Protein AF-A0A9P5E6T5-F1 (afdb_monomer_lite)

Structure (mmCIF, N/CA/C/O backbone):
data_AF-A0A9P5E6T5-F1
#
_entry.id   AF-A0A9P5E6T5-F1
#
loop_
_atom_site.group_PDB
_atom_site.id
_atom_site.type_symbol
_atom_site.label_atom_id
_atom_site.label_alt_id
_atom_site.label_comp_id
_atom_site.label_asym_id
_atom_site.label_entity_id
_atom_site.label_seq_id
_atom_site.pdbx_PDB_ins_code
_atom_site.Cartn_x
_atom_site.Cartn_y
_atom_site.Cartn_z
_atom_site.occupancy
_atom_site.B_iso_or_equiv
_atom_site.auth_seq_id
_atom_site.auth_comp_id
_atom_site.auth_asym_id
_atom_site.auth_atom_id
_atom_site.pdbx_PDB_model_num
ATOM 1 N N . MET A 1 1 ? -21.051 62.883 51.571 1.00 31.52 1 MET A N 1
ATOM 2 C CA . MET A 1 1 ? -22.379 62.940 50.923 1.00 31.52 1 MET A CA 1
ATOM 3 C C . MET A 1 1 ? -22.211 62.501 49.466 1.00 31.52 1 MET A C 1
ATOM 5 O O . MET A 1 1 ? -21.475 63.181 48.777 1.00 31.52 1 MET A O 1
ATOM 9 N N . ARG A 1 2 ? -22.826 61.365 49.066 1.00 29.94 2 ARG A N 1
ATOM 10 C CA . ARG A 1 2 ? -23.094 60.840 47.689 1.00 29.94 2 ARG A CA 1
ATOM 11 C C . ARG A 1 2 ? -21.906 60.731 46.690 1.00 29.94 2 ARG A C 1
ATOM 13 O O . ARG A 1 2 ? -21.336 61.733 46.305 1.00 29.94 2 ARG A O 1
ATOM 20 N N . LEU A 1 3 ? -21.430 59.517 46.361 1.00 34.22 3 LEU A N 1
ATOM 21 C CA . LEU A 1 3 ? -21.893 58.553 45.318 1.00 34.22 3 LEU A CA 1
ATOM 22 C C . LEU A 1 3 ? -21.398 58.854 43.886 1.00 34.22 3 LEU A C 1
ATOM 24 O O . LEU A 1 3 ? -21.889 59.796 43.283 1.00 34.22 3 LEU A O 1
ATOM 28 N N . SER A 1 4 ? -20.610 57.940 43.296 1.00 30.23 4 SER A N 1
ATOM 29 C CA . SER A 1 4 ? -21.002 57.155 42.097 1.00 30.23 4 SER A CA 1
ATOM 30 C C . SER A 1 4 ? -19.931 56.092 41.770 1.00 30.23 4 SER A C 1
ATOM 32 O O . SER A 1 4 ? -18.762 56.445 41.695 1.00 30.23 4 SER A O 1
ATOM 34 N N . LYS A 1 5 ? -20.262 54.786 41.787 1.00 39.00 5 LYS A N 1
ATOM 35 C CA . LYS A 1 5 ? -20.556 53.907 40.618 1.00 39.00 5 LYS A CA 1
ATOM 36 C C . LYS A 1 5 ? -19.303 53.684 39.723 1.00 39.00 5 LYS A C 1
ATOM 38 O O . LYS A 1 5 ? -18.653 54.646 39.364 1.00 39.00 5 LYS A O 1
ATOM 43 N N . SER A 1 6 ? -18.899 52.492 39.279 1.00 37.34 6 SER A N 1
ATOM 44 C CA . SER A 1 6 ? -19.684 51.318 38.887 1.00 37.34 6 SER A CA 1
ATOM 45 C C . SER A 1 6 ? -18.771 50.107 38.619 1.00 37.34 6 SER A C 1
ATOM 47 O O . SER A 1 6 ? -17.670 50.277 38.113 1.00 37.34 6 SER A O 1
ATOM 49 N N . LEU A 1 7 ? -19.351 48.922 38.841 1.00 35.66 7 LEU A N 1
ATOM 50 C CA . LEU A 1 7 ? -19.308 47.706 38.012 1.00 35.66 7 LEU A CA 1
ATOM 51 C C . LEU A 1 7 ? -17.965 47.005 37.738 1.00 35.66 7 LEU A C 1
ATOM 53 O O . LEU A 1 7 ? -17.197 47.378 36.858 1.00 35.66 7 LEU A O 1
ATOM 57 N N . GLY A 1 8 ? -17.809 45.856 38.403 1.00 40.31 8 GLY A N 1
ATOM 58 C CA . GLY A 1 8 ? -16.983 44.757 37.921 1.00 40.31 8 GLY A CA 1
ATOM 59 C C . GLY A 1 8 ? -17.545 44.154 36.633 1.00 40.31 8 GLY A C 1
ATOM 60 O O . GLY A 1 8 ? -18.762 44.076 36.444 1.00 40.31 8 GLY A O 1
ATOM 61 N N . LEU A 1 9 ? -16.639 43.720 35.759 1.00 35.53 9 LEU A N 1
ATOM 62 C CA . LEU A 1 9 ? -16.961 42.939 34.575 1.00 35.53 9 LEU A CA 1
ATOM 63 C C . LEU A 1 9 ? -16.463 41.502 34.742 1.00 35.53 9 LEU A C 1
ATOM 65 O O . LEU A 1 9 ? -15.270 41.251 34.872 1.00 35.53 9 LEU A O 1
ATOM 69 N N . ALA A 1 10 ? -17.453 40.611 34.736 1.00 35.53 10 ALA A N 1
ATOM 70 C CA . ALA A 1 10 ? -17.511 39.308 34.085 1.00 35.53 10 ALA A CA 1
ATOM 71 C C . ALA A 1 10 ? -16.260 38.411 34.103 1.00 35.53 10 ALA A C 1
ATOM 73 O O . ALA A 1 10 ? -15.299 38.604 33.362 1.00 35.53 10 ALA A O 1
ATOM 74 N N . PHE A 1 11 ? -16.394 37.310 34.847 1.00 35.94 11 PHE A N 1
ATOM 75 C CA . PHE A 1 11 ? -15.725 36.046 34.563 1.00 35.94 11 PHE A CA 1
ATOM 76 C C . PHE A 1 11 ? -15.954 35.655 33.095 1.00 35.94 11 PHE A C 1
ATOM 78 O O . PHE A 1 11 ? -17.067 35.295 32.712 1.00 35.94 11 PHE A O 1
ATOM 85 N N . VAL A 1 12 ? -14.897 35.683 32.286 1.00 35.09 12 VAL A N 1
ATOM 86 C CA . VAL A 1 12 ? -14.836 34.883 31.063 1.00 35.09 12 VAL A CA 1
ATOM 87 C C . VAL A 1 12 ? -14.408 33.490 31.502 1.00 35.09 12 VAL A C 1
ATOM 89 O O . VAL A 1 12 ? -13.229 33.229 31.734 1.00 35.09 12 VAL A O 1
ATOM 92 N N . SER A 1 13 ? -15.372 32.592 31.669 1.00 32.19 13 SER A N 1
ATOM 93 C CA . SER A 1 13 ? -15.091 31.163 31.666 1.00 32.19 13 SER A CA 1
ATOM 94 C C . SER A 1 13 ? -14.586 30.800 30.269 1.00 32.19 13 SER A C 1
ATOM 96 O O . SER A 1 13 ? -15.370 30.628 29.337 1.00 32.19 13 SER A O 1
ATOM 98 N N . LEU A 1 14 ? -13.262 30.694 30.111 1.00 30.77 14 LEU A N 1
ATOM 99 C CA . LEU A 1 14 ? -12.687 29.912 29.022 1.00 30.77 14 LEU A CA 1
ATOM 100 C C . LEU A 1 14 ? -13.156 28.469 29.223 1.00 30.77 14 LEU A C 1
ATOM 102 O O . LEU A 1 14 ? -12.580 27.716 30.006 1.00 30.77 14 LEU A O 1
ATOM 106 N N . VAL A 1 15 ? -14.217 28.080 28.523 1.00 30.86 15 VAL A N 1
ATOM 107 C CA . VAL A 1 15 ? -14.461 26.668 28.248 1.00 30.86 15 VAL A CA 1
ATOM 108 C C . VAL A 1 15 ? -13.377 26.264 27.257 1.00 30.86 15 VAL A C 1
ATOM 110 O O . VAL A 1 15 ? -13.520 26.441 26.050 1.00 30.86 15 VAL A O 1
ATOM 113 N N . ALA A 1 16 ? -12.249 25.780 27.774 1.00 31.16 16 ALA A N 1
ATOM 114 C CA . ALA A 1 16 ? -11.379 24.927 26.988 1.00 31.16 16 ALA A CA 1
ATOM 115 C C . ALA A 1 16 ? -12.221 23.694 26.643 1.00 31.16 16 ALA A C 1
ATOM 117 O O . ALA A 1 16 ? -12.509 22.877 27.518 1.00 31.16 16 ALA A O 1
ATOM 118 N N . ALA A 1 17 ? -12.704 23.606 25.405 1.00 34.34 17 ALA A N 1
ATOM 119 C CA . ALA A 1 17 ? -13.339 22.396 24.912 1.00 34.34 17 ALA A CA 1
ATOM 120 C C . ALA A 1 17 ? -12.273 21.290 24.923 1.00 34.34 17 ALA A C 1
ATOM 122 O O . ALA A 1 17 ? -11.430 21.205 24.036 1.00 34.34 17 ALA A O 1
ATOM 123 N N . GLN A 1 18 ? -12.247 20.497 25.993 1.00 43.88 18 GLN A N 1
ATOM 124 C CA . GLN A 1 18 ? -11.521 19.237 26.028 1.00 43.88 18 GLN A CA 1
ATOM 125 C C . GLN A 1 18 ? -12.285 18.259 25.130 1.00 43.88 18 GLN A C 1
ATOM 127 O O . GLN A 1 18 ? -13.298 17.695 25.542 1.00 43.88 18 GLN A O 1
ATOM 132 N N . GLU A 1 19 ? -11.836 18.097 23.888 1.00 52.94 19 GLU A N 1
ATOM 133 C CA . GLU A 1 19 ? -12.392 17.122 22.947 1.00 52.94 19 GLU A CA 1
ATOM 134 C C . GLU A 1 19 ? -11.823 15.730 23.249 1.00 52.94 19 GLU A C 1
ATOM 136 O O . GLU A 1 19 ? -10.882 15.254 22.617 1.00 52.94 19 GLU A O 1
ATOM 141 N N . TRP A 1 20 ? -12.377 15.073 24.269 1.00 68.44 20 TRP A N 1
ATOM 142 C CA . TRP A 1 20 ? -12.214 13.628 24.424 1.00 68.44 20 TRP A CA 1
ATOM 143 C C . TRP A 1 20 ? -12.936 12.926 23.271 1.00 68.44 20 TRP A C 1
ATOM 145 O O . TRP A 1 20 ? -14.098 13.239 22.994 1.00 68.44 20 TRP A O 1
ATOM 155 N N . VAL A 1 21 ? -12.280 11.963 22.619 1.00 78.75 21 VAL A N 1
ATOM 156 C CA . VAL A 1 21 ? -12.934 11.161 21.578 1.00 78.75 21 VAL A CA 1
ATOM 157 C C . VAL A 1 21 ? -14.031 10.330 22.234 1.00 78.75 21 VAL A C 1
ATOM 159 O O . VAL A 1 21 ? -13.786 9.550 23.154 1.00 78.75 21 VAL A O 1
ATOM 162 N N . ALA A 1 22 ? -15.271 10.542 21.802 1.00 81.56 22 ALA A N 1
ATOM 163 C CA . ALA A 1 22 ? -16.405 9.822 22.354 1.00 81.56 22 ALA A CA 1
ATOM 164 C C . ALA A 1 22 ? -16.330 8.339 21.971 1.00 81.56 22 ALA A C 1
ATOM 166 O O . ALA A 1 22 ? -15.984 7.996 20.841 1.00 81.56 22 ALA A O 1
ATOM 167 N N . ALA A 1 23 ? -16.734 7.458 22.890 1.00 84.94 23 ALA A N 1
ATOM 168 C CA . ALA A 1 23 ? -16.839 6.038 22.586 1.00 84.94 23 ALA A CA 1
ATOM 169 C C . ALA A 1 23 ? -17.774 5.810 21.376 1.00 84.94 23 ALA A C 1
ATOM 171 O O . ALA A 1 23 ? -18.871 6.391 21.331 1.00 84.94 23 ALA A O 1
ATOM 172 N N . PRO A 1 24 ? -17.372 4.973 20.403 1.00 90.00 24 PRO A N 1
ATOM 173 C CA . PRO A 1 24 ? -18.154 4.731 19.203 1.00 90.00 24 PRO A CA 1
ATOM 174 C C . PRO A 1 24 ? -19.481 4.049 19.545 1.00 90.00 24 PRO A C 1
ATOM 176 O O . PRO A 1 24 ? -19.577 3.224 20.453 1.00 90.00 24 PRO A O 1
ATOM 179 N N . LYS A 1 25 ? -20.531 4.409 18.803 1.00 89.94 25 LYS A N 1
ATOM 180 C CA . LYS A 1 25 ? -21.890 3.867 18.954 1.00 89.94 25 LYS A CA 1
ATOM 181 C C . LYS A 1 25 ? -22.355 3.253 17.638 1.00 89.94 25 LYS A C 1
ATOM 183 O O . LYS A 1 25 ? -21.967 3.727 16.573 1.00 89.94 25 LYS A O 1
ATOM 188 N N . GLY A 1 26 ? -23.233 2.253 17.725 1.00 91.75 26 GLY A N 1
ATOM 189 C CA . GLY A 1 26 ? -23.831 1.614 16.548 1.00 91.75 26 GLY A CA 1
ATOM 190 C C . GLY A 1 26 ? -22.847 0.764 15.745 1.00 91.75 26 GLY A C 1
ATOM 191 O O . GLY A 1 26 ? -22.938 0.734 14.523 1.00 91.75 26 GLY A O 1
ATOM 192 N N . LEU A 1 27 ? -21.887 0.126 16.420 1.00 94.81 27 LEU A N 1
ATOM 193 C CA . LEU A 1 27 ? -21.011 -0.864 15.801 1.00 94.81 27 LEU A CA 1
ATOM 194 C C . LEU A 1 27 ? -21.753 -2.197 15.677 1.00 94.81 27 LEU A C 1
ATOM 196 O O . LEU A 1 27 ? -22.355 -2.667 16.645 1.00 94.81 27 LEU A O 1
ATOM 200 N N . GLU A 1 28 ? -21.671 -2.814 14.506 1.00 97.12 28 GLU A N 1
ATOM 201 C CA . GLU A 1 28 ? -21.996 -4.226 14.330 1.00 97.12 28 GLU A CA 1
ATOM 202 C C . GLU A 1 28 ? -20.822 -5.063 14.833 1.00 97.12 28 GLU A C 1
ATOM 204 O O . GLU A 1 28 ? -19.668 -4.683 14.643 1.00 97.12 28 GLU A O 1
ATOM 209 N N . VAL A 1 29 ? -21.102 -6.192 15.487 1.00 97.19 29 VAL A N 1
ATOM 210 C CA . VAL A 1 29 ? -20.069 -7.089 16.019 1.00 97.19 29 VAL A CA 1
ATOM 211 C C . VAL A 1 29 ? -20.307 -8.500 15.510 1.00 97.19 29 VAL A C 1
ATOM 213 O O . VAL A 1 29 ? -21.395 -9.056 15.656 1.00 97.19 29 VAL A O 1
ATOM 216 N N . VAL A 1 30 ? -19.267 -9.089 14.929 1.00 97.25 30 VAL A N 1
ATOM 217 C CA . VAL A 1 30 ? -19.270 -10.451 14.400 1.00 97.25 30 VAL A CA 1
ATOM 218 C C . VAL A 1 30 ? -18.165 -11.246 15.078 1.00 97.25 30 VAL A C 1
ATOM 220 O O . VAL A 1 30 ? -16.980 -10.957 14.918 1.00 97.25 30 VAL A O 1
ATOM 223 N N . SER A 1 31 ? -18.545 -12.286 15.815 1.00 97.75 31 SER A N 1
ATOM 224 C CA . SER A 1 31 ? -17.586 -13.225 16.396 1.00 97.75 31 SER A CA 1
ATOM 225 C C . SER A 1 31 ? -17.015 -14.158 15.327 1.00 97.75 31 SER A C 1
ATOM 227 O O . SER A 1 31 ? -17.730 -14.651 14.448 1.00 97.75 31 SER A O 1
ATOM 229 N N . SER A 1 32 ? -15.716 -14.432 15.412 1.00 96.50 32 SER A N 1
ATOM 230 C CA . SER A 1 32 ? -15.040 -15.357 14.509 1.00 96.50 32 SER A CA 1
ATOM 231 C C . SER A 1 32 ? -15.524 -16.787 14.730 1.00 96.50 32 SER A C 1
ATOM 233 O O . SER A 1 32 ? -15.583 -17.283 15.853 1.00 96.50 32 SER A O 1
ATOM 235 N N . LYS A 1 33 ? -15.817 -17.482 13.629 1.00 96.19 33 LYS A N 1
ATOM 236 C CA . LYS A 1 33 ? -16.154 -18.915 13.637 1.00 96.19 33 LYS A CA 1
ATOM 237 C C . LYS A 1 33 ? -14.917 -19.817 13.679 1.00 96.19 33 LYS A C 1
ATOM 239 O O . LYS A 1 33 ? -15.047 -21.006 13.937 1.00 96.19 33 LYS A O 1
ATOM 244 N N . LEU A 1 34 ? -13.740 -19.265 13.370 1.00 95.12 34 LEU A N 1
ATOM 245 C CA . LEU A 1 34 ? -12.484 -20.014 13.238 1.00 95.12 34 LEU A CA 1
ATOM 246 C C . LEU A 1 34 ? -11.568 -19.836 14.449 1.00 95.12 34 LEU A C 1
ATOM 248 O O . LEU A 1 34 ? -10.809 -20.738 14.786 1.00 95.12 34 LEU A O 1
ATOM 252 N N . PHE A 1 35 ? -11.639 -18.675 15.096 1.00 95.81 35 PHE A N 1
ATOM 253 C CA . PHE A 1 35 ? -10.730 -18.291 16.166 1.00 95.81 35 PHE A CA 1
ATOM 254 C C . PHE A 1 35 ? -11.533 -17.876 17.393 1.00 95.81 35 PHE A C 1
ATOM 256 O O . PHE A 1 35 ? -12.126 -16.798 17.422 1.00 95.81 35 PHE A O 1
ATOM 263 N N . ASN A 1 36 ? -11.570 -18.750 18.400 1.00 95.50 36 ASN A N 1
ATOM 264 C CA . ASN A 1 36 ? -12.366 -18.516 19.598 1.00 95.50 36 ASN A CA 1
ATOM 265 C C . ASN A 1 36 ? -11.956 -17.209 20.294 1.00 95.50 36 ASN A C 1
ATOM 267 O O . ASN A 1 36 ? -10.773 -16.956 20.521 1.00 95.50 36 ASN A O 1
ATOM 271 N N . GLY A 1 37 ? -12.948 -16.387 20.631 1.00 94.25 37 GLY A N 1
ATOM 272 C CA . GLY A 1 37 ? -12.752 -15.095 21.280 1.00 94.25 37 GLY A CA 1
ATOM 273 C C . GLY A 1 37 ? -12.266 -13.966 20.368 1.00 94.25 37 GLY A C 1
ATOM 274 O O . GLY A 1 37 ? -12.213 -12.837 20.850 1.00 94.25 37 GLY A O 1
ATOM 275 N N . ALA A 1 38 ? -11.936 -14.218 19.096 1.00 97.44 38 ALA A N 1
ATOM 276 C CA . ALA A 1 38 ? -11.688 -13.156 18.120 1.00 97.44 38 ALA A CA 1
ATOM 277 C C . ALA A 1 38 ? -13.008 -12.601 17.570 1.00 97.44 38 ALA A C 1
ATOM 279 O O . ALA A 1 38 ? -13.967 -13.345 17.352 1.00 97.44 38 ALA A O 1
ATOM 280 N N . GLU A 1 39 ? -13.051 -11.304 17.300 1.00 97.50 39 GLU A N 1
ATOM 281 C CA . GLU A 1 39 ? -14.244 -10.615 16.801 1.00 97.50 39 GLU A CA 1
ATOM 282 C C . GLU A 1 39 ? -13.872 -9.486 15.842 1.00 97.50 39 GLU A C 1
ATOM 284 O O . GLU A 1 39 ? -12.761 -8.957 15.878 1.00 97.50 39 GLU A O 1
ATOM 289 N N . ILE A 1 40 ? -14.819 -9.116 14.989 1.00 97.38 40 ILE A N 1
ATOM 290 C CA . ILE A 1 40 ? -14.748 -7.925 14.152 1.00 97.38 40 ILE A CA 1
ATOM 291 C C . ILE A 1 40 ? -15.866 -6.995 14.602 1.00 97.38 40 ILE A C 1
ATOM 293 O O . ILE A 1 40 ? -17.027 -7.400 14.588 1.00 97.38 40 ILE A O 1
ATOM 297 N N . SER A 1 41 ? -15.530 -5.767 14.983 1.00 97.31 41 SER A N 1
ATOM 298 C CA . SER A 1 41 ? -16.502 -4.688 15.154 1.00 97.31 41 SER A CA 1
ATOM 299 C C . SER A 1 41 ? -16.391 -3.724 13.979 1.00 97.31 41 SER A C 1
ATOM 301 O O . SER A 1 41 ? -15.280 -3.395 13.575 1.00 97.31 41 SER A O 1
ATOM 303 N N . TYR A 1 42 ? -17.502 -3.296 13.381 1.00 97.25 42 TYR A N 1
ATOM 304 C CA . TYR A 1 42 ? -17.456 -2.418 12.211 1.00 97.25 42 TYR A CA 1
ATOM 305 C C . TYR A 1 42 ? -18.720 -1.584 12.025 1.00 97.25 42 TYR A C 1
ATOM 307 O O . TYR A 1 42 ? -19.754 -1.816 12.649 1.00 97.25 42 TYR A O 1
ATOM 315 N N . LYS A 1 43 ? -18.627 -0.604 11.126 1.00 95.00 43 LYS A N 1
ATOM 316 C CA . LYS A 1 43 ? -19.759 0.153 10.587 1.00 95.00 43 LYS A CA 1
ATOM 317 C C . LYS A 1 43 ? -19.518 0.533 9.130 1.00 95.00 43 LYS A C 1
ATOM 319 O O . LYS A 1 43 ? -18.390 0.450 8.644 1.00 95.00 43 LYS A O 1
ATOM 324 N N . THR A 1 44 ? -20.570 0.973 8.443 1.00 92.69 44 THR A N 1
ATOM 325 C CA . THR A 1 44 ? -20.442 1.605 7.122 1.00 92.69 44 THR A CA 1
ATOM 326 C C . THR A 1 44 ? -19.571 2.848 7.219 1.00 92.69 44 THR A C 1
ATOM 328 O O . THR A 1 44 ? -19.715 3.629 8.163 1.00 92.69 44 THR A O 1
ATOM 331 N N . SER A 1 45 ? -18.698 3.032 6.238 1.00 87.38 45 SER A N 1
ATOM 332 C CA . SER A 1 45 ? -17.629 4.019 6.303 1.00 87.38 45 SER A CA 1
ATOM 333 C C . SER A 1 45 ? -17.761 5.134 5.265 1.00 87.38 45 SER A C 1
ATOM 335 O O . SER A 1 45 ? -18.553 5.051 4.329 1.00 87.38 45 SER A O 1
ATOM 337 N N . VAL A 1 46 ? -16.965 6.186 5.449 1.00 86.50 46 VAL A N 1
ATOM 338 C CA . VAL A 1 46 ? -16.852 7.339 4.541 1.00 86.50 46 VAL A CA 1
ATOM 339 C 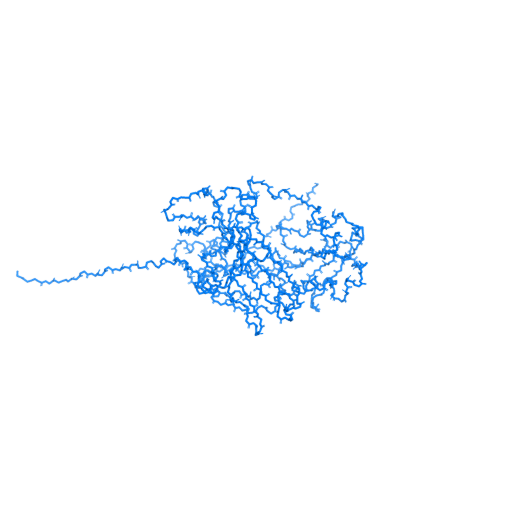C . VAL A 1 46 ? -15.886 7.022 3.383 1.00 86.50 46 VAL A C 1
ATOM 341 O O . VAL A 1 46 ? -15.446 5.883 3.251 1.00 86.50 46 VAL A O 1
ATOM 344 N N . CYS A 1 47 ? -15.519 8.012 2.554 1.00 90.69 47 CYS A N 1
ATOM 345 C CA . CYS A 1 47 ? -14.544 7.927 1.443 1.00 90.69 47 CYS A CA 1
ATOM 346 C C . CYS A 1 47 ? -15.058 7.313 0.129 1.00 90.69 47 CYS A C 1
ATOM 348 O O . CYS A 1 47 ? -14.959 7.960 -0.914 1.00 90.69 47 CYS A O 1
ATOM 350 N N . GLU A 1 48 ? -15.612 6.101 0.145 1.00 93.50 48 GLU A N 1
ATOM 351 C CA . GLU A 1 48 ? -16.183 5.495 -1.066 1.00 93.50 48 GLU A CA 1
ATOM 352 C C . GLU A 1 48 ? -17.622 5.981 -1.271 1.00 93.50 48 GLU A C 1
ATOM 354 O O . GLU A 1 48 ? -18.482 5.786 -0.418 1.00 93.50 48 GLU A O 1
ATOM 359 N N . THR A 1 49 ? -17.867 6.656 -2.393 1.00 93.50 49 THR A N 1
ATOM 360 C CA . THR A 1 49 ? -19.160 7.283 -2.718 1.00 93.50 49 THR A CA 1
ATOM 361 C C . THR A 1 49 ? -19.786 6.734 -3.998 1.00 93.50 49 THR A C 1
ATOM 363 O O . THR A 1 49 ? -20.812 7.241 -4.450 1.00 93.50 49 THR A O 1
ATOM 366 N N . THR A 1 50 ? -19.185 5.703 -4.598 1.00 94.81 50 THR A N 1
ATOM 367 C CA . THR A 1 50 ? -19.752 5.007 -5.756 1.00 94.81 50 THR A CA 1
ATOM 368 C C . THR A 1 50 ? -21.038 4.288 -5.352 1.00 94.81 50 THR A C 1
ATOM 370 O O . THR A 1 50 ? -21.059 3.514 -4.396 1.00 94.81 50 THR A O 1
ATOM 373 N N . GLU A 1 51 ? -22.116 4.527 -6.097 1.00 93.75 51 GLU A N 1
ATOM 374 C CA . GLU A 1 51 ? -23.414 3.898 -5.848 1.00 93.75 51 GLU A CA 1
ATOM 375 C C . GLU A 1 51 ? -23.311 2.365 -5.895 1.00 93.75 51 GLU A C 1
ATOM 377 O O . GLU A 1 51 ? -22.735 1.795 -6.822 1.00 93.75 51 GLU A O 1
ATOM 382 N N . GLY A 1 52 ? -23.868 1.698 -4.879 1.00 93.00 52 GLY A N 1
ATOM 383 C CA . GLY A 1 52 ? -23.876 0.236 -4.778 1.00 93.00 52 GLY A CA 1
ATOM 384 C C . GLY A 1 52 ? -22.546 -0.403 -4.357 1.00 93.00 52 GLY A C 1
ATOM 385 O O . GLY A 1 52 ? -22.449 -1.626 -4.397 1.00 93.00 52 GLY A O 1
ATOM 386 N N . VAL A 1 53 ? -21.541 0.386 -3.959 1.00 96.12 53 VAL A N 1
ATOM 387 C CA . VAL A 1 53 ? -20.248 -0.114 -3.462 1.00 96.12 53 VAL A CA 1
ATOM 388 C C . VAL A 1 53 ? -20.155 0.124 -1.961 1.00 96.12 53 VAL A C 1
ATOM 390 O O . VAL A 1 53 ? -20.230 1.264 -1.503 1.00 96.12 53 VAL A O 1
ATOM 393 N N . SER A 1 54 ? -19.978 -0.945 -1.186 1.00 95.88 54 SER A N 1
ATOM 394 C CA . SER A 1 54 ? -19.918 -0.854 0.272 1.00 95.88 54 SER A CA 1
ATOM 395 C C . SER A 1 54 ? -18.493 -0.609 0.769 1.00 95.88 54 SER A C 1
ATOM 397 O O . SER A 1 54 ? -17.510 -1.116 0.221 1.00 95.88 54 SER A O 1
ATOM 399 N N . ALA A 1 55 ? -18.379 0.139 1.863 1.00 96.62 55 ALA A N 1
ATOM 400 C CA . ALA A 1 55 ? -17.136 0.324 2.598 1.00 96.62 55 ALA A CA 1
ATOM 401 C C . ALA A 1 55 ? -17.388 0.168 4.094 1.00 96.62 55 ALA A C 1
ATOM 403 O O . ALA A 1 55 ? -18.401 0.646 4.612 1.00 96.62 55 ALA A O 1
ATOM 404 N N . TYR A 1 56 ? -16.449 -0.468 4.789 1.00 97.25 56 TYR A N 1
ATOM 405 C CA . TYR A 1 56 ? -16.552 -0.755 6.216 1.00 97.25 56 TYR A CA 1
ATOM 406 C C . TYR A 1 56 ? -15.268 -0.370 6.931 1.00 97.25 56 TYR A C 1
ATOM 408 O O . TYR A 1 56 ? -14.177 -0.644 6.442 1.00 97.25 56 TYR A O 1
ATOM 416 N N . SER A 1 57 ? -15.388 0.231 8.105 1.00 97.25 57 SER A N 1
ATOM 417 C CA . SER A 1 57 ? -14.251 0.502 8.984 1.00 97.25 57 SER A CA 1
ATOM 418 C C . SER A 1 57 ? -14.547 0.015 10.389 1.00 97.25 57 SER A C 1
ATOM 420 O O . SER A 1 57 ? -15.707 -0.014 10.811 1.00 97.25 57 SER A O 1
ATOM 422 N N . GLY A 1 58 ? -13.500 -0.371 11.107 1.00 97.12 58 GLY A N 1
ATOM 423 C CA . GLY A 1 58 ? -13.622 -0.847 12.474 1.00 97.12 58 GLY A CA 1
ATOM 424 C C . GLY A 1 58 ? -12.403 -1.635 12.918 1.00 97.12 58 GLY A C 1
ATOM 425 O O . GLY A 1 58 ? -11.294 -1.359 12.470 1.00 97.12 58 GLY A O 1
ATOM 426 N N . TYR A 1 59 ? -12.602 -2.611 13.799 1.00 97.69 59 TYR A N 1
ATOM 427 C CA . TYR A 1 59 ? -11.522 -3.317 14.474 1.00 97.69 59 TYR A CA 1
ATOM 428 C C . TYR A 1 59 ? -11.619 -4.824 14.319 1.00 97.69 59 TYR A C 1
ATOM 430 O O . TYR A 1 59 ? -12.663 -5.419 14.579 1.00 97.69 59 TYR A O 1
ATOM 438 N N . VAL A 1 60 ? -10.490 -5.452 13.998 1.00 97.06 60 VAL A N 1
ATOM 439 C CA . VAL A 1 60 ? -10.265 -6.866 14.303 1.00 97.06 60 VAL A CA 1
ATOM 440 C C . VAL A 1 60 ? -9.707 -6.935 15.719 1.00 97.06 60 VAL A C 1
ATOM 442 O O . VAL A 1 60 ? -8.620 -6.421 15.982 1.00 97.06 60 VAL A O 1
ATOM 445 N N . SER A 1 61 ? -10.454 -7.556 16.630 1.00 96.81 61 SER A N 1
ATOM 446 C CA . SER A 1 61 ? -10.072 -7.681 18.036 1.00 96.81 61 SER A CA 1
ATOM 447 C C . SER A 1 61 ? -9.649 -9.112 18.354 1.00 96.81 61 SER A C 1
ATOM 449 O O . SER A 1 61 ? -10.425 -10.054 18.171 1.00 96.81 61 SER A O 1
ATOM 451 N N . LEU A 1 62 ? -8.413 -9.280 18.825 1.00 96.31 62 LEU A N 1
ATOM 452 C CA . LEU A 1 62 ? -7.811 -10.578 19.123 1.00 96.31 62 LEU A CA 1
ATOM 453 C C . LEU A 1 62 ? -7.536 -10.706 20.631 1.00 96.31 62 LEU A C 1
ATOM 455 O O . LEU A 1 62 ? -6.886 -9.828 21.201 1.00 96.31 62 LEU A O 1
ATOM 459 N N . PRO A 1 63 ? -7.996 -11.782 21.296 1.00 95.44 63 PRO A N 1
ATOM 460 C CA . PRO A 1 63 ? -7.637 -12.057 22.683 1.00 95.44 63 PRO A CA 1
ATOM 461 C C . PRO A 1 63 ? -6.158 -12.428 22.810 1.00 95.44 63 PRO A C 1
ATOM 463 O O . PRO A 1 63 ? -5.582 -13.020 21.894 1.00 95.44 63 PRO A O 1
ATOM 466 N N . LYS A 1 64 ? -5.584 -12.196 23.998 1.00 92.75 64 LYS A N 1
ATOM 467 C CA . LYS A 1 64 ? -4.243 -12.672 24.376 1.00 92.75 64 LYS A CA 1
ATOM 468 C C . LYS A 1 64 ? -4.009 -14.153 24.046 1.00 92.75 64 LYS A C 1
ATOM 470 O O . LYS A 1 64 ? -2.924 -14.522 23.614 1.00 92.75 64 LYS A O 1
ATOM 475 N N . SER A 1 65 ? -5.029 -15.005 24.182 1.00 93.25 65 SER A N 1
ATOM 476 C CA . SER A 1 65 ? -4.931 -16.444 23.889 1.00 93.25 65 SER A CA 1
ATOM 477 C C . SER A 1 65 ? -4.543 -16.781 22.441 1.00 93.25 65 SER A C 1
ATOM 479 O O . SER A 1 65 ? -4.070 -17.886 22.188 1.00 93.25 65 SER A O 1
ATOM 481 N N . LEU A 1 66 ? -4.717 -15.851 21.496 1.00 93.94 66 LEU A N 1
ATOM 482 C CA . LEU A 1 66 ? -4.283 -15.994 20.100 1.00 93.94 66 LEU A CA 1
ATOM 483 C C . LEU A 1 66 ? -2.948 -15.293 19.806 1.00 93.94 66 LEU A C 1
ATOM 485 O O . LEU A 1 66 ? -2.500 -15.282 18.662 1.00 93.94 66 LEU A O 1
ATOM 489 N N . LEU A 1 67 ? -2.328 -14.694 20.821 1.00 92.25 67 LEU A N 1
ATOM 490 C CA . LEU A 1 67 ? -1.178 -13.803 20.716 1.00 92.25 67 LEU A CA 1
ATOM 491 C C . LEU A 1 67 ? -0.042 -14.306 21.630 1.00 92.25 67 LEU A C 1
ATOM 493 O O . LEU A 1 67 ? 0.259 -13.681 22.648 1.00 92.25 67 LEU A O 1
ATOM 497 N N . PRO A 1 68 ? 0.600 -15.443 21.294 1.00 86.25 68 PRO A N 1
ATOM 498 C CA . PRO A 1 68 ? 1.550 -16.123 22.182 1.00 86.25 68 PRO A CA 1
ATOM 499 C C . PRO A 1 68 ? 2.814 -15.307 22.488 1.00 86.25 68 PRO A C 1
ATOM 501 O O . PRO A 1 68 ? 3.448 -15.525 23.520 1.00 86.25 68 PRO A O 1
ATOM 504 N N . ASP A 1 69 ? 3.158 -14.350 21.627 1.00 85.00 69 ASP A N 1
ATOM 505 C CA . ASP A 1 69 ? 4.320 -13.477 21.808 1.00 85.00 69 ASP A CA 1
ATOM 506 C C . ASP A 1 69 ? 4.085 -12.392 22.879 1.00 85.00 69 ASP A C 1
ATOM 508 O O . ASP A 1 69 ? 5.031 -11.777 23.367 1.00 85.00 69 ASP A O 1
ATOM 512 N N . PHE A 1 70 ? 2.836 -12.182 23.313 1.00 84.94 70 PHE A N 1
ATOM 513 C CA . PHE A 1 70 ? 2.443 -11.144 24.273 1.00 84.94 70 PHE A CA 1
ATOM 514 C C . PHE A 1 70 ? 2.269 -11.711 25.690 1.00 84.94 70 PHE A C 1
ATOM 516 O O . PHE A 1 70 ? 1.254 -11.514 26.359 1.00 84.94 70 PHE A O 1
ATOM 523 N N . GLN A 1 71 ? 3.283 -12.434 26.172 1.00 83.44 71 GLN A N 1
ATOM 524 C CA . GLN A 1 71 ? 3.225 -13.158 27.453 1.00 83.44 71 GLN A CA 1
ATOM 525 C C . GLN A 1 71 ? 2.991 -12.240 28.666 1.00 83.44 71 GLN A C 1
ATOM 527 O O . GLN A 1 71 ? 2.377 -12.663 29.644 1.00 83.44 71 GLN A O 1
ATOM 532 N N . HIS A 1 72 ? 3.439 -10.983 28.585 1.00 85.94 72 HIS A N 1
ATOM 533 C CA . HIS A 1 72 ? 3.337 -9.989 29.659 1.00 85.94 72 HIS A CA 1
ATOM 534 C C . HIS A 1 72 ? 1.982 -9.276 29.747 1.00 85.94 72 HIS A C 1
ATOM 536 O O . HIS A 1 72 ? 1.791 -8.465 30.648 1.00 85.94 72 HIS A O 1
ATOM 542 N N . TRP A 1 73 ? 1.054 -9.548 28.829 1.00 86.19 73 TRP A N 1
ATOM 543 C CA . TRP A 1 73 ? -0.277 -8.951 28.877 1.00 86.19 73 TRP A CA 1
ATOM 544 C C . TRP A 1 73 ? -1.151 -9.555 29.984 1.00 86.19 73 TRP A C 1
ATOM 546 O O . TRP A 1 73 ? -1.034 -10.738 30.307 1.00 86.19 73 TRP A O 1
ATOM 556 N N . ASP A 1 74 ? -2.073 -8.765 30.531 1.00 88.69 74 ASP A N 1
ATOM 557 C CA . ASP A 1 74 ? -3.189 -9.256 31.343 1.00 88.69 74 ASP A CA 1
ATOM 558 C C . ASP A 1 74 ? -4.107 -10.149 30.483 1.00 88.69 74 ASP A C 1
ATOM 560 O O . ASP A 1 74 ? -4.263 -9.938 29.281 1.00 88.69 74 ASP A O 1
ATOM 564 N N . GLU A 1 75 ? -4.742 -11.154 31.089 1.00 87.00 75 GLU A N 1
ATOM 565 C CA . GLU A 1 75 ? -5.686 -12.052 30.404 1.00 87.00 75 GLU A CA 1
ATOM 566 C C . GLU A 1 75 ? -6.882 -11.319 29.771 1.00 87.00 75 GLU A C 1
ATOM 568 O O . GLU A 1 75 ? -7.489 -11.816 28.820 1.00 87.00 75 GLU A O 1
ATOM 573 N N . LYS A 1 76 ? -7.228 -10.132 30.280 1.00 87.31 76 LYS A N 1
ATOM 574 C CA . LYS A 1 76 ? -8.298 -9.285 29.742 1.00 87.31 76 LYS A CA 1
ATOM 575 C C . LYS A 1 76 ? -7.851 -8.408 28.576 1.00 87.31 76 LYS A C 1
ATOM 577 O O . LYS A 1 76 ? -8.721 -7.890 27.876 1.00 87.31 76 LYS A O 1
ATOM 582 N N . GLN A 1 77 ? -6.546 -8.225 28.367 1.00 89.94 77 GLN A N 1
ATOM 583 C CA . GLN A 1 77 ? -6.041 -7.384 27.285 1.00 89.94 77 GLN A CA 1
ATOM 584 C C . GLN A 1 77 ? -6.280 -8.030 25.921 1.00 89.94 77 GLN A C 1
ATOM 586 O O . GLN A 1 77 ? -6.242 -9.254 25.736 1.00 89.94 77 GLN A O 1
ATOM 591 N N . ARG A 1 78 ? -6.559 -7.166 24.947 1.00 93.25 78 ARG A N 1
ATOM 592 C CA . ARG A 1 78 ? -6.911 -7.541 23.580 1.00 93.25 78 ARG A CA 1
ATOM 593 C C . ARG A 1 78 ? -6.169 -6.630 22.615 1.00 93.25 78 ARG A C 1
ATOM 595 O O . ARG A 1 78 ? -5.981 -5.449 22.875 1.00 93.25 78 ARG A O 1
ATOM 602 N N . ALA A 1 79 ? -5.754 -7.189 21.489 1.00 94.19 79 ALA A N 1
ATOM 603 C CA . ALA A 1 79 ? -5.219 -6.413 20.384 1.00 94.19 79 ALA A CA 1
ATOM 604 C C . ALA A 1 79 ? -6.382 -5.908 19.536 1.00 94.19 79 ALA A C 1
ATOM 606 O O . ALA A 1 79 ? -7.182 -6.727 19.088 1.00 94.19 79 ALA A O 1
ATOM 607 N N . HIS A 1 80 ? -6.451 -4.607 19.271 1.00 95.31 80 HIS A N 1
ATOM 608 C CA . HIS A 1 80 ? -7.458 -4.000 18.407 1.00 95.31 80 HIS A CA 1
ATOM 609 C C . HIS A 1 80 ? -6.776 -3.420 17.165 1.00 95.31 80 HIS A C 1
ATOM 611 O O . HIS A 1 80 ? -6.209 -2.330 17.207 1.00 95.31 80 HIS A O 1
ATOM 617 N N . LEU A 1 81 ? -6.815 -4.156 16.051 1.00 96.19 81 LEU A N 1
ATOM 618 C CA . LEU A 1 81 ? -6.254 -3.718 14.771 1.00 96.19 81 LEU A CA 1
ATOM 619 C C . LEU A 1 81 ? -7.324 -2.997 13.957 1.00 96.19 81 LEU A C 1
ATOM 621 O O . LEU A 1 81 ? -8.316 -3.614 13.561 1.00 96.19 81 LEU A O 1
ATOM 625 N N . PHE A 1 82 ? -7.126 -1.706 13.710 1.00 97.12 82 PHE A N 1
ATOM 626 C CA . PHE A 1 82 ? -8.030 -0.927 12.881 1.00 97.12 82 PHE A CA 1
ATOM 627 C C . PHE A 1 82 ? -7.884 -1.319 11.411 1.00 97.12 82 PHE A C 1
ATOM 629 O O . PHE A 1 82 ? -6.773 -1.461 10.887 1.00 97.12 82 PHE A O 1
ATOM 636 N N . PHE A 1 83 ? -9.019 -1.468 10.739 1.00 97.50 83 PHE A N 1
ATOM 637 C CA . PHE A 1 83 ? -9.080 -1.728 9.314 1.00 97.50 83 PHE A CA 1
ATOM 638 C C . PHE A 1 83 ? -10.042 -0.776 8.610 1.00 97.50 83 PHE A C 1
ATOM 640 O O . PHE A 1 83 ? -11.037 -0.317 9.176 1.00 97.50 83 PHE A O 1
ATOM 647 N N . TRP A 1 84 ? -9.773 -0.563 7.325 1.00 97.00 84 TRP A N 1
ATOM 648 C CA . TRP A 1 84 ? -10.699 0.066 6.395 1.00 97.00 84 TRP A CA 1
ATOM 649 C C . TRP A 1 84 ? -10.798 -0.801 5.146 1.00 97.00 84 TRP A C 1
ATOM 651 O O . TRP A 1 84 ? -9.823 -1.006 4.420 1.00 97.00 84 TRP A O 1
ATOM 661 N N . TYR A 1 85 ? -11.976 -1.362 4.935 1.00 97.69 85 TYR A N 1
ATOM 662 C CA . TYR A 1 85 ? -12.291 -2.240 3.827 1.00 97.69 85 TYR A CA 1
ATOM 663 C C . TYR A 1 85 ? -13.162 -1.523 2.804 1.00 97.69 85 TYR A C 1
ATOM 665 O O . TYR A 1 85 ? -14.118 -0.832 3.158 1.00 97.69 85 TYR A O 1
ATOM 673 N N . PHE A 1 86 ? -12.874 -1.765 1.532 1.00 97.81 86 PHE A N 1
ATOM 674 C CA . PHE A 1 86 ? -13.624 -1.237 0.407 1.00 97.81 86 PHE A CA 1
ATOM 675 C C . PHE A 1 86 ? -13.911 -2.346 -0.592 1.00 97.81 86 PHE A C 1
ATOM 677 O O . PHE A 1 86 ? -12.990 -3.012 -1.074 1.00 97.81 86 PHE A O 1
ATOM 684 N N . GLU A 1 87 ? -15.183 -2.514 -0.938 1.00 98.12 87 GLU A N 1
ATOM 685 C CA . GLU A 1 87 ? -15.574 -3.402 -2.021 1.00 98.12 87 GLU A CA 1
ATOM 686 C C . GLU A 1 87 ? -14.982 -2.948 -3.359 1.00 98.12 87 GLU A C 1
ATOM 688 O O . GLU A 1 87 ? -14.717 -1.763 -3.603 1.00 98.12 87 GLU A O 1
ATOM 693 N N . ALA A 1 88 ? -14.788 -3.917 -4.251 1.00 97.69 88 ALA A N 1
ATOM 694 C CA . ALA A 1 88 ? -14.445 -3.633 -5.624 1.00 97.69 88 ALA A CA 1
ATOM 695 C C . ALA A 1 88 ? -15.611 -2.903 -6.295 1.00 97.69 88 ALA A C 1
ATOM 697 O O . ALA A 1 88 ? -16.748 -3.371 -6.273 1.00 97.69 88 ALA A O 1
ATOM 698 N N . ARG A 1 89 ? -15.323 -1.813 -7.005 1.00 96.81 89 ARG A N 1
ATOM 699 C CA . ARG A 1 89 ? -16.335 -1.074 -7.777 1.00 96.81 89 ARG A CA 1
ATOM 700 C C . ARG A 1 89 ? -16.933 -1.888 -8.922 1.00 96.81 89 ARG A C 1
ATOM 702 O O . ARG A 1 89 ? -17.968 -1.523 -9.464 1.00 96.81 89 ARG A O 1
ATOM 709 N N . ASN A 1 90 ? -16.261 -2.961 -9.331 1.00 95.81 90 ASN A N 1
ATOM 710 C CA . ASN A 1 90 ? -16.721 -3.863 -10.377 1.00 95.81 90 ASN A CA 1
ATOM 711 C C . ASN A 1 90 ? -16.748 -5.296 -9.841 1.00 95.81 90 ASN A C 1
ATOM 713 O O . ASN A 1 90 ? -15.699 -5.854 -9.523 1.00 95.81 90 ASN A O 1
ATOM 717 N N . ASN A 1 91 ? -17.940 -5.897 -9.826 1.00 95.81 91 ASN A N 1
ATOM 718 C CA . ASN A 1 91 ? -18.192 -7.294 -9.454 1.00 95.81 91 ASN A CA 1
ATOM 719 C C . ASN A 1 91 ? -17.600 -7.711 -8.085 1.00 95.81 91 ASN A C 1
ATOM 721 O O . ASN A 1 91 ? -16.882 -8.717 -8.031 1.00 95.81 91 ASN A O 1
ATOM 725 N N . PRO A 1 92 ? -17.902 -6.996 -6.981 1.00 96.56 92 PRO A N 1
ATOM 726 C CA . PRO A 1 92 ? -17.258 -7.203 -5.676 1.00 96.56 92 PRO A CA 1
ATOM 727 C C . PRO A 1 92 ? -17.352 -8.634 -5.144 1.00 96.56 92 PRO A C 1
ATOM 729 O O . PRO A 1 92 ? -16.386 -9.141 -4.580 1.00 96.56 92 PRO A O 1
ATOM 732 N N . SER A 1 93 ? -18.455 -9.336 -5.418 1.00 96.25 93 SER A N 1
ATOM 733 C CA . SER A 1 93 ? -18.666 -10.733 -5.011 1.00 96.25 93 SER A CA 1
ATOM 734 C C . SER A 1 93 ? -17.713 -11.744 -5.663 1.00 96.25 93 SER A C 1
ATOM 736 O O . SER A 1 93 ? -17.566 -12.856 -5.163 1.00 96.25 93 SER A O 1
ATOM 738 N N . THR A 1 94 ? -17.072 -11.381 -6.777 1.00 96.19 94 THR A N 1
ATOM 739 C CA . THR A 1 94 ? -16.141 -12.250 -7.526 1.00 96.19 94 THR A CA 1
ATOM 740 C C . THR A 1 94 ? -14.744 -11.650 -7.674 1.00 96.19 94 THR A C 1
ATOM 742 O O . THR A 1 94 ? -13.832 -12.321 -8.162 1.00 96.19 94 THR A O 1
ATOM 745 N N . ALA A 1 95 ? -14.568 -10.390 -7.275 1.00 96.88 95 ALA A N 1
ATOM 746 C CA . ALA A 1 95 ? -13.291 -9.703 -7.322 1.00 96.88 95 ALA A CA 1
ATOM 747 C C . ALA A 1 95 ? -12.298 -10.325 -6.321 1.00 96.88 95 ALA A C 1
ATOM 749 O O . ALA A 1 95 ? -12.700 -10.761 -5.239 1.00 96.88 95 ALA A O 1
ATOM 750 N N . PRO A 1 96 ? -10.990 -10.365 -6.643 1.00 96.12 96 PRO A N 1
ATOM 751 C CA . PRO A 1 96 ? -9.980 -10.765 -5.672 1.00 96.12 96 PRO A CA 1
ATOM 752 C C . PRO A 1 96 ? -9.945 -9.780 -4.500 1.00 96.12 96 PRO A C 1
ATOM 754 O O . PRO A 1 96 ? -10.265 -8.602 -4.661 1.00 96.12 96 PRO A O 1
ATOM 757 N N . THR A 1 97 ? -9.488 -10.251 -3.344 1.00 96.38 97 THR A N 1
ATOM 758 C CA . THR A 1 97 ? -9.252 -9.410 -2.165 1.00 96.38 97 THR A CA 1
ATOM 759 C C . THR A 1 97 ? -7.757 -9.212 -1.960 1.00 96.38 97 THR A C 1
ATOM 761 O O . THR A 1 97 ? -6.998 -10.182 -1.985 1.00 96.38 97 THR A O 1
ATOM 764 N N . SER A 1 98 ? -7.346 -7.968 -1.729 1.00 96.69 98 SER A N 1
ATOM 765 C CA . SER A 1 98 ? -5.962 -7.598 -1.433 1.00 96.69 98 SER A CA 1
ATOM 766 C C . SER A 1 98 ? -5.863 -6.886 -0.099 1.00 96.69 98 SER A C 1
ATOM 768 O O . SER A 1 98 ? -6.717 -6.072 0.243 1.00 96.69 98 SER A O 1
ATOM 770 N N . ILE A 1 99 ? -4.778 -7.163 0.620 1.00 96.62 99 ILE A N 1
ATOM 771 C CA . ILE A 1 99 ? -4.428 -6.461 1.852 1.00 96.62 99 ILE A CA 1
ATOM 772 C C . ILE A 1 99 ? -3.322 -5.454 1.538 1.00 96.62 99 ILE A C 1
ATOM 774 O O . ILE A 1 99 ? -2.327 -5.814 0.906 1.00 96.62 99 ILE A O 1
ATOM 778 N N . TYR A 1 100 ? -3.492 -4.211 1.979 1.00 95.25 100 TYR A N 1
ATOM 779 C CA . TYR A 1 100 ? -2.443 -3.200 1.991 1.00 95.25 100 TYR A CA 1
ATOM 780 C C . TYR A 1 100 ? -1.939 -2.972 3.413 1.00 95.25 100 TYR A C 1
ATOM 782 O O . TYR A 1 100 ? -2.726 -2.860 4.356 1.00 95.25 100 TYR A O 1
ATOM 790 N N . ILE A 1 101 ? -0.617 -2.886 3.541 1.00 92.56 101 ILE A N 1
ATOM 791 C CA . ILE A 1 101 ? 0.079 -2.715 4.809 1.00 92.56 101 ILE A CA 1
ATOM 792 C C . ILE A 1 101 ? 1.139 -1.622 4.641 1.00 92.56 101 ILE A C 1
ATOM 794 O O . ILE A 1 101 ? 2.030 -1.744 3.800 1.00 92.56 101 ILE A O 1
ATOM 798 N N . GLY A 1 102 ? 1.033 -0.568 5.448 1.00 87.12 102 GLY A N 1
ATOM 799 C CA . GLY A 1 102 ? 2.006 0.513 5.553 1.00 87.12 102 GLY A CA 1
ATOM 800 C C . GLY A 1 102 ? 3.329 0.069 6.185 1.00 87.12 102 GLY A C 1
ATOM 801 O O . GLY A 1 102 ? 3.420 -0.971 6.841 1.00 87.12 102 GLY A O 1
ATOM 802 N N . GLY A 1 103 ? 4.373 0.866 5.946 1.00 85.31 103 GLY A N 1
ATOM 803 C CA . GLY A 1 103 ? 5.740 0.607 6.405 1.00 85.31 103 GLY A CA 1
ATOM 804 C C . GLY A 1 103 ? 6.106 1.337 7.703 1.00 85.31 103 GLY A C 1
ATOM 805 O O . GLY A 1 103 ? 5.398 1.275 8.705 1.00 85.31 103 GLY A O 1
ATOM 806 N N . GLY A 1 104 ? 7.256 2.018 7.690 1.00 81.88 104 GLY A N 1
ATOM 807 C CA . GLY A 1 104 ? 7.802 2.744 8.840 1.00 81.88 104 GLY A CA 1
ATOM 808 C C . GLY A 1 104 ? 9.073 2.085 9.382 1.00 81.88 104 GLY A C 1
ATOM 809 O O . GLY A 1 104 ? 10.148 2.383 8.852 1.00 81.88 104 GLY A O 1
ATOM 810 N N . PRO A 1 105 ? 8.990 1.198 10.394 1.00 79.88 105 PRO A N 1
ATOM 811 C CA . PRO A 1 105 ? 7.786 0.550 10.940 1.00 79.88 105 PRO A CA 1
ATOM 812 C C . PRO A 1 105 ? 6.934 1.460 11.840 1.00 79.88 105 PRO A C 1
ATOM 814 O O . PRO A 1 105 ? 7.449 2.398 12.449 1.00 79.88 105 PRO A O 1
ATOM 817 N N . GLY A 1 106 ? 5.632 1.171 11.930 1.00 78.25 106 GLY A N 1
ATOM 818 C CA . GLY A 1 106 ? 4.684 1.942 12.742 1.00 78.25 106 GLY A CA 1
ATOM 819 C C . GLY A 1 106 ? 4.077 3.155 12.040 1.00 78.25 106 GLY A C 1
ATOM 820 O O . GLY A 1 106 ? 3.610 4.074 12.714 1.00 78.25 106 GLY A O 1
ATOM 821 N N . SER A 1 107 ? 4.124 3.192 10.706 1.00 82.94 107 SER A N 1
ATOM 822 C CA . SER A 1 107 ? 3.399 4.174 9.897 1.00 82.94 107 SER A CA 1
ATOM 823 C C . SER A 1 107 ? 2.032 3.626 9.507 1.00 82.94 107 SER A C 1
ATOM 825 O O . SER A 1 107 ? 1.911 2.464 9.120 1.00 82.94 107 SER A O 1
ATOM 827 N N . SER A 1 108 ? 1.011 4.474 9.587 1.00 88.38 108 SER A N 1
ATOM 828 C CA . SER A 1 108 ? -0.350 4.103 9.217 1.00 88.38 108 SER A CA 1
ATOM 829 C C . SER A 1 108 ? -0.443 3.659 7.754 1.00 88.38 108 SER A C 1
ATOM 831 O O . SER A 1 108 ? 0.244 4.181 6.875 1.00 88.38 108 SER A O 1
ATOM 833 N N . SER A 1 109 ? -1.341 2.711 7.487 1.00 91.56 109 SER A N 1
ATOM 834 C CA . SER A 1 109 ? -1.708 2.300 6.126 1.00 91.56 109 SER A CA 1
ATOM 835 C C . SER A 1 109 ? -2.561 3.345 5.400 1.00 91.56 109 SER A C 1
ATOM 837 O O . SER A 1 109 ? -2.821 3.210 4.200 1.00 91.56 109 SER A O 1
ATOM 839 N N . PHE A 1 110 ? -3.004 4.383 6.107 1.00 87.69 110 PHE A N 1
ATOM 840 C CA . PHE A 1 110 ? -3.898 5.417 5.610 1.00 87.69 110 PHE A CA 1
ATOM 841 C C . PHE A 1 110 ? -3.133 6.682 5.253 1.00 87.69 110 PHE A C 1
ATOM 843 O O . PHE A 1 110 ? -3.205 7.703 5.934 1.00 87.69 110 PHE A O 1
ATOM 850 N N . ASP A 1 111 ? -2.416 6.612 4.137 1.00 73.12 111 ASP A N 1
ATOM 851 C CA . ASP A 1 111 ? -1.823 7.776 3.498 1.00 73.12 111 ASP A CA 1
ATOM 852 C C . ASP A 1 111 ? -2.372 7.948 2.067 1.00 73.12 111 ASP A C 1
ATOM 854 O O . ASP A 1 111 ? -2.870 7.013 1.431 1.00 73.12 111 ASP A O 1
ATOM 858 N N . ASN A 1 112 ? -2.300 9.173 1.542 1.00 67.88 112 ASN A N 1
ATOM 859 C CA . ASN A 1 112 ? -2.807 9.506 0.205 1.00 67.88 112 ASN A CA 1
ATOM 860 C C . ASN A 1 112 ? -1.988 8.871 -0.947 1.00 67.88 112 ASN A C 1
ATOM 862 O O . ASN A 1 112 ? -2.258 9.152 -2.114 1.00 67.88 112 ASN A O 1
ATOM 866 N N . THR A 1 113 ? -0.986 8.035 -0.662 1.00 68.62 113 THR A N 1
ATOM 867 C CA . THR A 1 113 ? -0.109 7.378 -1.646 1.00 68.62 113 THR A CA 1
ATOM 868 C C . THR A 1 113 ? -0.383 5.879 -1.807 1.00 68.62 113 THR A C 1
ATOM 870 O O . THR A 1 113 ? 0.294 5.217 -2.589 1.00 68.62 113 THR A O 1
ATOM 873 N N . ASN A 1 114 ? -1.436 5.357 -1.165 1.00 74.62 114 ASN A N 1
ATOM 874 C CA . ASN A 1 114 ? -1.707 3.912 -1.066 1.00 74.62 114 ASN A CA 1
ATOM 875 C C . ASN A 1 114 ? -2.875 3.435 -1.948 1.00 74.62 114 ASN A C 1
ATOM 877 O O . ASN A 1 114 ? -3.532 2.431 -1.669 1.00 74.62 114 ASN A O 1
ATOM 881 N N . GLY A 1 115 ? -3.198 4.190 -3.001 1.00 82.31 115 GLY A N 1
ATOM 882 C CA . GLY A 1 115 ? -4.277 3.835 -3.928 1.00 82.31 115 GLY A CA 1
ATOM 883 C C . GLY A 1 115 ? -5.681 3.848 -3.309 1.00 82.31 115 GLY A C 1
ATOM 884 O O . GLY A 1 115 ? -6.580 3.215 -3.870 1.00 82.31 115 GLY A O 1
ATOM 885 N N . LEU A 1 116 ? -5.871 4.562 -2.189 1.00 90.12 116 LEU A N 1
ATOM 886 C CA . LEU A 1 116 ? -7.146 4.681 -1.471 1.00 90.12 116 LEU A CA 1
ATOM 887 C C . LEU A 1 116 ? -8.310 5.097 -2.397 1.00 90.12 116 LEU A C 1
ATOM 889 O O . LEU A 1 116 ? -8.085 5.829 -3.370 1.00 90.12 116 LEU A O 1
ATOM 893 N N . PRO A 1 117 ? -9.557 4.671 -2.109 1.00 93.12 117 PRO A N 1
ATOM 894 C CA . PRO A 1 117 ? -10.742 5.009 -2.913 1.00 93.12 117 PRO A CA 1
ATOM 895 C C . PRO A 1 117 ? -11.099 6.487 -3.006 1.00 93.12 117 PRO A C 1
ATOM 897 O O . PRO A 1 117 ? -11.787 6.883 -3.949 1.00 93.12 117 PRO A O 1
ATOM 900 N N . CYS A 1 118 ? -10.576 7.310 -2.104 1.00 90.94 118 CYS A N 1
ATOM 901 C CA . CYS A 1 118 ? -10.678 8.759 -2.138 1.00 90.94 118 CYS A CA 1
ATOM 902 C C . CYS A 1 118 ? -9.350 9.414 -1.748 1.00 90.94 118 CYS A C 1
ATOM 904 O O . CYS A 1 118 ? -8.460 8.779 -1.184 1.00 90.94 118 CYS A O 1
ATOM 906 N N . SER A 1 119 ? -9.247 10.706 -2.037 1.00 87.00 119 SER A N 1
ATOM 907 C CA . SER A 1 119 ? -8.201 11.593 -1.537 1.00 87.00 119 SER A CA 1
ATOM 908 C C . SER A 1 119 ? -8.805 12.622 -0.590 1.00 87.00 119 SER A C 1
ATOM 910 O O . SER A 1 119 ? -9.863 13.186 -0.882 1.00 87.00 119 SER A O 1
ATOM 912 N N . VAL A 1 120 ? -8.118 12.902 0.514 1.00 85.50 120 VAL A N 1
ATOM 913 C CA . VAL A 1 120 ? -8.489 13.996 1.421 1.00 85.50 120 VAL A CA 1
ATOM 914 C C . VAL A 1 120 ? -8.220 15.342 0.745 1.00 85.50 120 VAL A C 1
ATOM 916 O O . VAL A 1 120 ? -7.128 15.567 0.219 1.00 85.50 120 VAL A O 1
ATOM 919 N N . ASN A 1 121 ? -9.214 16.230 0.751 1.00 82.25 121 ASN A N 1
ATOM 920 C CA . ASN A 1 121 ? -9.102 17.564 0.169 1.00 82.25 121 ASN A CA 1
ATOM 921 C C . ASN A 1 121 ? -8.281 18.502 1.070 1.00 82.25 121 ASN A C 1
ATOM 923 O O . ASN A 1 121 ? -8.061 18.243 2.253 1.00 82.25 121 ASN A O 1
ATOM 927 N N . ALA A 1 122 ? -7.828 19.627 0.511 1.00 74.00 122 ALA A N 1
ATOM 928 C CA . ALA A 1 122 ? -6.989 20.592 1.229 1.00 74.00 122 ALA A CA 1
ATOM 929 C C . ALA A 1 122 ? -7.671 21.202 2.470 1.00 74.00 122 ALA A C 1
ATOM 931 O O . ALA A 1 122 ? -6.985 21.613 3.403 1.00 74.00 122 ALA A O 1
ATOM 932 N N . ASP A 1 123 ? -9.007 21.211 2.509 1.00 76.56 123 ASP A N 1
ATOM 933 C CA . ASP A 1 123 ? -9.796 21.656 3.662 1.00 76.56 123 ASP A CA 1
ATOM 934 C C . ASP A 1 123 ? -9.687 20.717 4.877 1.00 76.56 123 ASP A C 1
ATOM 936 O O . ASP A 1 123 ? -10.127 21.075 5.966 1.00 76.56 123 ASP A O 1
ATOM 940 N N . SER A 1 124 ? -9.099 19.524 4.704 1.00 81.06 124 SER A N 1
ATOM 941 C CA . SER A 1 124 ? -9.032 18.464 5.717 1.00 81.06 124 SER A CA 1
ATOM 942 C C . SER A 1 124 ? -10.400 18.085 6.300 1.00 81.06 124 SER A C 1
ATOM 944 O O . SER A 1 124 ? -10.483 17.567 7.408 1.00 81.06 124 SER A O 1
ATOM 946 N N . ASN A 1 125 ? -11.480 18.368 5.575 1.00 84.00 125 ASN A N 1
ATOM 947 C CA . ASN A 1 125 ? -12.856 18.206 6.039 1.00 84.00 125 ASN A CA 1
ATOM 948 C C . ASN A 1 125 ? -13.759 17.586 4.966 1.00 84.00 125 ASN A C 1
ATOM 950 O O . ASN A 1 125 ? -14.913 17.261 5.225 1.00 84.00 125 ASN A O 1
ATOM 954 N N . SER A 1 126 ? -13.251 17.400 3.753 1.00 85.69 126 SER A N 1
ATOM 955 C CA . SER A 1 126 ? -13.945 16.685 2.697 1.00 85.69 126 SER A CA 1
ATOM 956 C C . SER A 1 126 ? -13.000 15.747 1.952 1.00 85.69 126 SER A C 1
ATOM 958 O O . SER A 1 126 ? -11.774 15.816 2.065 1.00 85.69 126 SER A O 1
ATOM 960 N N . THR A 1 127 ? -13.587 14.828 1.189 1.00 90.44 127 THR A N 1
ATOM 961 C CA . THR A 1 127 ? -12.851 13.890 0.340 1.00 90.44 127 THR A CA 1
ATOM 962 C C . THR A 1 127 ? -13.349 13.982 -1.095 1.00 90.44 127 THR A C 1
ATOM 964 O O . THR A 1 127 ? -14.485 14.382 -1.353 1.00 90.44 127 THR A O 1
ATOM 967 N N . ALA A 1 128 ? -12.485 13.630 -2.042 1.00 89.50 128 ALA A N 1
ATOM 968 C CA . ALA A 1 128 ? -12.833 13.489 -3.448 1.00 89.50 128 ALA A CA 1
ATOM 969 C C . ALA A 1 128 ? -12.607 12.045 -3.896 1.00 89.50 128 ALA A C 1
ATOM 971 O O . ALA A 1 128 ? -11.586 11.438 -3.573 1.00 89.50 128 ALA A O 1
ATOM 972 N N . LEU A 1 129 ? -13.553 11.502 -4.665 1.00 92.69 129 LEU A N 1
ATOM 973 C CA . LEU A 1 129 ? -13.468 10.139 -5.177 1.00 92.69 129 LEU A CA 1
ATOM 974 C C . LEU A 1 129 ? -12.231 9.969 -6.075 1.00 92.69 129 LEU A C 1
ATOM 976 O O . LEU A 1 129 ? -12.067 10.668 -7.080 1.00 92.69 129 LEU A O 1
ATOM 980 N N . ASN A 1 130 ? -11.392 8.987 -5.758 1.00 91.31 130 ASN A N 1
ATOM 981 C CA . ASN A 1 130 ? -10.214 8.646 -6.541 1.00 91.31 130 ASN A CA 1
ATOM 982 C C . ASN A 1 130 ? -10.605 7.711 -7.694 1.0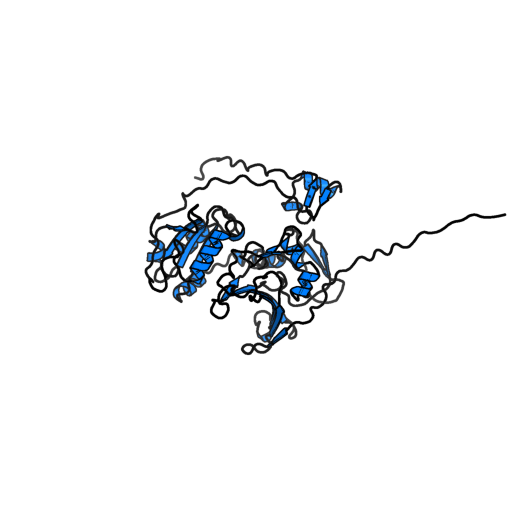0 91.31 130 ASN A C 1
ATOM 984 O O . ASN A 1 130 ? -10.807 6.507 -7.515 1.00 91.31 130 ASN A O 1
ATOM 988 N N . LYS A 1 131 ? -10.685 8.254 -8.912 1.00 89.50 131 LYS A N 1
ATOM 989 C CA . LYS A 1 131 ? -11.089 7.509 -10.122 1.00 89.50 131 LYS A CA 1
ATOM 990 C C . LYS A 1 131 ? -10.117 6.394 -10.527 1.00 89.50 131 LYS A C 1
ATOM 992 O O . LYS A 1 131 ? -10.505 5.495 -11.270 1.00 89.50 131 LYS A O 1
ATOM 997 N N . ILE A 1 132 ? -8.878 6.450 -10.047 1.00 88.50 132 ILE A N 1
ATOM 998 C CA . ILE A 1 132 ? -7.801 5.497 -10.348 1.00 88.50 132 ILE A CA 1
ATOM 999 C C . ILE A 1 132 ? -7.414 4.656 -9.125 1.00 88.50 132 ILE A C 1
ATOM 1001 O O . ILE A 1 132 ? -6.343 4.052 -9.105 1.00 88.50 132 ILE A O 1
ATOM 1005 N N . SER A 1 133 ? -8.301 4.565 -8.129 1.00 93.19 133 SER A N 1
ATOM 1006 C CA . SER A 1 133 ? -8.115 3.703 -6.962 1.00 93.19 133 SER A CA 1
ATOM 1007 C C . SER A 1 133 ? -7.939 2.228 -7.330 1.00 93.19 133 SER A C 1
ATOM 1009 O O . SER A 1 133 ? -8.469 1.725 -8.327 1.00 93.19 133 SER A O 1
ATOM 1011 N N . TRP A 1 134 ? -7.205 1.521 -6.477 1.00 95.31 134 TRP A N 1
ATOM 1012 C CA . TRP A 1 134 ? -7.007 0.081 -6.560 1.00 95.31 134 TRP A CA 1
ATOM 1013 C C . TRP A 1 134 ? -8.293 -0.720 -6.364 1.00 95.31 134 TRP A C 1
ATOM 1015 O O . TRP A 1 134 ? -8.403 -1.810 -6.927 1.00 95.31 134 TRP A O 1
ATOM 1025 N N . ASN A 1 135 ? -9.312 -0.162 -5.694 1.00 96.31 135 ASN A N 1
ATOM 1026 C CA . ASN A 1 135 ? -10.590 -0.853 -5.540 1.00 96.31 135 ASN A CA 1
ATOM 1027 C C . ASN A 1 135 ? -11.439 -0.884 -6.820 1.00 96.31 135 ASN A C 1
ATOM 1029 O O . ASN A 1 135 ? -12.583 -1.321 -6.804 1.00 96.31 135 ASN A O 1
ATOM 1033 N N . LYS A 1 136 ? -10.913 -0.458 -7.974 1.00 95.19 136 LYS A N 1
ATOM 1034 C CA . LYS A 1 136 ? -11.653 -0.555 -9.235 1.00 95.19 136 LYS A CA 1
ATOM 1035 C C . LYS A 1 136 ? -12.061 -2.000 -9.557 1.00 95.19 136 LYS A C 1
ATOM 1037 O O . LYS A 1 136 ? -13.187 -2.216 -9.993 1.00 95.19 136 LYS A O 1
ATOM 1042 N N . HIS A 1 137 ? -11.177 -2.974 -9.339 1.00 95.62 137 HIS A N 1
ATOM 1043 C CA . HIS A 1 137 ? -11.413 -4.391 -9.664 1.00 95.62 137 HIS A CA 1
ATOM 1044 C C . HIS A 1 137 ? -11.004 -5.351 -8.538 1.00 95.62 137 HIS A C 1
ATOM 1046 O O . HIS A 1 137 ? -10.883 -6.551 -8.771 1.00 95.62 137 HIS A O 1
ATOM 1052 N N . VAL A 1 138 ? -10.737 -4.825 -7.343 1.00 97.38 138 VAL A N 1
ATOM 1053 C CA . VAL A 1 138 ? -10.183 -5.573 -6.211 1.00 97.38 138 VAL A CA 1
ATOM 1054 C C . VAL A 1 138 ? -10.880 -5.108 -4.940 1.00 97.38 138 VAL A C 1
ATOM 1056 O O . VAL A 1 138 ? -11.061 -3.912 -4.747 1.00 97.38 138 VAL A O 1
ATOM 1059 N N . ASN A 1 139 ? -11.275 -6.034 -4.075 1.00 98.12 139 ASN A N 1
ATOM 1060 C CA . ASN A 1 139 ? -11.710 -5.696 -2.727 1.00 98.12 139 ASN A CA 1
ATOM 1061 C C . ASN A 1 139 ? -10.463 -5.324 -1.913 1.00 98.12 139 ASN A C 1
ATOM 1063 O O . ASN A 1 139 ? -9.557 -6.145 -1.761 1.00 98.12 139 ASN A O 1
ATOM 1067 N N . MET A 1 140 ? -10.376 -4.091 -1.425 1.00 97.62 140 MET A N 1
ATOM 1068 C CA . MET A 1 140 ? -9.176 -3.586 -0.757 1.00 97.62 140 MET A CA 1
ATOM 1069 C C . MET A 1 140 ? -9.369 -3.557 0.755 1.00 97.62 140 MET A C 1
ATOM 1071 O O . MET A 1 140 ? -10.278 -2.897 1.246 1.00 97.62 140 MET A O 1
ATOM 1075 N N . LEU A 1 141 ? -8.485 -4.233 1.488 1.00 97.50 141 LEU A N 1
ATOM 1076 C CA . LEU A 1 141 ? -8.405 -4.207 2.945 1.00 97.50 141 LEU A CA 1
ATOM 1077 C C . LEU A 1 141 ? -7.127 -3.484 3.378 1.00 97.50 141 LEU A C 1
ATOM 1079 O O . LEU A 1 141 ? -6.025 -3.987 3.185 1.00 97.50 141 LEU A O 1
ATOM 1083 N N . TYR A 1 142 ? -7.268 -2.320 3.989 1.00 97.00 142 TYR A N 1
ATOM 1084 C CA . TYR A 1 142 ? -6.165 -1.569 4.583 1.00 97.00 142 TYR A CA 1
ATOM 1085 C C . TYR A 1 142 ? -6.144 -1.824 6.090 1.00 97.00 142 TYR A C 1
ATOM 1087 O O . TYR A 1 142 ? -7.206 -1.806 6.713 1.00 97.00 142 TYR A O 1
ATOM 1095 N N . ILE A 1 143 ? -4.969 -2.063 6.676 1.00 95.88 143 ILE A N 1
ATOM 1096 C CA . ILE A 1 143 ? -4.841 -2.393 8.107 1.00 95.88 143 ILE A CA 1
ATOM 1097 C C . ILE A 1 143 ? -3.754 -1.536 8.742 1.00 95.88 143 ILE A C 1
ATOM 1099 O O . ILE A 1 143 ? -2.618 -1.542 8.270 1.00 95.88 143 ILE A O 1
ATOM 1103 N N . ASP A 1 144 ? -4.066 -0.845 9.834 1.00 94.38 144 ASP A N 1
ATOM 1104 C CA . ASP A 1 144 ? -3.041 -0.193 10.647 1.00 94.38 144 ASP A CA 1
ATOM 1105 C C . ASP A 1 144 ? -2.303 -1.223 11.499 1.00 94.38 144 ASP A C 1
ATOM 1107 O O . ASP A 1 144 ? -2.893 -1.920 12.329 1.00 94.38 144 ASP A O 1
ATOM 1111 N N . GLN A 1 145 ? -0.991 -1.312 11.303 1.00 90.69 145 GLN A N 1
ATOM 1112 C CA . GLN A 1 145 ? -0.136 -2.251 12.016 1.00 90.69 145 GLN A CA 1
ATOM 1113 C C . GLN A 1 145 ? 1.280 -1.684 12.185 1.00 90.69 145 GLN A C 1
ATOM 1115 O O . GLN A 1 145 ? 1.725 -0.913 11.329 1.00 90.69 145 GLN A O 1
ATOM 1120 N N . PRO A 1 146 ? 2.017 -2.102 13.229 1.00 88.19 146 PRO A N 1
ATOM 1121 C CA . PRO A 1 146 ? 1.581 -2.936 14.360 1.00 88.19 146 PRO A CA 1
ATOM 1122 C C . PRO A 1 146 ? 0.701 -2.157 15.361 1.00 88.19 146 PRO A C 1
ATOM 1124 O O . PRO A 1 146 ? 0.341 -1.005 15.119 1.00 88.19 146 PRO A O 1
ATOM 1127 N N . LEU A 1 147 ? 0.329 -2.779 16.484 1.00 87.31 147 LEU A N 1
ATOM 1128 C CA . LEU A 1 147 ? -0.445 -2.128 17.552 1.00 87.31 147 LEU A CA 1
ATOM 1129 C C . LEU A 1 147 ? 0.209 -0.816 18.012 1.00 87.31 147 LEU A C 1
ATOM 1131 O O . LEU A 1 147 ? 1.430 -0.739 18.137 1.00 87.31 147 LEU A O 1
ATOM 1135 N N . GLY A 1 148 ? -0.611 0.206 18.252 1.00 82.38 148 GLY A N 1
ATOM 1136 C CA . GLY A 1 148 ? -0.183 1.582 18.514 1.00 82.38 148 GLY A CA 1
ATOM 1137 C C . GLY A 1 148 ? -0.106 2.457 17.258 1.00 82.38 148 GLY A C 1
ATOM 1138 O O . GLY A 1 148 ? -0.043 3.674 17.382 1.00 82.38 148 GLY A O 1
ATOM 1139 N N . THR A 1 149 ? -0.119 1.867 16.059 1.00 86.31 149 THR A N 1
ATOM 1140 C CA . THR A 1 149 ? -0.081 2.601 14.784 1.00 86.31 149 THR A CA 1
ATOM 1141 C C . THR A 1 149 ? -1.460 3.119 14.403 1.00 86.31 149 THR A C 1
ATOM 1143 O O . THR A 1 149 ? -2.413 2.341 14.404 1.00 86.31 149 THR A O 1
ATOM 1146 N N . GLY A 1 150 ? -1.566 4.388 13.992 1.00 88.38 150 GLY A N 1
ATOM 1147 C CA . GLY A 1 150 ? -2.818 4.928 13.466 1.00 88.38 150 GLY A CA 1
ATOM 1148 C C . GLY A 1 150 ? -3.938 4.851 14.489 1.00 88.38 150 GLY A C 1
ATOM 1149 O O . GLY A 1 150 ? -3.846 5.453 15.558 1.00 88.38 150 GLY A O 1
ATOM 1150 N N . PHE A 1 151 ? -4.984 4.102 14.155 1.00 92.69 151 PHE A N 1
ATOM 1151 C CA . PHE A 1 151 ? -6.100 3.834 15.059 1.00 92.69 151 PHE A CA 1
ATOM 1152 C C . PHE A 1 151 ? -5.996 2.497 15.812 1.00 92.69 151 PHE A C 1
ATOM 1154 O O . PHE A 1 151 ? -6.900 2.187 16.584 1.00 92.69 151 PHE A O 1
ATOM 1161 N N . SER A 1 152 ? -4.949 1.693 15.609 1.00 93.19 152 SER A N 1
ATOM 1162 C CA . SER A 1 152 ? -4.775 0.389 16.269 1.00 93.19 152 SER A CA 1
ATOM 1163 C C . SER A 1 152 ? -4.245 0.531 17.698 1.00 93.19 152 SER A C 1
ATOM 1165 O O . SER A 1 152 ? -3.258 1.227 17.923 1.00 93.19 152 SER A O 1
ATOM 1167 N N . TYR A 1 153 ? -4.834 -0.171 18.671 1.00 90.62 153 TYR A N 1
ATOM 1168 C CA . TYR A 1 153 ? -4.515 -0.005 20.098 1.00 90.62 153 TYR A CA 1
ATOM 1169 C C . TYR A 1 153 ? -4.661 -1.302 20.916 1.00 90.62 153 TYR A C 1
ATOM 1171 O O . TYR A 1 153 ? -5.107 -2.330 20.408 1.00 90.62 153 TYR A O 1
ATOM 1179 N N . VAL A 1 154 ? -4.258 -1.244 22.190 1.00 87.69 154 VAL A N 1
ATOM 1180 C CA . VAL A 1 154 ? -4.477 -2.302 23.198 1.00 87.69 154 VAL A CA 1
ATOM 1181 C C . VAL A 1 154 ? -5.387 -1.748 24.285 1.00 87.69 154 VAL A C 1
ATOM 1183 O O . VAL A 1 154 ? -6.565 -2.079 24.333 1.00 87.69 154 VAL A O 1
ATOM 1186 N N . ASP A 1 155 ? -4.871 -0.785 25.050 1.00 82.75 155 ASP A N 1
ATOM 1187 C CA . ASP A 1 155 ? -5.624 -0.040 26.052 1.00 82.75 155 ASP A CA 1
ATOM 1188 C C . ASP A 1 155 ? -5.721 1.434 25.663 1.00 82.75 155 ASP A C 1
ATOM 1190 O O . ASP A 1 155 ? -4.795 2.015 25.090 1.00 82.75 155 ASP A O 1
ATOM 1194 N N . LEU A 1 156 ? -6.858 2.044 25.988 1.00 80.56 156 LEU A N 1
ATOM 1195 C CA . LEU A 1 156 ? -7.078 3.471 25.797 1.00 80.56 156 LEU A CA 1
ATOM 1196 C C . LEU A 1 156 ? -6.711 4.210 27.078 1.00 80.56 156 LEU A C 1
ATOM 1198 O O . LEU A 1 156 ? -7.274 3.949 28.141 1.00 80.56 156 LEU A O 1
ATOM 1202 N N . VAL A 1 157 ? -5.790 5.162 26.958 1.00 73.38 157 VAL A N 1
ATOM 1203 C CA . VAL A 1 157 ? -5.353 6.006 28.069 1.00 73.38 157 VAL A CA 1
ATOM 1204 C C . VAL A 1 157 ? -5.669 7.456 27.743 1.00 73.38 157 VAL A C 1
ATOM 1206 O O . VAL A 1 157 ? -5.350 7.956 26.666 1.00 73.38 157 VAL A O 1
ATOM 1209 N N . ASN A 1 158 ? -6.281 8.146 28.699 1.00 70.62 158 ASN A N 1
ATOM 1210 C CA . ASN A 1 158 ? -6.562 9.570 28.600 1.00 70.62 158 ASN A CA 1
ATOM 1211 C C . ASN A 1 158 ? -5.299 10.389 28.908 1.00 70.62 158 ASN A C 1
ATOM 1213 O O . ASN A 1 158 ? -4.654 10.186 29.937 1.00 70.62 158 ASN A O 1
ATOM 1217 N N . GLY A 1 159 ? -4.949 11.346 28.047 1.00 67.56 159 GLY A N 1
ATOM 1218 C CA . GLY A 1 159 ? -3.738 12.158 28.199 1.00 67.56 159 GLY A CA 1
ATOM 1219 C C . GLY A 1 159 ? -3.696 13.372 27.282 1.00 67.56 159 GLY A C 1
ATOM 1220 O O . GLY A 1 159 ? -4.544 13.544 26.410 1.00 67.56 159 GLY A O 1
ATOM 1221 N N . THR A 1 160 ? -2.699 14.223 27.493 1.00 61.22 160 THR A N 1
ATOM 1222 C CA . THR A 1 160 ? -2.359 15.330 26.602 1.00 61.22 160 THR A CA 1
ATOM 1223 C C . THR A 1 160 ? -1.231 14.909 25.670 1.00 61.22 160 THR A C 1
ATOM 1225 O O . THR A 1 160 ? -0.265 14.282 26.092 1.00 61.22 160 THR A O 1
ATOM 1228 N N . PHE A 1 161 ? -1.335 15.252 24.390 1.00 62.75 161 PHE A N 1
ATOM 1229 C CA . PHE A 1 161 ? -0.268 15.029 23.420 1.00 62.75 161 PHE A CA 1
ATOM 1230 C C . PHE A 1 161 ? 0.378 16.369 23.075 1.00 62.75 161 PHE A C 1
ATOM 1232 O O . PHE A 1 161 ? -0.274 17.254 22.521 1.00 62.75 161 PHE A O 1
ATOM 1239 N N . ASP A 1 162 ? 1.647 16.539 23.434 1.00 55.81 162 ASP A N 1
ATOM 1240 C CA . ASP A 1 162 ? 2.437 17.690 23.009 1.00 55.81 162 ASP A CA 1
ATOM 1241 C C . ASP A 1 162 ? 2.822 17.501 21.540 1.00 55.81 162 ASP A C 1
ATOM 1243 O O . ASP A 1 162 ? 3.668 16.674 21.205 1.00 55.81 162 ASP A O 1
ATOM 1247 N N . THR A 1 163 ? 2.208 18.287 20.660 1.00 49.56 163 THR A N 1
ATOM 1248 C CA . THR A 1 163 ? 2.406 18.202 19.208 1.00 49.56 163 THR A CA 1
ATOM 1249 C C . THR A 1 163 ? 3.816 18.589 18.756 1.00 49.56 163 THR A C 1
ATOM 1251 O O . THR A 1 163 ? 4.230 18.201 17.668 1.00 49.56 163 THR A O 1
ATOM 1254 N N . LEU A 1 164 ? 4.568 19.360 19.552 1.00 47.47 164 LEU A N 1
ATOM 1255 C CA . LEU A 1 164 ? 5.933 19.778 19.215 1.00 47.47 164 LEU A CA 1
ATOM 1256 C C . LEU A 1 164 ? 6.955 18.715 19.607 1.00 47.47 164 LEU A C 1
ATOM 1258 O O . LEU A 1 164 ? 7.914 18.467 18.874 1.00 47.47 164 LEU A O 1
ATOM 1262 N N . THR A 1 165 ? 6.766 18.093 20.771 1.00 52.62 165 THR A N 1
ATOM 1263 C CA . THR A 1 165 ? 7.683 17.057 21.266 1.00 52.62 165 THR A CA 1
ATOM 1264 C C . THR A 1 165 ? 7.242 15.638 20.912 1.00 52.62 165 THR A C 1
ATOM 1266 O O . THR A 1 165 ? 8.032 14.711 21.083 1.00 52.62 165 THR A O 1
ATOM 1269 N N . GLN A 1 166 ? 6.018 15.474 20.396 1.00 51.41 166 GLN A N 1
ATOM 1270 C CA . GLN A 1 166 ? 5.315 14.199 20.221 1.00 51.41 166 GLN A CA 1
ATOM 1271 C C . GLN A 1 166 ? 5.265 13.366 21.508 1.00 51.41 166 GLN A C 1
ATOM 1273 O O . GLN A 1 166 ? 5.333 12.136 21.487 1.00 51.41 166 GLN A O 1
ATOM 1278 N N . THR A 1 167 ? 5.180 14.047 22.651 1.00 58.69 167 THR A N 1
ATOM 1279 C CA . THR A 1 167 ? 5.146 13.398 23.961 1.00 58.69 167 THR A CA 1
ATOM 1280 C C . THR A 1 167 ? 3.706 13.282 24.424 1.00 58.69 167 THR A C 1
ATOM 1282 O O . THR A 1 167 ? 3.021 14.288 24.610 1.00 58.69 167 THR A O 1
ATOM 1285 N N . PHE A 1 168 ? 3.253 12.053 24.653 1.00 61.84 168 PHE A N 1
ATOM 1286 C CA . PHE A 1 168 ? 1.996 11.801 25.341 1.00 61.84 168 PHE A CA 1
ATOM 1287 C C . PHE A 1 168 ? 2.208 11.853 26.858 1.00 61.84 168 PHE A C 1
ATOM 1289 O O . PHE A 1 168 ? 3.075 11.166 27.395 1.00 61.84 168 PHE A O 1
ATOM 1296 N N . THR A 1 169 ? 1.417 12.668 27.548 1.00 63.66 169 THR A N 1
ATOM 1297 C CA . THR A 1 169 ? 1.404 12.797 29.006 1.00 63.66 169 THR A CA 1
ATOM 1298 C C . THR A 1 169 ? 0.044 12.336 29.527 1.00 63.66 169 THR A C 1
ATOM 1300 O O . THR A 1 169 ? -0.950 13.035 29.323 1.00 63.66 169 THR A O 1
ATOM 1303 N N . PRO A 1 170 ? -0.050 11.177 30.196 1.00 63.28 170 PRO A N 1
ATOM 1304 C CA . PRO A 1 170 ? -1.321 10.694 30.722 1.00 63.28 170 PRO A CA 1
ATOM 1305 C C . PRO A 1 170 ? -1.877 11.633 31.805 1.00 63.28 170 PRO A C 1
ATOM 1307 O O . PRO A 1 170 ? -1.133 12.189 32.620 1.00 63.28 170 PRO A O 1
ATOM 1310 N N . VAL A 1 171 ? -3.203 11.800 31.846 1.00 55.72 171 VAL A N 1
ATOM 1311 C CA . VAL A 1 171 ? -3.894 12.517 32.929 1.00 55.72 171 VAL A CA 1
ATOM 1312 C C . VAL A 1 171 ? -3.893 11.598 34.150 1.00 55.72 171 VAL A C 1
ATOM 1314 O O . VAL A 1 171 ? -4.761 10.742 34.252 1.00 55.72 171 VAL A O 1
ATOM 1317 N N . LYS A 1 172 ? -2.872 11.731 35.014 1.00 46.53 172 LYS A N 1
ATOM 1318 C CA . LYS A 1 172 ? -2.662 11.018 36.299 1.00 46.53 172 LYS A CA 1
ATOM 1319 C C . LYS A 1 172 ? -3.674 9.891 36.597 1.00 46.53 172 LYS A C 1
ATOM 1321 O O . LYS A 1 172 ? -4.732 10.141 37.170 1.00 46.53 172 LYS A O 1
ATOM 1326 N N . GLY A 1 173 ? -3.276 8.661 36.290 1.00 39.34 173 GLY A N 1
ATOM 1327 C CA . GLY A 1 173 ? -3.905 7.420 36.735 1.00 39.34 173 GLY A CA 1
ATOM 1328 C C . GLY A 1 173 ? -2.840 6.326 36.775 1.00 39.34 173 GLY A C 1
ATOM 1329 O O . GLY A 1 173 ? -2.026 6.234 35.857 1.00 39.34 173 GLY A O 1
ATOM 1330 N N . ASP A 1 174 ? -2.789 5.580 37.874 1.00 34.62 174 ASP A N 1
ATOM 1331 C CA . ASP A 1 174 ? -1.810 4.524 38.127 1.00 34.62 174 ASP A CA 1
ATOM 1332 C C . ASP A 1 174 ? -1.884 3.430 37.048 1.00 34.62 174 ASP A C 1
ATOM 1334 O O . ASP A 1 174 ? -2.941 2.830 36.858 1.00 34.62 174 ASP A O 1
ATOM 1338 N N . GLY A 1 175 ? -0.769 3.134 36.367 1.00 31.73 175 GLY A N 1
ATOM 1339 C CA . GLY A 1 175 ? -0.676 1.930 35.533 1.00 31.73 175 GLY A CA 1
ATOM 1340 C C . GLY A 1 175 ? 0.250 2.003 34.320 1.00 31.73 175 GLY A C 1
ATOM 1341 O O . GLY A 1 175 ? -0.170 2.395 33.243 1.00 31.73 175 GLY A O 1
ATOM 1342 N N . LEU A 1 176 ? 1.471 1.509 34.531 1.00 33.34 176 LEU A N 1
ATOM 1343 C CA . LEU A 1 176 ? 2.327 0.765 33.595 1.00 33.34 176 LEU A CA 1
ATOM 1344 C C . LEU A 1 176 ? 2.867 1.447 32.314 1.00 33.34 176 LEU A C 1
ATOM 1346 O O . LEU A 1 176 ? 2.274 1.439 31.244 1.00 33.34 176 LEU A O 1
ATOM 1350 N N . ASP A 1 177 ? 4.095 1.938 32.485 1.00 30.03 177 ASP A N 1
ATOM 1351 C CA . ASP A 1 177 ? 5.273 1.818 31.614 1.00 30.03 177 ASP A CA 1
ATOM 1352 C C . ASP A 1 177 ? 5.163 2.099 30.099 1.00 30.03 177 ASP A C 1
ATOM 1354 O O . ASP A 1 177 ? 4.793 1.253 29.291 1.00 30.03 177 ASP A O 1
ATOM 1358 N N . LEU A 1 178 ? 5.641 3.290 29.723 1.00 31.16 178 LEU A N 1
ATOM 1359 C CA . LEU A 1 178 ? 6.413 3.555 28.502 1.00 31.16 178 LEU A CA 1
ATOM 1360 C C . LEU A 1 178 ? 7.158 4.884 28.700 1.00 31.16 178 LEU A C 1
ATOM 1362 O O . LEU A 1 178 ? 6.879 5.910 28.077 1.00 31.16 178 LEU A O 1
ATOM 1366 N N . LEU A 1 179 ? 8.102 4.886 29.645 1.00 26.92 179 LEU A N 1
ATOM 1367 C CA . LEU A 1 179 ? 9.088 5.959 29.735 1.00 26.92 179 LEU A CA 1
ATOM 1368 C C . LEU A 1 179 ? 10.080 5.800 28.578 1.00 26.92 179 LEU A C 1
ATOM 1370 O O . LEU A 1 179 ? 10.769 4.789 28.490 1.00 26.92 179 LEU A O 1
ATOM 1374 N N . LEU A 1 180 ? 10.189 6.817 27.719 1.00 29.66 180 LEU A N 1
ATOM 1375 C CA . LEU A 1 180 ? 11.422 7.596 27.530 1.00 29.66 180 LEU A CA 1
ATOM 1376 C C . LEU A 1 180 ? 11.308 8.538 26.322 1.00 29.66 180 LEU A C 1
ATOM 1378 O O . LEU A 1 180 ? 10.980 8.159 25.200 1.00 29.66 180 LEU A O 1
ATOM 1382 N N . ALA A 1 181 ? 11.635 9.799 26.593 1.00 27.62 181 ALA A N 1
ATOM 1383 C CA . ALA A 1 181 ? 11.743 10.881 25.633 1.00 27.62 181 ALA A CA 1
ATOM 1384 C C . ALA A 1 181 ? 12.875 10.642 24.619 1.00 27.62 181 ALA A C 1
ATOM 1386 O O . ALA A 1 181 ? 13.957 10.210 25.001 1.00 27.62 181 ALA A O 1
ATOM 1387 N N . SER A 1 182 ? 12.674 11.051 23.361 1.00 29.14 182 SER A N 1
ATOM 1388 C CA . SER A 1 182 ? 13.644 11.899 22.649 1.00 29.14 182 SER A CA 1
ATOM 1389 C C . SER A 1 182 ? 13.129 12.315 21.268 1.00 29.14 182 SER A C 1
ATOM 1391 O O . SER A 1 182 ? 12.725 11.493 20.449 1.00 29.14 182 SER A O 1
ATOM 1393 N N . ARG A 1 183 ? 13.185 13.628 21.063 1.00 26.98 183 ARG A N 1
ATOM 1394 C CA . ARG A 1 183 ? 13.002 14.475 19.878 1.00 26.98 183 ARG A CA 1
ATOM 1395 C C . ARG A 1 183 ? 13.181 13.801 18.510 1.00 26.98 183 ARG A C 1
ATOM 1397 O O . ARG A 1 183 ? 14.226 13.233 18.214 1.00 26.98 183 ARG A O 1
ATOM 1404 N N . THR A 1 184 ? 12.185 13.985 17.647 1.00 28.73 184 THR A N 1
ATOM 1405 C CA . THR A 1 184 ? 12.297 14.101 16.177 1.00 28.73 184 THR A CA 1
ATOM 1406 C C . THR A 1 184 ? 10.946 14.624 15.665 1.00 28.73 184 THR A C 1
ATOM 1408 O O . THR A 1 184 ? 9.952 13.918 15.803 1.00 28.73 184 THR A O 1
ATOM 1411 N N . PRO A 1 185 ? 10.852 15.862 15.150 1.00 30.62 185 PRO A N 1
ATOM 1412 C CA . PRO A 1 185 ? 9.585 16.406 14.678 1.00 30.62 185 PRO A CA 1
ATOM 1413 C C . PRO A 1 185 ? 9.308 15.909 13.255 1.00 30.62 185 PRO A C 1
ATOM 1415 O O . PRO A 1 185 ? 9.987 16.299 12.308 1.00 30.62 185 PRO A O 1
ATOM 1418 N N . THR A 1 186 ? 8.312 15.042 13.107 1.00 33.50 186 THR A N 1
ATOM 1419 C CA . THR A 1 186 ? 7.651 14.744 11.829 1.00 33.50 186 THR A CA 1
ATOM 1420 C C . THR A 1 186 ? 6.225 15.272 11.921 1.00 33.50 186 THR A C 1
ATOM 1422 O O . THR A 1 186 ? 5.420 14.682 12.637 1.00 33.50 186 THR A O 1
ATOM 1425 N N . PRO A 1 187 ? 5.901 16.408 11.296 1.00 38.88 187 PRO A N 1
ATOM 1426 C CA . PRO A 1 187 ? 4.566 16.969 11.423 1.00 38.88 187 PRO A CA 1
ATOM 1427 C C . PRO A 1 187 ? 3.618 16.678 10.244 1.00 38.88 187 PRO A C 1
ATOM 1429 O O . PRO A 1 187 ? 3.963 16.052 9.243 1.00 38.88 187 PRO A O 1
ATOM 1432 N N . HIS A 1 188 ? 2.381 17.130 10.442 1.00 48.72 188 HIS A N 1
ATOM 1433 C CA . HIS A 1 188 ? 1.140 16.467 10.060 1.00 48.72 188 HIS A CA 1
ATOM 1434 C C . HIS A 1 188 ? 0.550 16.926 8.717 1.00 48.72 188 HIS A C 1
ATOM 1436 O O . HIS A 1 188 ? 0.425 18.119 8.434 1.00 48.72 188 HIS A O 1
ATOM 1442 N N . SER A 1 189 ? 0.110 15.952 7.919 1.00 58.06 189 SER A N 1
ATOM 1443 C CA . SER A 1 189 ? -0.514 16.126 6.600 1.00 58.06 189 SER A CA 1
ATOM 1444 C C . SER A 1 189 ? -2.034 16.358 6.694 1.00 58.06 189 SER A C 1
ATOM 1446 O O . SER A 1 189 ? -2.660 16.025 7.700 1.00 58.06 189 SER A O 1
ATOM 1448 N N . SER A 1 190 ? -2.668 16.895 5.638 1.00 66.31 190 SER A N 1
ATOM 1449 C CA . SER A 1 190 ? -4.131 17.125 5.574 1.00 66.31 190 SER A CA 1
ATOM 1450 C C . SER A 1 190 ? -4.972 15.892 5.942 1.00 66.31 190 SER A C 1
ATOM 1452 O O . SER A 1 190 ? -6.076 16.031 6.463 1.00 66.31 190 SER A O 1
ATOM 1454 N N . ILE A 1 191 ? -4.444 14.683 5.723 1.00 78.38 191 ILE A N 1
ATOM 1455 C CA . ILE A 1 191 ? -5.112 13.424 6.068 1.00 78.38 191 ILE A CA 1
ATOM 1456 C C . ILE A 1 191 ? -5.203 13.187 7.582 1.00 78.38 191 ILE A C 1
ATOM 1458 O O . ILE A 1 191 ? -6.225 12.710 8.063 1.00 78.38 191 ILE A O 1
ATOM 1462 N N . GLU A 1 192 ? -4.204 13.600 8.360 1.00 78.19 192 GLU A N 1
ATOM 1463 C CA . GLU A 1 192 ? -4.246 13.466 9.819 1.00 78.19 192 GLU A CA 1
ATOM 1464 C C . GLU A 1 192 ? -5.259 14.419 10.451 1.00 78.19 192 GLU A C 1
ATOM 1466 O O . GLU A 1 192 ? -5.999 14.044 11.358 1.00 78.19 192 GLU A O 1
ATOM 1471 N N . ASN A 1 193 ? -5.342 15.644 9.928 1.00 76.88 193 ASN A N 1
ATOM 1472 C CA . ASN A 1 193 ? -6.362 16.604 10.345 1.00 76.88 193 ASN A CA 1
ATOM 1473 C C . ASN A 1 193 ? -7.770 16.108 10.005 1.00 76.88 193 ASN A C 1
ATOM 1475 O O . ASN A 1 193 ? -8.690 16.331 10.786 1.00 76.88 193 ASN A O 1
ATOM 1479 N N . PHE A 1 194 ? -7.931 15.446 8.857 1.00 85.25 194 PHE A N 1
ATOM 1480 C CA . PHE A 1 194 ? -9.194 14.839 8.452 1.00 85.25 194 PHE A CA 1
ATOM 1481 C C . PHE A 1 194 ? -9.610 13.717 9.397 1.00 85.25 194 PHE A C 1
ATOM 1483 O O . PHE A 1 194 ? -10.714 13.746 9.931 1.00 85.25 194 PHE A O 1
ATOM 1490 N N . PHE A 1 195 ? -8.715 12.772 9.681 1.00 89.00 195 PHE A N 1
ATOM 1491 C CA . PHE A 1 195 ? -9.019 11.670 10.593 1.00 89.00 195 PHE A CA 1
ATOM 1492 C C . PHE A 1 195 ? -9.297 12.108 12.031 1.00 89.00 195 PHE A C 1
ATOM 1494 O O . PHE A 1 195 ? -10.003 11.405 12.749 1.00 89.00 195 PHE A O 1
ATOM 1501 N N . ASN A 1 196 ? -8.788 13.270 12.439 1.00 86.50 196 ASN A N 1
ATOM 1502 C CA . ASN A 1 196 ? -9.049 13.853 13.751 1.00 86.50 196 ASN A CA 1
ATOM 1503 C C . ASN A 1 196 ? -10.268 14.790 13.794 1.00 86.50 196 ASN A C 1
ATOM 1505 O O . ASN A 1 196 ? -10.526 15.399 14.829 1.00 86.50 196 ASN A O 1
ATOM 1509 N N . GLN A 1 197 ? -11.051 14.908 12.715 1.00 84.94 197 GLN A N 1
ATOM 1510 C CA . GLN A 1 197 ? -12.347 15.585 12.790 1.00 84.94 197 GLN A CA 1
ATOM 1511 C C . GLN A 1 197 ? -13.344 14.739 13.606 1.00 84.94 197 GLN A C 1
ATOM 1513 O O . GLN A 1 197 ? -13.485 13.543 13.328 1.00 84.94 197 GLN A O 1
ATOM 1518 N N . PRO A 1 198 ? -14.137 15.333 14.523 1.00 88.81 198 PRO A N 1
ATOM 1519 C CA . PRO A 1 198 ? -15.083 14.578 15.350 1.00 88.81 198 PRO A CA 1
ATOM 1520 C C . PRO A 1 198 ? -16.108 13.768 14.546 1.00 88.81 198 PRO A C 1
ATOM 1522 O O . PRO A 1 198 ? -16.472 12.650 14.915 1.00 88.81 198 PRO A O 1
ATOM 1525 N N . TRP A 1 199 ? -16.582 14.317 13.422 1.00 90.62 199 TRP A N 1
ATOM 1526 C CA . TRP A 1 199 ? -17.536 13.619 12.561 1.00 90.62 199 TRP A CA 1
ATOM 1527 C C . TRP A 1 199 ? -16.883 12.445 11.821 1.00 90.62 199 TRP A C 1
ATOM 1529 O O . TRP A 1 199 ? -17.525 11.407 11.689 1.00 90.62 199 TRP A O 1
ATOM 1539 N N . VAL A 1 200 ? -15.608 12.564 11.420 1.00 92.62 200 VAL A N 1
ATOM 1540 C CA . VAL A 1 200 ? -14.854 11.466 10.794 1.00 92.62 200 VAL A CA 1
ATOM 1541 C C . VAL A 1 200 ? -14.633 10.353 11.802 1.00 92.62 200 VAL A C 1
ATOM 1543 O O . VAL A 1 200 ? -14.939 9.206 11.502 1.00 92.62 200 VAL A O 1
ATOM 1546 N N . GLN A 1 201 ? -14.193 10.667 13.022 1.00 92.75 201 GLN A N 1
ATOM 1547 C CA . GLN A 1 201 ? -13.990 9.657 14.064 1.00 92.75 201 GLN A CA 1
ATOM 1548 C C . GLN A 1 201 ? -15.284 8.899 14.385 1.00 92.75 201 GLN A C 1
ATOM 1550 O O . GLN A 1 201 ? -15.311 7.667 14.444 1.00 92.75 201 GLN A O 1
ATOM 1555 N N . ARG A 1 202 ? -16.396 9.634 14.512 1.00 92.38 202 ARG A N 1
ATOM 1556 C CA . ARG A 1 202 ? -17.723 9.046 14.710 1.00 92.38 202 ARG A CA 1
ATOM 1557 C C . ARG A 1 202 ? -18.121 8.143 13.545 1.00 92.38 202 ARG A C 1
ATOM 1559 O O . ARG A 1 202 ? -18.664 7.061 13.776 1.00 92.38 202 ARG A O 1
ATOM 1566 N N . ASP A 1 203 ? -17.895 8.573 12.309 1.00 93.00 203 ASP A N 1
ATOM 1567 C CA . ASP A 1 203 ? -18.300 7.837 11.111 1.00 93.00 203 ASP A CA 1
ATOM 1568 C C . ASP A 1 203 ? -17.383 6.643 10.819 1.00 93.00 203 ASP A C 1
ATOM 1570 O O . ASP A 1 203 ? -17.862 5.629 10.325 1.00 93.00 203 ASP A O 1
ATOM 1574 N N . LEU A 1 204 ? -16.115 6.695 11.227 1.00 94.94 204 LEU A N 1
ATOM 1575 C CA . LEU A 1 204 ? -15.204 5.551 11.188 1.00 94.94 204 LEU A CA 1
ATOM 1576 C C . LEU A 1 204 ? -15.422 4.573 12.346 1.00 94.94 204 LEU A C 1
ATOM 1578 O O . LEU A 1 204 ? -15.093 3.395 12.213 1.00 94.94 204 LEU A O 1
ATOM 1582 N N . GLY A 1 205 ? -16.007 5.041 13.452 1.00 94.12 205 GLY A N 1
ATOM 1583 C CA . GLY A 1 205 ? -16.277 4.226 14.635 1.00 94.12 205 GLY A CA 1
ATOM 1584 C C . GLY A 1 205 ? -15.044 4.034 15.515 1.00 94.12 205 GLY A C 1
ATOM 1585 O O . GLY A 1 205 ? -14.888 2.975 16.118 1.00 94.12 205 GLY A O 1
ATOM 1586 N N . VAL A 1 206 ? -14.172 5.041 15.581 1.00 93.88 206 VAL A N 1
ATOM 1587 C CA . VAL A 1 206 ? -12.895 4.977 16.304 1.00 93.88 206 VAL A CA 1
ATOM 1588 C C . VAL A 1 206 ? -12.991 5.666 17.677 1.00 93.88 206 VAL A C 1
ATOM 1590 O O . VAL A 1 206 ? -13.613 6.723 17.778 1.00 93.88 206 VAL A O 1
ATOM 1593 N N . PRO A 1 207 ? -12.399 5.092 18.743 1.00 91.31 207 PRO A N 1
ATOM 1594 C CA . PRO A 1 207 ? -12.442 5.639 20.103 1.00 91.31 207 PRO A CA 1
ATOM 1595 C C . PRO A 1 207 ? -11.218 6.497 20.481 1.00 91.31 207 PRO A C 1
ATOM 1597 O O . PRO A 1 207 ? -11.034 6.807 21.655 1.00 91.31 207 PRO A O 1
ATOM 1600 N N . LEU A 1 208 ? -10.342 6.828 19.530 1.00 88.00 208 LEU A N 1
ATOM 1601 C CA . LEU A 1 208 ? -9.068 7.508 19.775 1.00 88.00 208 LEU A CA 1
ATOM 1602 C C . LEU A 1 208 ? -8.714 8.491 18.657 1.00 88.00 208 LEU A C 1
ATOM 1604 O O . LEU A 1 208 ? -9.241 8.405 17.549 1.00 88.00 208 LEU A O 1
ATOM 1608 N N . ASN A 1 209 ? -7.792 9.404 18.961 1.00 83.75 209 ASN A N 1
ATOM 1609 C CA . ASN A 1 209 ? -7.212 10.303 17.970 1.00 83.75 209 ASN A CA 1
ATOM 1610 C C . ASN A 1 209 ? -6.255 9.545 17.044 1.00 83.75 209 ASN A C 1
ATOM 1612 O O . ASN A 1 209 ? -5.521 8.658 17.477 1.00 83.75 209 ASN A O 1
ATOM 1616 N N . PHE A 1 210 ? -6.257 9.924 15.772 1.00 85.50 210 PHE A N 1
ATOM 1617 C CA . PHE A 1 210 ? -5.387 9.365 14.751 1.00 85.50 210 PHE A CA 1
ATOM 1618 C C . PHE A 1 210 ? -3.971 9.914 14.867 1.00 85.50 210 PHE A C 1
ATOM 1620 O O . PHE A 1 210 ? -3.788 11.115 15.078 1.00 85.50 210 PHE A O 1
ATOM 1627 N N . THR A 1 211 ? -2.989 9.049 14.616 1.00 76.81 211 THR A N 1
ATOM 1628 C CA . THR A 1 211 ? -1.583 9.430 14.449 1.00 76.81 211 THR A CA 1
ATOM 1629 C C . THR A 1 211 ? -1.016 8.783 13.185 1.00 76.81 211 THR A C 1
ATOM 1631 O O . THR A 1 211 ? -1.128 7.577 12.987 1.00 76.81 211 THR A O 1
ATOM 1634 N N . THR A 1 212 ? -0.388 9.557 12.297 1.00 67.56 212 THR A N 1
ATOM 1635 C CA . THR A 1 212 ? 0.173 9.012 11.036 1.00 67.56 212 THR A CA 1
ATOM 1636 C C . THR A 1 212 ? 1.321 8.026 11.250 1.00 67.56 212 THR A C 1
ATOM 1638 O O . THR A 1 212 ? 1.593 7.179 10.396 1.00 67.56 212 THR A O 1
ATOM 1641 N N . GLY A 1 213 ? 1.972 8.089 12.406 1.00 63.91 213 GLY A N 1
ATOM 1642 C CA . GLY A 1 213 ? 2.865 7.052 12.880 1.00 63.91 213 GLY A CA 1
ATOM 1643 C C . GLY A 1 213 ? 3.375 7.348 14.280 1.00 63.91 213 GLY A C 1
ATOM 1644 O O . GLY A 1 213 ? 3.438 8.499 14.712 1.00 63.91 213 GLY A O 1
ATOM 1645 N N . VAL A 1 214 ? 3.765 6.295 14.986 1.00 58.12 214 VAL A N 1
ATOM 1646 C CA . VAL A 1 214 ? 4.348 6.397 16.327 1.00 58.12 214 VAL A CA 1
ATOM 1647 C C . VAL A 1 214 ? 5.853 6.250 16.210 1.00 58.12 214 VAL A C 1
ATOM 1649 O O . VAL A 1 214 ? 6.381 5.157 15.996 1.00 58.12 214 VAL A O 1
ATOM 1652 N N . ASN A 1 215 ? 6.566 7.357 16.411 1.00 57.28 215 ASN A N 1
ATOM 1653 C CA . ASN A 1 215 ? 8.029 7.403 16.341 1.00 57.28 215 ASN A CA 1
ATOM 1654 C C . ASN A 1 215 ? 8.719 6.397 17.281 1.00 57.28 215 ASN A C 1
ATOM 1656 O O . ASN A 1 215 ? 9.872 6.032 17.061 1.00 57.28 215 ASN A O 1
ATOM 1660 N N . ASN A 1 216 ? 8.026 5.925 18.315 1.00 64.12 216 ASN A N 1
ATOM 1661 C CA . ASN A 1 216 ? 8.566 4.983 19.289 1.00 64.12 216 ASN A CA 1
ATOM 1662 C C . ASN A 1 216 ? 8.710 3.572 18.704 1.00 64.12 216 ASN A C 1
ATOM 1664 O O . ASN A 1 216 ? 9.723 2.925 18.953 1.00 64.12 216 ASN A O 1
ATOM 1668 N N . ILE A 1 217 ? 7.761 3.128 17.870 1.00 69.44 217 ILE A N 1
ATOM 1669 C CA . ILE A 1 217 ? 7.813 1.804 17.227 1.00 69.44 217 ILE A CA 1
ATOM 1670 C C . ILE A 1 217 ? 9.027 1.738 16.303 1.00 69.44 217 ILE A C 1
ATOM 1672 O O . ILE A 1 217 ? 9.877 0.859 16.450 1.00 69.44 217 ILE A O 1
ATOM 1676 N N . GLY A 1 218 ? 9.166 2.744 15.433 1.00 66.81 218 GLY A N 1
ATOM 1677 C CA . GLY A 1 218 ? 10.343 2.924 14.589 1.00 66.81 218 GLY A CA 1
ATOM 1678 C C . GLY A 1 218 ? 11.643 2.938 15.394 1.00 66.81 218 GLY A C 1
ATOM 1679 O O . GLY A 1 218 ? 12.570 2.208 15.067 1.00 66.81 218 GLY A O 1
ATOM 1680 N 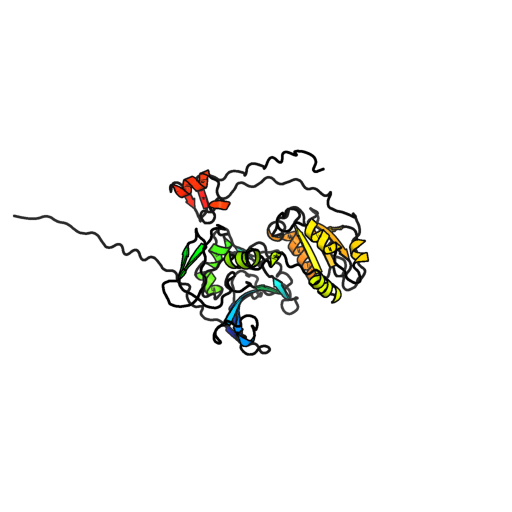N . LYS A 1 219 ? 11.727 3.710 16.483 1.00 69.81 219 LYS A N 1
ATOM 1681 C CA . LYS A 1 219 ? 12.946 3.786 17.311 1.00 69.81 219 LYS A CA 1
ATOM 1682 C C . LYS A 1 219 ? 13.329 2.456 17.951 1.00 69.81 219 LYS A C 1
ATOM 1684 O O . LYS A 1 219 ? 14.509 2.113 17.939 1.00 69.81 219 LYS A O 1
ATOM 1689 N N . VAL A 1 220 ? 12.368 1.723 18.510 1.00 74.69 220 VAL A N 1
ATOM 1690 C CA . VAL A 1 220 ? 12.640 0.426 19.144 1.00 74.69 220 VAL A CA 1
ATOM 1691 C C . VAL A 1 220 ? 13.130 -0.568 18.093 1.00 74.69 220 VAL A C 1
ATOM 1693 O O . VAL A 1 220 ? 14.204 -1.142 18.252 1.00 74.69 220 VAL A O 1
ATOM 1696 N N . TRP A 1 221 ? 12.403 -0.702 16.982 1.00 73.25 221 TRP A N 1
ATOM 1697 C CA . TRP A 1 221 ? 12.705 -1.704 15.958 1.00 73.25 221 TRP A CA 1
ATOM 1698 C C . TRP A 1 221 ? 13.987 -1.386 15.180 1.00 73.25 221 TRP A C 1
ATOM 1700 O O . TRP A 1 221 ? 14.813 -2.262 14.929 1.00 73.25 221 TRP A O 1
ATOM 1710 N N . LEU A 1 222 ? 14.186 -0.119 14.815 1.00 71.69 222 LEU A N 1
ATOM 1711 C CA . LEU A 1 222 ? 15.353 0.305 14.043 1.00 71.69 222 LEU A CA 1
ATOM 1712 C C . LEU A 1 222 ? 16.601 0.470 14.915 1.00 71.69 222 LEU A C 1
ATOM 1714 O O . LEU A 1 222 ? 17.705 0.200 14.452 1.00 71.69 222 LEU A O 1
ATOM 1718 N N . GLY A 1 223 ? 16.441 0.956 16.149 1.00 69.94 223 GLY A N 1
ATOM 1719 C CA . GLY A 1 223 ? 17.554 1.404 16.986 1.00 69.94 223 GLY A CA 1
ATOM 1720 C C . GLY A 1 223 ? 17.913 0.480 18.146 1.00 69.94 223 GLY A C 1
ATOM 1721 O O . GLY A 1 223 ? 19.089 0.392 18.484 1.00 69.94 223 GLY A O 1
ATOM 1722 N N . GLN A 1 224 ? 16.938 -0.187 18.770 1.00 78.25 224 GLN A N 1
ATOM 1723 C CA . GLN A 1 224 ? 17.178 -0.979 19.986 1.00 78.25 224 GLN A CA 1
ATOM 1724 C C . GLN A 1 224 ? 17.286 -2.477 19.703 1.00 78.25 224 GLN A C 1
ATOM 1726 O O . GLN A 1 224 ? 18.184 -3.126 20.230 1.00 78.25 224 GLN A O 1
ATOM 1731 N N . THR A 1 225 ? 16.398 -3.029 18.873 1.00 82.50 225 THR A N 1
ATOM 1732 C CA . THR A 1 225 ? 16.396 -4.470 18.565 1.00 82.50 225 THR A CA 1
ATOM 1733 C C . THR A 1 225 ? 17.276 -4.824 17.367 1.00 82.50 225 THR A C 1
ATOM 1735 O O . THR A 1 225 ? 17.693 -5.971 17.237 1.00 82.50 225 THR A O 1
ATOM 1738 N N . GLY A 1 226 ? 17.589 -3.847 16.506 1.00 79.25 226 GLY A N 1
ATOM 1739 C CA . GLY A 1 226 ? 18.410 -4.051 15.309 1.00 79.25 226 GLY A CA 1
ATOM 1740 C C . GLY A 1 226 ? 17.684 -4.778 14.173 1.00 79.25 226 GLY A C 1
ATOM 1741 O O . GLY A 1 226 ? 18.340 -5.307 13.276 1.00 79.25 226 GLY A O 1
ATOM 1742 N N . ASP A 1 227 ? 16.347 -4.787 14.185 1.00 83.50 227 ASP A N 1
ATOM 1743 C CA . ASP A 1 227 ? 15.515 -5.572 13.264 1.00 83.50 227 ASP A CA 1
ATOM 1744 C C . ASP A 1 227 ? 15.759 -5.209 11.788 1.00 83.50 227 ASP A C 1
ATOM 1746 O O . ASP A 1 227 ? 15.768 -6.073 10.917 1.00 83.50 227 ASP A O 1
ATOM 1750 N N . ILE A 1 228 ? 16.105 -3.945 11.505 1.00 79.31 228 ILE A N 1
ATOM 1751 C CA . ILE A 1 228 ? 16.457 -3.473 10.152 1.00 79.31 228 ILE A CA 1
ATOM 1752 C C . ILE A 1 228 ? 17.640 -4.223 9.516 1.00 79.31 228 ILE A C 1
ATOM 1754 O O . ILE A 1 228 ? 17.770 -4.250 8.292 1.00 79.31 228 ILE A O 1
ATOM 1758 N N . MET A 1 229 ? 18.513 -4.826 10.326 1.00 80.75 229 MET A N 1
ATOM 1759 C CA . MET A 1 229 ? 19.667 -5.582 9.835 1.00 80.75 229 MET A CA 1
ATOM 1760 C C . MET A 1 229 ? 19.325 -7.045 9.527 1.00 80.75 229 MET A C 1
ATOM 1762 O O . MET A 1 229 ? 20.144 -7.755 8.940 1.00 80.75 229 MET A O 1
ATOM 1766 N N . ILE A 1 230 ? 18.130 -7.504 9.903 1.00 82.81 230 ILE A N 1
ATOM 1767 C CA . ILE A 1 230 ? 17.679 -8.876 9.697 1.00 82.81 230 ILE A CA 1
ATOM 1768 C C . ILE A 1 230 ? 17.036 -8.978 8.310 1.00 82.81 230 ILE A C 1
ATOM 1770 O O . ILE A 1 230 ? 15.922 -8.525 8.068 1.00 82.81 230 ILE A O 1
ATOM 1774 N N . GLY A 1 231 ? 17.749 -9.599 7.370 1.00 81.06 231 GLY A N 1
ATOM 1775 C CA . GLY A 1 231 ? 17.252 -9.879 6.021 1.00 81.06 231 GLY A CA 1
ATOM 1776 C C . GLY A 1 231 ? 16.996 -11.369 5.800 1.00 81.06 231 GLY A C 1
ATOM 1777 O O . GLY A 1 231 ? 17.803 -12.204 6.202 1.00 81.06 231 GLY A O 1
ATOM 1778 N N . ASN A 1 232 ? 15.905 -11.718 5.109 1.00 85.94 232 ASN A N 1
ATOM 1779 C CA . ASN A 1 232 ? 15.596 -13.108 4.758 1.00 85.94 232 ASN A CA 1
ATOM 1780 C C . ASN A 1 232 ? 15.117 -13.244 3.303 1.00 85.94 232 ASN A C 1
ATOM 1782 O O . ASN A 1 232 ? 13.919 -13.213 3.019 1.00 85.94 232 ASN A O 1
ATOM 1786 N N . LEU A 1 233 ? 16.061 -13.439 2.376 1.00 88.88 233 LEU A N 1
ATOM 1787 C CA . LEU A 1 233 ? 15.750 -13.674 0.958 1.00 88.88 233 LEU A CA 1
ATOM 1788 C C . LEU A 1 233 ? 14.935 -14.961 0.744 1.00 88.88 233 LEU A C 1
ATOM 1790 O O . LEU A 1 233 ? 14.028 -14.974 -0.090 1.00 88.88 233 LEU A O 1
ATOM 1794 N N . HI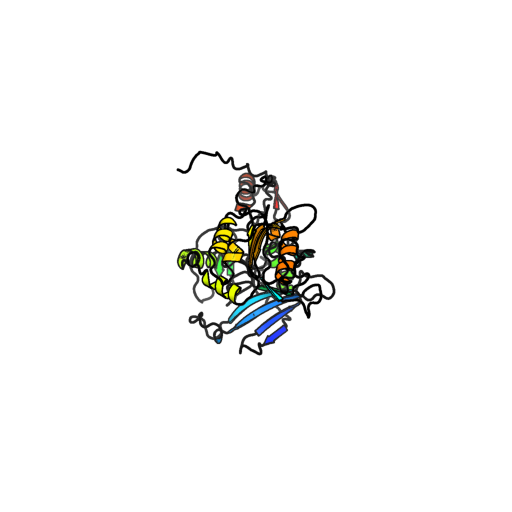S A 1 234 ? 15.164 -15.997 1.562 1.00 92.81 234 HIS A N 1
ATOM 1795 C CA . HIS A 1 234 ? 14.442 -17.271 1.480 1.00 92.81 234 HIS A CA 1
ATOM 1796 C C . HIS A 1 234 ? 12.932 -17.130 1.721 1.00 92.81 234 HIS A C 1
ATOM 1798 O O . HIS A 1 234 ? 12.145 -17.977 1.297 1.00 92.81 234 HIS A O 1
ATOM 1804 N N . ALA A 1 235 ? 12.480 -16.068 2.396 1.00 92.06 235 ALA A N 1
ATOM 1805 C CA . ALA A 1 235 ? 11.052 -15.794 2.522 1.00 92.06 235 ALA A CA 1
ATOM 1806 C C . ALA A 1 235 ? 10.409 -15.502 1.156 1.00 92.06 235 ALA A C 1
ATOM 1808 O O . ALA A 1 235 ? 9.362 -16.067 0.847 1.00 92.06 235 ALA A O 1
ATOM 1809 N N . VAL A 1 236 ? 11.060 -14.686 0.321 1.00 92.06 236 VAL A N 1
ATOM 1810 C CA . VAL A 1 236 ? 10.571 -14.343 -1.023 1.00 92.06 236 VAL A CA 1
ATOM 1811 C C . VAL A 1 236 ? 10.674 -15.546 -1.958 1.00 92.06 236 VAL A C 1
ATOM 1813 O O . VAL A 1 236 ? 9.725 -15.835 -2.682 1.00 92.06 236 VAL A O 1
ATOM 1816 N N . GLU A 1 237 ? 11.780 -16.290 -1.899 1.00 95.31 237 GLU A N 1
ATOM 1817 C CA . GLU A 1 237 ? 11.989 -17.503 -2.705 1.00 95.31 237 GLU A CA 1
ATOM 1818 C C . GLU A 1 237 ? 10.861 -18.518 -2.490 1.00 95.31 237 GLU A C 1
ATOM 1820 O O . GLU A 1 237 ? 10.212 -18.926 -3.452 1.00 95.31 237 GLU A O 1
ATOM 1825 N N . ARG A 1 238 ? 10.515 -18.814 -1.228 1.00 94.88 238 ARG A N 1
ATOM 1826 C CA . ARG A 1 238 ? 9.405 -19.723 -0.891 1.00 94.88 238 ARG A CA 1
ATOM 1827 C C . ARG A 1 238 ? 8.051 -19.254 -1.429 1.00 94.88 238 ARG A C 1
ATOM 1829 O O . ARG A 1 238 ? 7.201 -20.082 -1.752 1.00 94.88 238 ARG A O 1
ATOM 1836 N N . VAL A 1 239 ? 7.812 -17.943 -1.503 1.00 94.44 239 VAL A N 1
ATOM 1837 C CA . VAL A 1 239 ? 6.567 -17.390 -2.067 1.00 94.44 239 VAL A CA 1
ATOM 1838 C C . VAL A 1 239 ? 6.531 -17.598 -3.582 1.00 94.44 239 VAL A C 1
ATOM 1840 O O . VAL A 1 239 ? 5.522 -18.072 -4.110 1.00 94.44 239 VAL A O 1
ATOM 1843 N N . VAL A 1 240 ? 7.639 -17.315 -4.272 1.00 93.44 240 VAL A N 1
ATOM 1844 C CA . VAL A 1 240 ? 7.771 -17.526 -5.723 1.00 93.44 240 VAL A CA 1
ATOM 1845 C C . VAL A 1 240 ? 7.627 -19.011 -6.075 1.00 93.44 240 VAL A C 1
ATOM 1847 O O . VAL A 1 240 ? 6.900 -19.350 -7.008 1.00 93.44 240 VAL A O 1
ATOM 1850 N N . GLU A 1 241 ? 8.248 -19.905 -5.306 1.00 93.75 241 GLU A N 1
ATOM 1851 C CA . GLU A 1 241 ? 8.188 -21.363 -5.499 1.00 93.75 241 GLU A CA 1
ATOM 1852 C C . GLU A 1 241 ? 6.779 -21.941 -5.349 1.00 93.75 241 GLU A C 1
ATOM 1854 O O . GLU A 1 241 ? 6.419 -22.891 -6.040 1.00 93.75 241 GLU A O 1
ATOM 1859 N N . ARG A 1 242 ? 5.938 -21.332 -4.506 1.00 93.94 242 ARG A N 1
ATOM 1860 C CA . ARG A 1 242 ? 4.518 -21.699 -4.360 1.00 93.94 242 ARG A CA 1
ATOM 1861 C C . ARG A 1 242 ? 3.646 -21.228 -5.529 1.00 93.94 242 ARG A C 1
ATOM 1863 O O . ARG A 1 242 ? 2.423 -21.341 -5.472 1.00 93.94 242 ARG A O 1
ATOM 1870 N N . GLY A 1 243 ? 4.248 -20.668 -6.578 1.00 90.25 243 GLY A N 1
ATOM 1871 C CA . GLY A 1 243 ? 3.551 -20.195 -7.768 1.00 90.25 243 GLY A CA 1
ATOM 1872 C C . GLY A 1 243 ? 2.784 -18.890 -7.555 1.00 90.25 243 GLY A C 1
ATOM 1873 O O . GLY A 1 243 ? 1.987 -18.514 -8.421 1.00 90.25 243 GLY A O 1
ATOM 1874 N N . VAL A 1 244 ? 2.994 -18.186 -6.435 1.00 92.62 244 VAL A N 1
ATOM 1875 C CA . VAL A 1 244 ? 2.397 -16.867 -6.162 1.00 92.62 244 VAL A CA 1
ATOM 1876 C C . VAL A 1 244 ? 2.991 -15.836 -7.121 1.00 92.62 244 VAL A C 1
ATOM 1878 O O . VAL A 1 244 ? 4.176 -15.894 -7.430 1.00 92.62 244 VAL A O 1
ATOM 1881 N N . ASN A 1 245 ? 2.170 -14.911 -7.625 1.00 93.50 245 ASN A N 1
ATOM 1882 C CA . ASN A 1 245 ? 2.653 -13.828 -8.483 1.00 93.50 245 ASN A CA 1
ATOM 1883 C C . ASN A 1 245 ? 3.337 -12.752 -7.628 1.00 93.50 245 ASN A C 1
ATOM 1885 O O . ASN A 1 245 ? 2.684 -12.161 -6.771 1.00 93.50 245 ASN A O 1
ATOM 1889 N N . VAL A 1 246 ? 4.626 -12.502 -7.855 1.00 95.75 246 VAL A N 1
ATOM 1890 C CA . VAL A 1 246 ? 5.451 -11.562 -7.087 1.00 95.75 246 VAL A CA 1
ATOM 1891 C C . VAL A 1 246 ? 5.896 -10.415 -7.989 1.00 95.75 246 VAL A C 1
ATOM 1893 O O . VAL A 1 246 ? 6.597 -10.617 -8.978 1.00 95.75 246 VAL A O 1
ATOM 1896 N N . ALA A 1 247 ? 5.514 -9.190 -7.634 1.00 97.31 247 ALA A N 1
ATOM 1897 C CA . ALA A 1 247 ? 5.911 -7.984 -8.350 1.00 97.31 247 ALA A CA 1
ATOM 1898 C C . ALA A 1 247 ? 6.697 -7.045 -7.433 1.00 97.31 247 ALA A C 1
ATOM 1900 O O . ALA A 1 247 ? 6.157 -6.493 -6.479 1.00 97.31 247 ALA A O 1
ATOM 1901 N N . LEU A 1 248 ? 7.980 -6.860 -7.738 1.00 97.56 248 LEU A N 1
ATOM 1902 C CA . LEU A 1 248 ? 8.866 -5.921 -7.058 1.00 97.56 248 LEU A CA 1
ATOM 1903 C C . LEU A 1 248 ? 8.822 -4.584 -7.805 1.00 97.56 248 LEU A C 1
ATOM 1905 O O . LEU A 1 248 ? 9.320 -4.484 -8.925 1.00 97.56 248 LEU A O 1
ATOM 1909 N N . ILE A 1 249 ? 8.213 -3.559 -7.211 1.00 97.31 249 ILE A N 1
ATOM 1910 C CA . ILE A 1 249 ? 7.989 -2.258 -7.856 1.00 97.31 249 ILE A CA 1
ATOM 1911 C C . ILE A 1 249 ? 8.771 -1.192 -7.095 1.00 97.31 249 ILE A C 1
ATOM 1913 O O . ILE A 1 249 ? 8.505 -0.951 -5.923 1.00 97.31 249 ILE A O 1
ATOM 1917 N N . TYR A 1 250 ? 9.725 -0.550 -7.766 1.00 96.44 250 TYR A N 1
ATOM 1918 C CA . TYR A 1 250 ? 10.608 0.439 -7.157 1.00 96.44 250 TYR A CA 1
ATOM 1919 C C . TYR A 1 250 ? 10.600 1.758 -7.920 1.00 96.44 250 TYR A C 1
ATOM 1921 O O . TYR A 1 250 ? 10.654 1.786 -9.151 1.00 96.44 250 TYR A O 1
ATOM 1929 N N . ALA A 1 251 ? 10.592 2.854 -7.171 1.00 91.56 251 ALA A N 1
ATOM 1930 C CA . ALA A 1 251 ? 10.657 4.210 -7.691 1.00 91.56 251 ALA A CA 1
ATOM 1931 C C . ALA A 1 251 ? 12.101 4.613 -8.035 1.00 91.56 251 ALA A C 1
ATOM 1933 O O . ALA A 1 251 ? 13.040 4.297 -7.301 1.00 91.56 251 ALA A O 1
ATOM 1934 N N . ASP A 1 252 ? 12.312 5.328 -9.140 1.00 89.62 252 ASP A N 1
ATOM 1935 C CA . ASP A 1 252 ? 13.658 5.680 -9.601 1.00 89.62 252 ASP A CA 1
ATOM 1936 C C . ASP A 1 252 ? 14.309 6.873 -8.882 1.00 89.62 252 ASP A C 1
ATOM 1938 O O . ASP A 1 252 ? 15.511 7.088 -9.064 1.00 89.62 252 ASP A O 1
ATOM 1942 N N . ARG A 1 253 ? 13.550 7.616 -8.066 1.00 86.25 253 ARG A N 1
ATOM 1943 C CA . ARG A 1 253 ? 14.026 8.749 -7.249 1.00 86.25 253 ARG A CA 1
ATOM 1944 C C . ARG A 1 253 ? 13.929 8.509 -5.751 1.00 86.25 253 ARG A C 1
ATOM 1946 O O . ARG A 1 253 ? 14.171 9.429 -4.972 1.00 86.25 253 ARG A O 1
ATOM 1953 N N . ASP A 1 254 ? 13.585 7.298 -5.334 1.00 83.81 254 ASP A N 1
ATOM 1954 C CA . ASP A 1 254 ? 13.638 6.948 -3.925 1.00 83.81 254 ASP A CA 1
ATOM 1955 C C . ASP A 1 254 ? 15.092 6.734 -3.484 1.00 83.81 254 ASP A C 1
ATOM 1957 O O . ASP A 1 254 ? 15.790 5.852 -3.982 1.00 83.81 254 ASP A O 1
ATOM 1961 N N . TYR A 1 255 ? 15.557 7.568 -2.555 1.00 81.56 255 TYR A N 1
ATOM 1962 C CA . TYR A 1 255 ? 16.868 7.414 -1.927 1.00 81.56 255 TYR A CA 1
ATOM 1963 C C . TYR A 1 255 ? 16.836 6.432 -0.749 1.00 81.56 255 TYR A C 1
ATOM 1965 O O . TYR A 1 255 ? 17.843 5.788 -0.469 1.00 81.56 255 TYR A O 1
ATOM 1973 N N . ARG A 1 256 ? 15.694 6.313 -0.059 1.00 79.00 256 ARG A N 1
ATOM 1974 C CA . ARG A 1 256 ? 15.555 5.500 1.155 1.00 79.00 256 ARG A CA 1
ATOM 1975 C C . ARG A 1 256 ? 15.542 4.013 0.817 1.00 79.00 256 ARG A C 1
ATOM 1977 O O . ARG A 1 256 ? 16.281 3.248 1.428 1.00 79.00 256 ARG A O 1
ATOM 1984 N N . CYS A 1 257 ? 14.744 3.618 -0.173 1.00 86.06 257 CYS A N 1
ATOM 1985 C CA . CYS A 1 257 ? 14.668 2.246 -0.672 1.00 86.06 257 CYS A CA 1
ATOM 1986 C C . CYS A 1 257 ? 14.960 2.222 -2.180 1.00 86.06 257 CYS A C 1
ATOM 1988 O O . CYS A 1 257 ? 14.065 2.018 -3.002 1.00 86.06 257 CYS A O 1
ATOM 1990 N N . PRO A 1 258 ? 16.221 2.452 -2.581 1.00 91.19 258 PRO A N 1
ATOM 1991 C CA . PRO A 1 258 ? 16.542 2.723 -3.968 1.00 91.19 258 PRO A CA 1
ATOM 1992 C C . PRO A 1 258 ? 16.345 1.510 -4.876 1.00 91.19 258 PRO A C 1
ATOM 1994 O O . PRO A 1 258 ? 16.709 0.377 -4.549 1.00 91.19 258 PRO A O 1
ATOM 1997 N N . TRP A 1 259 ? 15.858 1.777 -6.089 1.00 94.62 259 TRP A N 1
ATOM 1998 C CA . TRP A 1 259 ? 15.535 0.746 -7.076 1.00 94.62 259 TRP A CA 1
ATOM 1999 C C . TRP A 1 259 ? 16.702 -0.181 -7.430 1.00 94.62 259 TRP A C 1
ATOM 2001 O O . TRP A 1 259 ? 16.475 -1.351 -7.713 1.00 94.62 259 TRP A O 1
ATOM 2011 N N . TYR A 1 260 ? 17.950 0.296 -7.413 1.00 93.81 260 TYR A N 1
ATOM 2012 C CA . TYR A 1 260 ? 19.110 -0.545 -7.724 1.00 93.81 260 TYR A CA 1
ATOM 2013 C C . TYR A 1 260 ? 19.395 -1.580 -6.622 1.00 93.81 260 TYR A C 1
ATOM 2015 O O . TYR A 1 260 ? 19.926 -2.649 -6.920 1.00 93.81 260 TYR A O 1
ATOM 2023 N N . GLY A 1 261 ? 19.020 -1.293 -5.368 1.00 94.12 261 GLY A N 1
ATOM 2024 C CA . GLY A 1 261 ? 19.045 -2.267 -4.276 1.00 94.12 261 GLY A CA 1
ATOM 2025 C C . GLY A 1 261 ? 17.974 -3.338 -4.477 1.00 94.12 261 GLY A C 1
ATOM 2026 O O . GLY A 1 261 ? 18.282 -4.527 -4.436 1.00 94.12 261 GLY A O 1
ATOM 2027 N N . GLY A 1 262 ? 16.749 -2.917 -4.812 1.00 94.88 262 GLY A N 1
ATOM 2028 C CA . GLY A 1 262 ? 15.658 -3.821 -5.196 1.00 94.88 262 GLY A CA 1
ATOM 2029 C C . GLY A 1 262 ? 15.996 -4.700 -6.406 1.00 94.88 262 GLY A C 1
ATOM 2030 O O . GLY A 1 262 ? 15.715 -5.898 -6.405 1.00 94.88 262 GLY A O 1
ATOM 2031 N N . GLU A 1 263 ? 16.674 -4.137 -7.412 1.00 97.12 263 GLU A N 1
ATOM 2032 C CA . GLU A 1 263 ? 17.171 -4.882 -8.574 1.00 97.12 263 GLU A CA 1
ATOM 2033 C C . GLU A 1 263 ? 18.142 -5.975 -8.120 1.00 97.12 263 GLU A C 1
ATOM 2035 O O . GLU A 1 263 ? 17.987 -7.136 -8.499 1.00 97.12 263 GLU A O 1
ATOM 2040 N N . ASN A 1 264 ? 19.117 -5.622 -7.278 1.00 96.31 264 ASN A N 1
ATOM 2041 C CA . ASN A 1 264 ? 20.115 -6.567 -6.793 1.00 96.31 264 ASN A CA 1
ATOM 2042 C C . ASN A 1 264 ? 19.483 -7.700 -5.971 1.00 96.31 264 ASN A C 1
ATOM 2044 O O . ASN A 1 264 ? 19.847 -8.859 -6.164 1.00 96.31 264 ASN A O 1
ATOM 2048 N N . ILE A 1 265 ? 18.495 -7.381 -5.126 1.00 95.00 265 ILE A N 1
ATOM 2049 C CA . ILE A 1 265 ? 17.683 -8.376 -4.410 1.00 95.00 265 ILE A CA 1
ATOM 2050 C C . ILE A 1 265 ? 17.023 -9.318 -5.416 1.00 95.00 265 ILE A C 1
ATOM 2052 O O . ILE A 1 265 ? 17.253 -10.521 -5.348 1.00 95.00 265 ILE A O 1
ATOM 2056 N N . SER A 1 266 ? 16.287 -8.785 -6.400 1.00 96.62 266 SER A N 1
ATOM 2057 C CA . SER A 1 266 ? 15.563 -9.602 -7.386 1.00 96.62 266 SER A CA 1
ATOM 2058 C C . SER A 1 266 ? 16.471 -10.563 -8.165 1.00 96.62 266 SER A C 1
ATOM 2060 O O . SER A 1 266 ? 16.076 -11.687 -8.463 1.00 96.62 266 SER A O 1
ATOM 2062 N N . LEU A 1 267 ? 17.703 -10.142 -8.473 1.00 96.62 267 LEU A N 1
ATOM 2063 C CA . LEU A 1 267 ? 18.681 -10.947 -9.207 1.00 96.62 267 LEU A CA 1
ATOM 2064 C C . LEU A 1 267 ? 19.406 -11.967 -8.317 1.00 96.62 267 LEU A C 1
ATOM 2066 O O . LEU A 1 267 ? 19.913 -12.960 -8.844 1.00 96.62 267 LEU A O 1
ATOM 2070 N N . SER A 1 268 ? 19.447 -11.733 -7.002 1.00 96.69 268 SER A N 1
ATOM 2071 C CA . SER A 1 268 ? 20.094 -12.614 -6.019 1.00 96.69 268 SER A CA 1
ATOM 2072 C C . SER A 1 268 ? 19.197 -13.760 -5.557 1.00 96.69 268 SER A C 1
ATOM 2074 O O . SER A 1 268 ? 19.715 -14.752 -5.056 1.00 96.69 268 SER A O 1
ATOM 2076 N N . LEU A 1 269 ? 17.877 -13.650 -5.748 1.00 96.25 269 LEU A N 1
ATOM 2077 C CA . LEU A 1 269 ? 16.930 -14.711 -5.407 1.00 96.25 269 LEU A CA 1
ATOM 2078 C C . LEU A 1 269 ? 17.280 -16.026 -6.124 1.00 96.25 269 LEU A C 1
ATOM 2080 O O . LEU A 1 269 ? 17.648 -16.055 -7.308 1.00 96.25 269 LEU A O 1
ATOM 2084 N N . ASN A 1 270 ? 17.121 -17.124 -5.398 1.00 95.69 270 ASN A N 1
ATOM 2085 C CA . ASN A 1 270 ? 17.310 -18.481 -5.868 1.00 95.69 270 ASN A CA 1
ATOM 2086 C C . ASN A 1 270 ? 15.976 -19.238 -5.848 1.00 95.69 270 ASN A C 1
ATOM 2088 O O . ASN A 1 270 ? 15.446 -19.570 -4.798 1.00 95.69 270 ASN A O 1
ATOM 2092 N N . PHE A 1 271 ? 15.427 -19.490 -7.031 1.00 94.12 271 PHE A N 1
ATOM 2093 C CA . PHE A 1 271 ? 14.184 -20.228 -7.251 1.00 94.12 271 PHE A CA 1
ATOM 2094 C C . PHE A 1 271 ? 14.302 -20.987 -8.585 1.00 94.12 271 PHE A C 1
ATOM 2096 O O . PHE A 1 271 ? 15.168 -20.641 -9.398 1.00 94.12 271 PHE A O 1
ATOM 2103 N N . PRO A 1 272 ? 13.451 -21.991 -8.868 1.00 93.75 272 PRO A N 1
ATOM 2104 C CA . PRO A 1 272 ? 13.644 -22.899 -10.003 1.00 93.75 272 PRO A CA 1
ATOM 2105 C C . PRO A 1 272 ? 13.839 -22.233 -11.376 1.00 93.75 272 PRO A C 1
ATOM 2107 O O . PRO A 1 272 ? 14.593 -22.752 -12.189 1.00 93.75 272 PRO A O 1
ATOM 2110 N N . SER A 1 273 ? 13.206 -2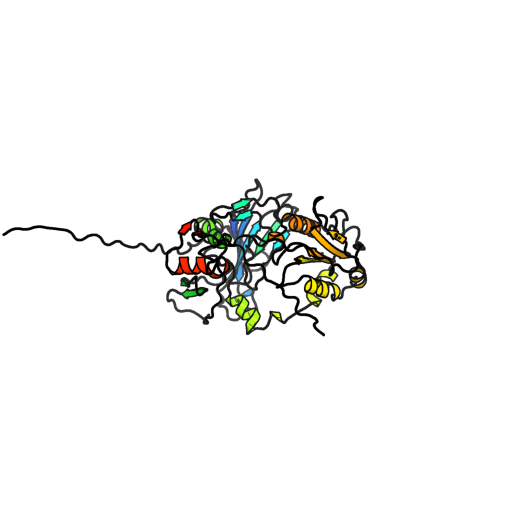1.079 -11.628 1.00 93.62 273 SER A N 1
ATOM 2111 C CA . SER A 1 273 ? 13.317 -20.321 -12.891 1.00 93.62 273 SER A CA 1
ATOM 2112 C C . SER A 1 273 ? 14.167 -19.040 -12.795 1.00 93.62 273 SER A C 1
ATOM 2114 O O . SER A 1 273 ? 14.027 -18.099 -13.586 1.00 93.62 273 SER A O 1
ATOM 2116 N N . ALA A 1 274 ? 15.056 -18.962 -11.800 1.00 96.50 274 ALA A N 1
ATOM 2117 C CA . ALA A 1 274 ? 15.865 -17.769 -11.556 1.00 96.50 274 ALA A CA 1
ATOM 2118 C C . ALA A 1 274 ? 16.861 -17.478 -12.688 1.00 96.50 274 ALA A C 1
ATOM 2120 O O . ALA A 1 274 ? 17.151 -16.314 -12.969 1.00 96.50 274 ALA A O 1
ATOM 2121 N N . SER A 1 275 ? 17.374 -18.508 -13.369 1.00 97.12 275 SER A N 1
ATOM 2122 C CA . SER A 1 275 ? 18.252 -18.339 -14.537 1.00 97.12 275 SER A CA 1
ATOM 2123 C C . SER A 1 275 ? 17.528 -17.609 -15.671 1.00 97.12 275 SER A C 1
ATOM 2125 O O . SER A 1 275 ? 18.036 -16.641 -16.242 1.00 97.12 275 SER A O 1
ATOM 2127 N N . GLU A 1 276 ? 16.290 -18.007 -15.946 1.00 97.06 276 GLU A N 1
ATOM 2128 C CA . GLU A 1 276 ? 15.451 -17.444 -16.988 1.00 97.06 276 GLU A CA 1
ATOM 2129 C C . GLU A 1 276 ? 15.074 -15.996 -16.661 1.00 97.06 276 GLU A C 1
ATOM 2131 O O . GLU A 1 276 ? 15.216 -15.129 -17.530 1.00 97.06 276 GLU A O 1
ATOM 2136 N N . PHE A 1 277 ? 14.718 -15.703 -15.405 1.00 97.38 277 PHE A N 1
ATOM 2137 C CA . PHE A 1 277 ? 14.503 -14.335 -14.918 1.00 97.38 277 PHE A CA 1
ATOM 2138 C C . PHE A 1 277 ? 15.761 -13.457 -15.050 1.00 97.38 277 PHE A C 1
ATOM 2140 O O . PHE A 1 277 ? 15.708 -12.336 -15.572 1.00 97.38 277 PHE A O 1
ATOM 2147 N N . ARG A 1 278 ? 16.934 -13.972 -14.655 1.00 97.56 278 ARG A N 1
ATOM 2148 C CA . ARG A 1 278 ? 18.227 -13.283 -14.824 1.00 97.56 278 ARG A CA 1
ATOM 2149 C C . ARG A 1 278 ? 18.591 -13.077 -16.299 1.00 97.56 278 ARG A C 1
ATOM 2151 O O . ARG A 1 278 ? 19.228 -12.077 -16.644 1.00 97.56 278 ARG A O 1
ATOM 2158 N N . SER A 1 279 ? 18.150 -13.962 -17.189 1.00 97.19 279 SER A N 1
ATOM 2159 C CA . SER A 1 279 ? 18.377 -13.842 -18.633 1.00 97.19 279 SER A CA 1
ATOM 2160 C C . SER A 1 279 ? 17.436 -12.844 -19.328 1.00 97.19 279 SER A C 1
ATOM 2162 O O . SER A 1 279 ? 17.803 -12.305 -20.385 1.00 97.19 279 SER A O 1
ATOM 2164 N N . ALA A 1 280 ? 16.253 -12.589 -18.751 1.00 98.12 280 ALA A N 1
ATOM 2165 C CA . ALA A 1 280 ? 15.229 -11.712 -19.311 1.00 98.12 280 ALA A CA 1
ATOM 2166 C C . ALA A 1 280 ? 15.738 -10.271 -19.486 1.00 98.12 280 ALA A C 1
ATOM 2168 O O . ALA A 1 280 ? 16.575 -9.775 -18.728 1.00 98.12 280 ALA A O 1
ATOM 2169 N N . GLY A 1 281 ? 15.264 -9.606 -20.540 1.00 98.12 281 GLY A N 1
ATOM 2170 C CA . GLY A 1 281 ? 15.600 -8.210 -20.820 1.00 98.12 281 GLY A CA 1
ATOM 2171 C C . GLY A 1 281 ? 14.573 -7.253 -20.224 1.00 98.12 281 GLY A C 1
ATOM 2172 O O . GLY A 1 281 ? 13.435 -7.634 -19.978 1.00 98.12 281 GLY A O 1
ATOM 2173 N N . TYR A 1 282 ? 14.956 -5.995 -20.048 1.00 98.44 282 TYR A N 1
ATOM 2174 C CA . TYR A 1 282 ? 14.060 -4.917 -19.658 1.00 98.44 282 TYR A CA 1
ATOM 2175 C C . TYR A 1 282 ? 13.211 -4.443 -20.841 1.00 98.44 282 TYR A C 1
ATOM 2177 O O . TYR A 1 282 ? 13.753 -4.005 -21.864 1.00 98.44 282 TYR A O 1
ATOM 2185 N N . THR A 1 283 ? 11.891 -4.477 -20.668 1.00 98.12 283 THR A N 1
ATOM 2186 C CA . THR A 1 283 ? 10.884 -3.977 -21.614 1.00 98.12 283 THR A CA 1
ATOM 2187 C C . THR A 1 283 ? 10.215 -2.714 -21.049 1.00 98.12 283 THR A C 1
ATOM 2189 O O . THR A 1 283 ? 9.965 -2.662 -19.844 1.00 98.12 283 THR A O 1
ATOM 2192 N N . PRO A 1 284 ? 9.922 -1.686 -21.871 1.00 97.31 284 PRO A N 1
ATOM 2193 C CA . PRO A 1 284 ? 9.146 -0.525 -21.436 1.00 97.31 284 PRO A CA 1
ATOM 2194 C C . PRO A 1 284 ? 7.759 -0.915 -20.914 1.00 97.31 284 PRO A C 1
ATOM 2196 O O . PRO A 1 284 ? 7.050 -1.686 -21.560 1.00 97.31 284 PRO A O 1
ATOM 2199 N N . ILE A 1 285 ? 7.353 -0.333 -19.788 1.00 97.69 285 ILE A N 1
ATOM 2200 C CA . ILE A 1 285 ? 5.992 -0.443 -19.262 1.00 97.69 285 ILE A CA 1
ATOM 2201 C C . ILE A 1 285 ? 5.128 0.608 -19.956 1.00 97.69 285 ILE A C 1
ATOM 2203 O O . ILE A 1 285 ? 5.318 1.814 -19.764 1.00 97.69 285 ILE A O 1
ATOM 2207 N N . LYS A 1 286 ? 4.167 0.148 -20.756 1.00 95.69 286 LYS A N 1
ATOM 2208 C CA . LYS A 1 286 ? 3.187 0.999 -21.432 1.00 95.69 286 LYS A CA 1
ATOM 2209 C C . LYS A 1 286 ? 1.897 1.016 -20.627 1.00 95.69 286 LYS A C 1
ATOM 2211 O O . LYS A 1 286 ? 1.235 -0.013 -20.518 1.00 95.69 286 LYS A O 1
ATOM 2216 N N . THR A 1 287 ? 1.541 2.164 -20.066 1.00 91.56 287 THR A N 1
ATOM 2217 C CA . THR A 1 287 ? 0.264 2.375 -19.353 1.00 91.56 287 THR A CA 1
ATOM 2218 C C . THR A 1 287 ? -0.674 3.305 -20.119 1.00 91.56 287 THR A C 1
ATOM 2220 O O . THR A 1 287 ? -1.883 3.250 -19.927 1.00 91.56 287 THR A O 1
ATOM 2223 N N . ASN A 1 288 ? -0.127 4.114 -21.029 1.00 86.69 288 ASN A N 1
ATOM 2224 C CA . ASN A 1 288 ? -0.849 4.924 -22.003 1.00 86.69 288 ASN A CA 1
ATOM 2225 C C . ASN A 1 288 ? 0.025 5.148 -23.255 1.00 86.69 288 ASN A C 1
ATOM 2227 O O . ASN A 1 288 ? 1.124 4.601 -23.367 1.00 86.69 288 ASN A O 1
ATOM 2231 N N . CYS A 1 289 ? -0.476 5.946 -24.200 1.00 82.38 289 CYS A N 1
ATOM 2232 C CA . CYS A 1 289 ? 0.222 6.263 -25.448 1.00 82.38 289 CYS A CA 1
ATOM 2233 C C . CYS A 1 289 ? 1.250 7.401 -25.319 1.00 82.38 289 CYS A C 1
ATOM 2235 O O . CYS A 1 289 ? 2.068 7.579 -26.219 1.00 82.38 289 CYS A O 1
ATOM 2237 N N . SER A 1 290 ? 1.196 8.185 -24.242 1.00 82.81 290 SER A N 1
ATOM 2238 C CA . SER A 1 290 ? 1.894 9.469 -24.126 1.00 82.81 290 SER A CA 1
ATOM 2239 C C . SER A 1 290 ? 3.279 9.353 -23.497 1.00 82.81 290 SER A C 1
ATOM 2241 O O . SER A 1 290 ? 4.141 10.182 -23.780 1.00 82.81 290 SER A O 1
ATOM 2243 N N . TYR A 1 291 ? 3.518 8.352 -22.643 1.00 87.31 291 TYR A N 1
ATOM 2244 C CA . TYR A 1 291 ? 4.817 8.180 -21.996 1.00 87.31 291 TYR A CA 1
ATOM 2245 C C . TYR A 1 291 ? 5.110 6.729 -21.584 1.00 87.31 291 TYR A C 1
ATOM 2247 O O . TYR A 1 291 ? 4.237 5.865 -21.540 1.00 87.31 291 TYR A O 1
ATOM 2255 N N . THR A 1 292 ? 6.382 6.459 -21.284 1.00 91.88 292 THR A N 1
ATOM 2256 C CA . THR A 1 292 ? 6.835 5.183 -20.707 1.00 91.88 292 THR A CA 1
ATOM 2257 C C . THR A 1 292 ? 6.872 5.298 -19.190 1.00 91.88 292 THR A C 1
ATOM 2259 O O . THR A 1 292 ? 7.663 6.077 -18.662 1.00 91.88 292 THR A O 1
ATOM 2262 N N . ALA A 1 293 ? 6.056 4.510 -18.488 1.00 94.44 293 ALA A N 1
ATOM 2263 C CA . ALA A 1 293 ? 5.965 4.573 -17.028 1.00 94.44 293 ALA A CA 1
ATOM 2264 C C . ALA A 1 293 ? 7.239 4.104 -16.319 1.00 94.44 293 ALA A C 1
ATOM 2266 O O . ALA A 1 293 ? 7.547 4.549 -15.215 1.00 94.44 293 ALA A O 1
ATOM 2267 N N . GLY A 1 294 ? 7.983 3.209 -16.960 1.00 95.88 294 GLY A N 1
ATOM 2268 C CA . GLY A 1 294 ? 9.176 2.596 -16.406 1.00 95.88 294 GLY A CA 1
ATOM 2269 C C . GLY A 1 294 ? 9.658 1.444 -17.272 1.00 95.88 294 GLY A C 1
ATOM 2270 O O . GLY A 1 294 ? 9.233 1.286 -18.418 1.00 95.88 294 GLY A O 1
ATOM 2271 N N . PHE A 1 295 ? 10.519 0.607 -16.707 1.00 97.88 295 PHE A N 1
ATOM 2272 C CA . PHE A 1 295 ? 10.934 -0.651 -17.321 1.00 97.88 295 PHE A CA 1
ATOM 2273 C C . PHE A 1 295 ? 10.665 -1.816 -16.387 1.00 97.88 295 PHE A C 1
ATOM 2275 O O . PHE A 1 295 ? 10.870 -1.698 -15.180 1.00 97.88 295 PHE A O 1
ATOM 2282 N N . VAL A 1 296 ? 10.292 -2.951 -16.973 1.00 98.50 296 VAL A N 1
ATOM 2283 C CA . VAL A 1 296 ? 10.089 -4.212 -16.266 1.00 98.50 296 VAL A CA 1
ATOM 2284 C C . VAL A 1 296 ? 10.987 -5.307 -16.828 1.00 98.50 296 VAL A C 1
ATOM 2286 O O . VAL A 1 296 ? 11.173 -5.425 -18.042 1.00 98.50 296 VAL A O 1
ATOM 2289 N N . ARG A 1 297 ? 11.547 -6.105 -15.923 1.00 98.44 297 ARG A N 1
ATOM 2290 C CA . ARG A 1 297 ? 12.107 -7.431 -16.176 1.00 98.44 297 ARG A CA 1
ATOM 2291 C C . ARG A 1 297 ? 11.153 -8.440 -15.553 1.00 98.44 297 ARG A C 1
ATOM 2293 O O . ARG A 1 297 ? 10.879 -8.346 -14.363 1.00 98.44 297 ARG A O 1
ATOM 2300 N N . GLU A 1 298 ? 10.661 -9.394 -16.324 1.00 98.06 298 GLU A N 1
ATOM 2301 C CA . GLU A 1 298 ? 9.651 -10.346 -15.863 1.00 98.06 298 GLU A CA 1
ATOM 2302 C C . GLU A 1 298 ? 9.880 -11.719 -16.489 1.00 98.06 298 GLU A C 1
ATOM 2304 O O . GLU A 1 298 ? 10.238 -11.830 -17.666 1.00 98.06 298 GLU A O 1
ATOM 2309 N N . HIS A 1 299 ? 9.686 -12.756 -15.677 1.00 96.75 299 HIS A N 1
ATOM 2310 C CA . HIS A 1 299 ? 9.647 -14.145 -16.108 1.00 96.75 299 HIS A CA 1
ATOM 2311 C C . HIS A 1 299 ? 8.620 -14.913 -15.273 1.00 96.75 299 HIS A C 1
ATOM 2313 O O . HIS A 1 299 ? 8.726 -14.949 -14.048 1.00 96.75 299 HIS A O 1
ATOM 2319 N N . GLY A 1 300 ? 7.660 -15.567 -15.926 1.00 91.94 300 GLY A N 1
ATOM 2320 C CA . GLY A 1 300 ? 6.651 -16.379 -15.245 1.00 91.94 300 GLY A CA 1
ATOM 2321 C C . GLY A 1 300 ? 5.864 -15.588 -14.194 1.00 91.94 300 GLY A C 1
ATOM 2322 O O . GLY A 1 300 ? 5.079 -14.712 -14.539 1.00 91.94 300 GLY A O 1
ATOM 2323 N N . ASN A 1 301 ? 6.052 -15.921 -12.916 1.00 92.69 301 ASN A N 1
ATOM 2324 C CA . ASN A 1 301 ? 5.358 -15.332 -11.768 1.00 92.69 301 ASN A CA 1
ATOM 2325 C C . ASN A 1 301 ? 6.213 -14.341 -10.959 1.00 92.69 301 ASN A C 1
ATOM 2327 O O . ASN A 1 301 ? 5.861 -14.047 -9.819 1.00 92.69 301 ASN A O 1
ATOM 2331 N N . ILE A 1 302 ? 7.333 -13.856 -11.501 1.00 96.31 302 ILE A N 1
ATOM 2332 C CA . ILE A 1 302 ? 8.172 -12.852 -10.842 1.00 96.31 302 ILE A CA 1
ATOM 2333 C C . ILE A 1 302 ? 8.522 -11.702 -11.787 1.00 96.31 302 ILE A C 1
ATOM 2335 O O . ILE A 1 302 ? 8.924 -11.903 -12.938 1.00 96.31 302 ILE A O 1
ATOM 2339 N N . SER A 1 303 ? 8.401 -10.477 -11.280 1.00 97.81 303 SER A N 1
ATOM 2340 C CA . SER A 1 303 ? 8.767 -9.256 -11.995 1.00 97.81 303 SER A CA 1
ATOM 2341 C C . SER A 1 303 ? 9.523 -8.268 -11.108 1.00 97.81 303 SER A C 1
ATOM 2343 O O . SER A 1 303 ? 9.303 -8.185 -9.901 1.00 97.81 303 SER A O 1
ATOM 2345 N N . PHE A 1 304 ? 10.414 -7.498 -11.729 1.00 98.44 304 PHE A N 1
ATOM 2346 C CA . PHE A 1 304 ? 11.076 -6.338 -11.148 1.00 98.44 304 PHE A CA 1
ATOM 2347 C C . PHE A 1 304 ? 10.855 -5.123 -12.051 1.00 98.44 304 PHE A C 1
ATOM 2349 O O . PHE A 1 304 ? 11.176 -5.164 -13.242 1.00 98.44 304 PHE A O 1
ATOM 2356 N N . SER A 1 305 ? 10.328 -4.042 -11.480 1.00 98.19 305 SER A N 1
ATOM 2357 C CA . SER A 1 305 ? 9.994 -2.808 -12.185 1.00 98.19 305 SER A CA 1
ATOM 2358 C C . SER A 1 305 ? 10.712 -1.607 -11.583 1.00 98.19 305 SER A C 1
ATOM 2360 O O . SER A 1 305 ? 10.622 -1.356 -10.383 1.00 98.19 305 SER A O 1
ATOM 2362 N N . ARG A 1 306 ? 11.356 -0.818 -12.445 1.00 97.25 306 ARG A N 1
ATOM 2363 C CA . ARG A 1 306 ? 11.837 0.534 -12.136 1.00 97.25 306 ARG A CA 1
ATOM 2364 C C . ARG A 1 306 ? 10.842 1.538 -12.714 1.00 97.25 306 ARG A C 1
ATOM 2366 O O . ARG A 1 306 ? 10.757 1.656 -13.937 1.00 97.25 306 ARG A O 1
ATOM 2373 N N . ILE A 1 307 ? 10.120 2.250 -11.855 1.00 95.25 307 ILE A N 1
ATOM 2374 C CA . ILE A 1 307 ? 9.115 3.256 -12.221 1.00 95.25 307 ILE A CA 1
ATOM 2375 C C . ILE A 1 307 ? 9.763 4.634 -12.240 1.00 95.25 307 ILE A C 1
ATOM 2377 O O . ILE A 1 307 ? 10.430 5.024 -11.284 1.00 95.25 307 ILE A O 1
ATOM 2381 N N . PHE A 1 308 ? 9.602 5.349 -13.349 1.00 92.06 308 PHE A N 1
ATOM 2382 C CA . PHE A 1 308 ? 10.252 6.635 -13.560 1.00 92.06 308 PHE A CA 1
ATOM 2383 C C . PHE A 1 308 ? 9.595 7.777 -12.793 1.00 92.06 308 PHE A C 1
ATOM 2385 O O . PHE A 1 308 ? 8.475 7.650 -12.312 1.00 92.06 308 PHE A O 1
ATOM 2392 N N . GLU A 1 309 ? 10.287 8.905 -12.672 1.00 85.50 309 GLU A N 1
ATOM 2393 C CA . GLU A 1 309 ? 9.747 10.156 -12.131 1.00 85.50 309 GLU A CA 1
ATOM 2394 C C . GLU A 1 309 ? 9.040 10.019 -10.766 1.00 85.50 309 GLU A C 1
ATOM 2396 O O . GLU A 1 309 ? 8.169 10.822 -10.445 1.00 85.50 309 GLU A O 1
ATOM 2401 N N . SER A 1 310 ? 9.408 9.020 -9.954 1.00 83.44 310 SER A N 1
ATOM 2402 C CA . SER A 1 310 ? 8.662 8.650 -8.742 1.00 83.44 310 SER A CA 1
ATOM 2403 C C . SER A 1 310 ? 9.572 8.556 -7.523 1.00 83.44 310 SER A C 1
ATOM 2405 O O . SER A 1 310 ? 10.659 7.981 -7.602 1.00 83.44 310 SER A O 1
ATOM 2407 N N . GLY A 1 311 ? 9.124 9.112 -6.395 1.00 83.31 311 GLY A N 1
ATOM 2408 C CA . GLY A 1 311 ? 9.736 8.929 -5.074 1.00 83.31 311 GLY A CA 1
ATOM 2409 C C . GLY A 1 311 ? 9.151 7.734 -4.311 1.00 83.31 311 GLY A C 1
ATOM 2410 O O . GLY A 1 311 ? 8.429 6.926 -4.887 1.00 83.31 311 GLY A O 1
ATOM 2411 N N . HIS A 1 312 ? 9.452 7.642 -3.011 1.00 83.06 312 HIS A N 1
ATOM 2412 C CA . HIS A 1 312 ? 9.166 6.482 -2.146 1.00 83.06 312 HIS A CA 1
ATOM 2413 C C . HIS A 1 312 ? 7.736 5.916 -2.291 1.00 83.06 312 HIS A C 1
ATOM 2415 O O . HIS A 1 312 ? 7.566 4.732 -2.569 1.00 83.06 312 HIS A O 1
ATOM 2421 N N . GLY A 1 313 ? 6.709 6.767 -2.192 1.00 83.06 313 GLY A N 1
ATOM 2422 C CA . GLY A 1 313 ? 5.317 6.390 -2.455 1.00 83.06 313 GLY A CA 1
ATOM 2423 C C . GLY A 1 313 ? 4.963 6.526 -3.935 1.00 83.06 313 GLY A C 1
ATOM 2424 O O . GLY A 1 313 ? 4.464 7.570 -4.350 1.00 83.06 313 GLY A O 1
ATOM 2425 N N . VAL A 1 314 ? 5.208 5.485 -4.743 1.00 85.44 314 VAL A N 1
ATOM 2426 C CA . VAL A 1 314 ? 5.047 5.524 -6.215 1.00 85.44 314 VAL A CA 1
ATOM 2427 C C . VAL A 1 314 ? 3.668 6.041 -6.649 1.00 85.44 314 VAL A C 1
ATOM 2429 O O . VAL A 1 314 ? 3.592 6.835 -7.586 1.00 85.44 314 VAL A O 1
ATOM 2432 N N . ALA A 1 315 ? 2.585 5.655 -5.962 1.00 84.69 315 ALA A N 1
ATOM 2433 C CA . ALA A 1 315 ? 1.238 6.092 -6.334 1.00 84.69 315 ALA A CA 1
ATOM 2434 C C . ALA A 1 315 ? 1.032 7.600 -6.144 1.00 84.69 315 ALA A C 1
ATOM 2436 O O . ALA A 1 315 ? 0.235 8.185 -6.862 1.00 84.69 315 ALA A O 1
ATOM 2437 N N . GLY A 1 316 ? 1.762 8.245 -5.231 1.00 80.12 316 GLY A N 1
ATOM 2438 C CA . GLY A 1 316 ? 1.691 9.696 -5.052 1.00 80.12 316 GLY A CA 1
ATOM 2439 C C . GLY A 1 316 ? 2.284 10.486 -6.225 1.00 80.12 316 GLY A C 1
ATOM 2440 O O . GLY A 1 316 ? 1.882 11.621 -6.460 1.00 80.12 316 GLY A O 1
ATOM 2441 N N . TYR A 1 317 ? 3.218 9.892 -6.977 1.00 81.50 317 TYR A N 1
ATOM 2442 C CA . TYR A 1 317 ? 3.886 10.538 -8.116 1.00 81.50 317 TYR A CA 1
ATOM 2443 C C . TYR A 1 317 ? 3.326 10.090 -9.469 1.00 81.50 317 TYR A C 1
ATOM 2445 O O . TYR A 1 317 ? 3.237 10.888 -10.398 1.00 81.50 317 TYR A O 1
ATOM 2453 N N . GLN A 1 318 ? 2.966 8.811 -9.583 1.00 86.81 318 GLN A N 1
ATOM 2454 C CA . GLN A 1 318 ? 2.451 8.190 -10.800 1.00 86.81 318 GLN A CA 1
ATOM 2455 C C . GLN A 1 318 ? 1.206 7.332 -10.508 1.00 86.81 318 GLN A C 1
ATOM 2457 O O . GLN A 1 318 ? 1.243 6.100 -10.649 1.00 86.81 318 GLN A O 1
ATOM 2462 N N . PRO A 1 319 ? 0.084 7.953 -10.104 1.00 87.50 319 PRO A N 1
ATOM 2463 C CA . PRO A 1 319 ? -1.097 7.216 -9.674 1.00 87.50 319 PRO A CA 1
ATOM 2464 C C . PRO A 1 319 ? -1.738 6.420 -10.821 1.00 87.50 319 PRO A C 1
ATOM 2466 O O . PRO A 1 319 ? -2.127 5.269 -10.614 1.00 87.50 319 PRO A O 1
ATOM 2469 N N . GLU A 1 320 ? -1.796 6.958 -12.048 1.00 89.94 320 GLU A N 1
ATOM 2470 C CA . GLU A 1 320 ? -2.382 6.241 -13.188 1.00 89.94 320 GLU A CA 1
ATOM 2471 C C . GLU A 1 320 ? -1.548 5.015 -13.550 1.00 89.94 320 GLU A C 1
ATOM 2473 O O . GLU A 1 320 ? -2.082 3.917 -13.728 1.00 89.94 320 GLU A O 1
ATOM 2478 N N . ALA A 1 321 ? -0.226 5.186 -13.646 1.00 92.81 321 ALA A N 1
ATOM 2479 C CA . ALA A 1 321 ? 0.650 4.094 -14.033 1.00 92.81 321 ALA A CA 1
ATOM 2480 C C . ALA A 1 321 ? 0.647 2.974 -12.993 1.00 92.81 321 ALA A C 1
ATOM 2482 O O . ALA A 1 321 ? 0.529 1.805 -13.365 1.00 92.81 321 ALA A O 1
ATOM 2483 N N . LEU A 1 322 ? 0.731 3.315 -11.703 1.00 93.81 322 LEU A N 1
ATOM 2484 C CA . LEU A 1 322 ? 0.720 2.303 -10.657 1.00 93.81 322 LEU A CA 1
ATOM 2485 C C . LEU A 1 322 ? -0.635 1.601 -10.557 1.00 93.81 322 LEU A C 1
ATOM 2487 O O . LEU A 1 322 ? -0.662 0.394 -10.350 1.00 93.81 322 LEU A O 1
ATOM 2491 N N . SER A 1 323 ? -1.749 2.307 -10.768 1.00 93.81 323 SER A N 1
ATOM 2492 C CA . SER A 1 323 ? -3.077 1.685 -10.828 1.00 93.81 323 SER A CA 1
ATOM 2493 C C . SER A 1 323 ? -3.181 0.657 -11.962 1.00 93.81 323 SER A C 1
ATOM 2495 O O . SER A 1 323 ? -3.678 -0.454 -11.763 1.00 93.81 323 SER A O 1
ATOM 2497 N N . VAL A 1 324 ? -2.648 0.966 -13.150 1.00 95.31 324 VAL A N 1
ATOM 2498 C CA . VAL A 1 324 ? -2.592 0.007 -14.269 1.00 95.31 324 VAL A CA 1
ATOM 2499 C C . VAL A 1 324 ? -1.707 -1.195 -13.927 1.00 95.31 324 VAL A C 1
ATOM 2501 O O . VAL A 1 324 ? -2.117 -2.335 -14.151 1.00 95.31 324 VAL A O 1
ATOM 2504 N N . ILE A 1 325 ? -0.518 -0.963 -13.364 1.00 96.50 325 ILE A N 1
ATOM 2505 C CA . ILE A 1 325 ? 0.409 -2.033 -12.965 1.00 96.50 325 ILE A CA 1
ATOM 2506 C C . ILE A 1 325 ? -0.231 -2.933 -11.902 1.00 96.50 325 ILE A C 1
ATOM 2508 O O . ILE A 1 325 ? -0.219 -4.151 -12.059 1.00 96.50 325 ILE A O 1
ATOM 2512 N N . PHE A 1 326 ? -0.846 -2.352 -10.871 1.00 96.12 326 PHE A N 1
ATOM 2513 C CA . PHE A 1 326 ? -1.553 -3.084 -9.822 1.00 96.12 326 PHE A CA 1
ATOM 2514 C C . PHE A 1 326 ? -2.630 -4.001 -10.415 1.00 96.12 326 PHE A C 1
ATOM 2516 O O . PHE A 1 326 ? -2.632 -5.204 -10.164 1.00 96.12 326 PHE A O 1
ATOM 2523 N N . ASN A 1 327 ? -3.483 -3.476 -11.300 1.00 95.25 327 ASN A N 1
ATOM 2524 C CA . ASN A 1 327 ? -4.513 -4.280 -11.960 1.00 95.25 327 ASN A CA 1
ATOM 2525 C C . ASN A 1 327 ? -3.924 -5.420 -12.818 1.00 95.25 327 ASN A C 1
ATOM 2527 O O . ASN A 1 327 ? -4.489 -6.517 -12.847 1.00 95.25 327 ASN A O 1
ATOM 2531 N N . ARG A 1 328 ? -2.780 -5.214 -13.488 1.00 96.44 328 ARG A N 1
ATOM 2532 C CA . ARG A 1 328 ? -2.076 -6.277 -14.237 1.00 96.44 328 ARG A CA 1
ATOM 2533 C C . ARG A 1 328 ? -1.554 -7.375 -13.312 1.00 96.44 328 ARG A C 1
ATOM 2535 O O . ARG A 1 328 ? -1.790 -8.551 -13.585 1.00 96.44 328 ARG A O 1
ATOM 2542 N N . VAL A 1 329 ? -0.934 -7.002 -12.190 1.00 96.12 329 VAL A N 1
ATOM 2543 C CA . VAL A 1 329 ? -0.458 -7.949 -11.167 1.00 96.12 329 VAL A CA 1
ATOM 2544 C C . VAL A 1 329 ? -1.617 -8.799 -10.644 1.00 96.12 329 VAL A C 1
ATOM 2546 O O . VAL A 1 329 ? -1.524 -10.030 -10.638 1.00 96.12 329 VAL A O 1
ATOM 2549 N N . MET A 1 330 ? -2.727 -8.152 -10.280 1.00 94.94 330 MET A N 1
ATOM 2550 C CA . MET A 1 330 ? -3.907 -8.808 -9.709 1.00 94.94 330 MET A CA 1
ATOM 2551 C C . MET A 1 330 ? -4.635 -9.715 -10.707 1.00 94.94 330 MET A C 1
ATOM 2553 O O . MET A 1 330 ? -5.187 -10.743 -10.324 1.00 94.94 330 MET A O 1
ATOM 2557 N N . SER A 1 331 ? -4.587 -9.387 -11.999 1.00 93.56 331 SER A N 1
ATOM 2558 C CA . SER A 1 331 ? -5.187 -10.195 -13.069 1.00 93.56 331 SER A CA 1
ATOM 2559 C C . SER A 1 331 ? -4.225 -11.204 -13.718 1.00 93.56 331 SER A C 1
ATOM 2561 O O . SER A 1 331 ? -4.616 -11.881 -14.673 1.00 93.56 331 SER A O 1
ATOM 2563 N N . ARG A 1 332 ? -2.991 -11.339 -13.202 1.00 94.44 332 ARG A N 1
ATOM 2564 C CA . ARG A 1 332 ? -1.899 -12.155 -13.775 1.00 94.44 332 ARG A CA 1
ATOM 2565 C C . ARG A 1 332 ? -1.664 -11.892 -15.266 1.00 94.44 332 ARG A C 1
ATOM 2567 O O . ARG A 1 332 ? -1.581 -12.816 -16.081 1.00 94.44 332 ARG A O 1
ATOM 2574 N N . ARG A 1 333 ? -1.552 -10.615 -15.614 1.00 96.06 333 ARG A N 1
ATOM 2575 C CA . ARG A 1 333 ? -1.119 -10.153 -16.934 1.00 96.06 333 ARG A CA 1
ATOM 2576 C C . ARG A 1 333 ? 0.333 -9.701 -16.892 1.00 96.06 333 ARG A C 1
ATOM 2578 O O . ARG A 1 333 ? 0.788 -9.263 -15.839 1.00 96.06 333 ARG A O 1
ATOM 2585 N N . ASP A 1 334 ? 1.025 -9.770 -18.029 1.00 97.44 334 ASP A N 1
ATOM 2586 C CA . ASP A 1 334 ? 2.376 -9.213 -18.128 1.00 97.44 334 ASP A CA 1
ATOM 2587 C C . ASP A 1 334 ? 2.376 -7.725 -17.771 1.00 97.44 334 ASP A C 1
ATOM 2589 O O . ASP A 1 334 ? 1.473 -6.968 -18.141 1.00 97.44 334 ASP A O 1
ATOM 2593 N N . LEU A 1 335 ? 3.408 -7.280 -17.064 1.00 97.44 335 LEU A N 1
ATOM 2594 C CA . LEU A 1 335 ? 3.459 -5.905 -16.577 1.00 97.44 335 LEU A CA 1
ATOM 2595 C C . LEU A 1 335 ? 3.763 -4.907 -17.697 1.00 97.44 335 LEU A C 1
ATOM 2597 O O . LEU A 1 335 ? 3.367 -3.744 -17.594 1.00 97.44 335 LEU A O 1
ATOM 2601 N N . ALA A 1 336 ? 4.437 -5.337 -18.767 1.00 97.31 336 ALA A N 1
ATOM 2602 C CA . ALA A 1 336 ? 4.872 -4.461 -19.851 1.00 97.31 336 ALA A CA 1
ATOM 2603 C C . ALA A 1 336 ? 3.688 -3.884 -20.648 1.00 97.31 336 ALA A C 1
ATOM 2605 O O . ALA A 1 336 ? 3.624 -2.674 -20.880 1.00 97.31 336 ALA A O 1
ATOM 2606 N N . THR A 1 337 ? 2.743 -4.739 -21.039 1.00 96.50 337 THR A N 1
ATOM 2607 C CA . THR A 1 337 ? 1.638 -4.419 -21.959 1.00 96.50 337 THR A CA 1
ATOM 2608 C C . THR A 1 337 ? 0.264 -4.748 -21.382 1.00 96.50 337 THR A C 1
ATOM 2610 O O . THR A 1 337 ? -0.702 -4.034 -21.650 1.00 96.50 337 THR A O 1
ATOM 2613 N N . GLY A 1 338 ? 0.171 -5.766 -20.524 1.00 95.94 338 GLY A N 1
ATOM 2614 C CA . GLY A 1 338 ? -1.093 -6.276 -19.997 1.00 95.94 338 GLY A CA 1
ATOM 2615 C C . GLY A 1 338 ? -1.851 -7.195 -20.962 1.00 95.94 338 GLY A C 1
ATOM 2616 O O . GLY A 1 338 ? -2.984 -7.577 -20.666 1.00 95.94 338 GLY A O 1
ATOM 2617 N N . GLU A 1 339 ? -1.266 -7.538 -22.109 1.00 95.69 339 GLU A N 1
ATOM 2618 C CA . GLU A 1 339 ? -1.911 -8.308 -23.177 1.00 95.69 339 GLU A CA 1
ATOM 2619 C C . GLU A 1 339 ? -1.757 -9.822 -22.964 1.00 95.69 339 GLU A C 1
ATOM 2621 O O . GLU A 1 339 ? -2.676 -10.602 -23.240 1.00 95.69 339 GLU A O 1
ATOM 2626 N N . VAL A 1 340 ? -0.629 -10.258 -22.403 1.00 96.38 340 VAL A N 1
ATOM 2627 C CA . VAL A 1 340 ? -0.298 -11.669 -22.198 1.00 96.38 340 VAL A CA 1
ATOM 2628 C C . VAL A 1 340 ? -0.909 -12.167 -20.893 1.00 96.38 340 VAL A C 1
ATOM 2630 O O . VAL A 1 340 ? -0.659 -11.629 -19.819 1.00 96.38 340 VAL A O 1
ATOM 2633 N N . ASP A 1 341 ? -1.713 -13.230 -20.972 1.00 95.25 341 ASP A N 1
ATOM 2634 C CA . ASP A 1 341 ? -2.177 -13.970 -19.793 1.00 95.25 341 ASP A CA 1
ATOM 2635 C C . ASP A 1 341 ? -1.076 -14.921 -19.308 1.00 95.25 341 ASP A C 1
ATOM 2637 O O . ASP A 1 341 ? -0.795 -15.937 -19.957 1.00 95.25 341 ASP A O 1
ATOM 2641 N N . LEU A 1 342 ? -0.469 -14.600 -18.164 1.00 93.88 342 LEU A N 1
ATOM 2642 C CA . LEU A 1 342 ? 0.656 -15.350 -17.601 1.00 93.88 342 LEU A CA 1
ATOM 2643 C C . LEU A 1 342 ? 0.239 -16.739 -17.105 1.00 93.88 342 LEU A C 1
ATOM 2645 O O . LEU A 1 342 ? 1.067 -17.643 -17.046 1.00 93.88 342 LEU A O 1
ATOM 2649 N N . ARG A 1 343 ? -1.053 -16.960 -16.820 1.00 91.50 343 ARG A N 1
ATOM 2650 C CA . ARG A 1 343 ? -1.573 -18.291 -16.451 1.00 91.50 343 ARG A CA 1
ATOM 2651 C C . ARG A 1 343 ? -1.528 -19.259 -17.630 1.00 91.50 343 ARG A C 1
ATOM 2653 O O . ARG A 1 343 ? -1.401 -20.460 -17.430 1.00 91.50 343 ARG A O 1
ATOM 2660 N N . LYS A 1 344 ? -1.635 -18.732 -18.853 1.00 92.88 344 LYS A N 1
ATOM 2661 C CA . LYS A 1 344 ? -1.577 -19.508 -20.101 1.00 92.88 344 LYS A CA 1
ATOM 2662 C C . LYS A 1 344 ? -0.160 -19.599 -20.674 1.00 92.88 344 LYS A C 1
ATOM 2664 O O . LYS A 1 344 ? 0.097 -20.455 -21.511 1.00 92.88 344 LYS A O 1
ATOM 2669 N N . HIS A 1 345 ? 0.752 -18.737 -20.223 1.00 90.94 345 HIS A N 1
ATOM 2670 C CA . HIS A 1 345 ? 2.108 -18.610 -20.758 1.00 90.94 345 HIS A CA 1
ATOM 2671 C C . HIS A 1 345 ? 3.146 -18.621 -19.630 1.00 90.94 345 HIS A C 1
ATOM 2673 O O . HIS A 1 345 ? 3.832 -17.630 -19.395 1.00 90.94 345 HIS A O 1
ATOM 2679 N N . ALA A 1 346 ? 3.291 -19.758 -18.944 1.00 82.00 346 ALA A N 1
ATOM 2680 C CA . ALA A 1 346 ? 4.187 -19.886 -17.788 1.00 82.00 346 ALA A CA 1
ATOM 2681 C C . ALA A 1 346 ? 5.669 -19.570 -18.098 1.00 82.00 346 ALA A C 1
ATOM 2683 O O . ALA A 1 346 ? 6.394 -19.116 -17.219 1.00 82.00 346 ALA A O 1
ATOM 2684 N N . GLY A 1 347 ? 6.111 -19.768 -19.347 1.00 88.94 347 GLY A N 1
ATOM 2685 C CA . GLY A 1 347 ? 7.459 -19.423 -19.822 1.00 88.94 347 GLY A CA 1
ATOM 2686 C C . GLY A 1 347 ? 7.594 -18.011 -20.403 1.00 88.94 347 GLY A C 1
ATOM 2687 O O . GLY A 1 347 ? 8.572 -17.730 -21.102 1.00 88.94 347 GLY A O 1
ATOM 2688 N N . TYR A 1 348 ? 6.600 -17.136 -20.201 1.00 96.00 348 TYR A N 1
ATOM 2689 C CA . TYR A 1 348 ? 6.684 -15.744 -20.638 1.00 96.00 348 TYR A CA 1
ATOM 2690 C C . TYR A 1 348 ? 7.930 -15.084 -20.049 1.00 96.00 348 TYR A C 1
ATOM 2692 O O . TYR A 1 348 ? 8.227 -15.242 -18.865 1.00 96.00 348 TYR A O 1
ATOM 2700 N N . LYS A 1 349 ? 8.641 -14.326 -20.888 1.00 96.88 349 LYS A N 1
ATOM 2701 C CA . LYS A 1 349 ? 9.795 -13.535 -20.475 1.00 96.88 349 LYS A CA 1
ATOM 2702 C C . LYS A 1 349 ? 9.885 -12.242 -21.256 1.00 96.88 349 LYS A C 1
ATOM 2704 O O . LYS A 1 349 ? 9.729 -12.234 -22.482 1.00 96.88 349 LYS A O 1
ATOM 2709 N N . THR A 1 350 ? 10.202 -11.162 -20.562 1.00 98.00 350 THR A N 1
ATOM 2710 C CA . THR A 1 350 ? 10.420 -9.863 -21.196 1.00 98.00 350 THR A CA 1
ATOM 2711 C C . THR A 1 350 ? 11.676 -9.867 -22.069 1.00 98.00 350 THR A C 1
ATOM 2713 O O . THR A 1 350 ? 12.661 -10.578 -21.829 1.00 98.00 350 THR A O 1
ATOM 2716 N N . LYS A 1 351 ? 11.645 -9.046 -23.122 1.00 96.31 351 LYS A N 1
ATOM 2717 C CA . LYS A 1 351 ? 12.726 -8.892 -24.104 1.00 96.31 351 LYS A CA 1
ATOM 2718 C C . LYS A 1 351 ? 13.174 -7.435 -24.153 1.00 96.31 351 LYS A C 1
ATOM 2720 O O . LYS A 1 351 ? 12.354 -6.525 -24.084 1.00 96.31 351 LYS A O 1
ATOM 2725 N N . GLY A 1 352 ? 14.470 -7.197 -24.321 1.00 95.25 352 GLY A N 1
ATOM 2726 C CA . GLY A 1 352 ? 14.999 -5.842 -24.459 1.00 95.25 352 GLY A CA 1
ATOM 2727 C C . GLY A 1 352 ? 16.362 -5.667 -23.809 1.00 95.25 352 GLY A C 1
ATOM 2728 O O . GLY A 1 352 ? 17.200 -6.569 -23.845 1.00 95.25 352 GLY A O 1
ATOM 2729 N N . ARG A 1 353 ? 16.593 -4.482 -23.236 1.00 94.69 353 ARG A N 1
ATOM 2730 C CA . ARG A 1 353 ? 17.908 -4.068 -22.723 1.00 94.69 353 ARG A CA 1
ATOM 2731 C C . ARG A 1 353 ? 18.342 -4.963 -21.565 1.00 94.69 353 ARG A C 1
ATOM 2733 O O . ARG A 1 353 ? 17.539 -5.289 -20.703 1.00 94.69 353 ARG A O 1
ATOM 2740 N N . LYS A 1 354 ? 19.626 -5.313 -21.482 1.00 94.88 354 LYS A N 1
ATOM 2741 C CA . LYS A 1 354 ? 20.140 -6.104 -20.347 1.00 94.88 354 LYS A CA 1
ATOM 2742 C C . LYS A 1 354 ? 20.211 -5.308 -19.042 1.00 94.88 354 LYS A C 1
ATOM 2744 O O . LYS A 1 354 ? 20.084 -5.888 -17.969 1.00 94.88 354 LYS A O 1
ATOM 2749 N N . SER A 1 355 ? 20.361 -3.988 -19.137 1.00 94.44 355 SER A N 1
ATOM 2750 C CA . SER A 1 355 ? 20.394 -3.074 -17.996 1.00 94.44 355 SER A CA 1
ATOM 2751 C C . SER A 1 355 ? 19.648 -1.782 -18.312 1.00 94.44 355 SER A C 1
ATOM 2753 O O . SER A 1 355 ? 19.641 -1.318 -19.456 1.00 94.44 355 SER A O 1
ATOM 2755 N N . VAL A 1 356 ? 19.054 -1.193 -17.276 1.00 93.75 356 VAL A N 1
ATOM 2756 C CA . VAL A 1 356 ? 18.422 0.133 -17.313 1.00 93.75 356 VAL A CA 1
ATOM 2757 C C . VAL A 1 356 ? 19.131 1.147 -16.414 1.00 93.75 356 VAL A C 1
ATOM 2759 O O . VAL A 1 356 ? 18.645 2.262 -16.274 1.00 93.75 356 VAL A O 1
ATOM 2762 N N . ARG A 1 357 ? 20.305 0.824 -15.847 1.00 91.00 357 ARG A N 1
ATOM 2763 C CA . ARG A 1 357 ? 21.078 1.744 -14.979 1.00 91.00 357 ARG A CA 1
ATOM 2764 C C . ARG A 1 357 ? 21.496 3.035 -15.674 1.00 91.00 357 ARG A C 1
ATOM 2766 O O . ARG A 1 357 ? 21.474 4.087 -15.053 1.00 91.00 357 ARG A O 1
ATOM 2773 N N . GLY A 1 358 ? 21.802 2.963 -16.967 1.00 88.12 358 GLY A N 1
ATOM 2774 C CA . GLY A 1 358 ? 22.146 4.134 -17.779 1.00 88.12 358 GLY A CA 1
ATOM 2775 C C . GLY A 1 358 ? 20.948 4.964 -18.255 1.00 88.12 358 GLY A C 1
ATOM 2776 O O . GLY A 1 358 ? 21.151 5.943 -18.966 1.00 88.12 358 GLY A O 1
ATOM 2777 N N . VAL A 1 359 ? 19.706 4.580 -17.929 1.00 89.56 359 VAL A N 1
ATOM 2778 C CA . VAL A 1 359 ? 18.527 5.379 -18.292 1.00 89.56 359 VAL A CA 1
ATOM 2779 C C . VAL A 1 359 ? 18.367 6.510 -17.280 1.00 89.56 359 VAL A C 1
ATOM 2781 O O . VAL A 1 359 ? 18.091 6.265 -16.101 1.00 89.56 359 VAL A O 1
ATOM 2784 N N . MET A 1 360 ? 18.566 7.734 -17.768 1.00 83.44 360 MET A N 1
ATOM 2785 C CA . MET A 1 360 ? 18.519 8.979 -17.005 1.00 83.44 360 MET A CA 1
ATOM 2786 C C . MET A 1 360 ? 17.329 9.819 -17.467 1.00 83.44 360 MET A C 1
ATOM 2788 O O . MET A 1 360 ? 17.067 9.896 -18.666 1.00 83.44 360 MET A O 1
ATOM 2792 N N . ASN A 1 361 ? 16.671 10.493 -16.527 1.00 75.31 361 ASN A N 1
ATOM 2793 C CA . ASN A 1 361 ? 15.608 11.454 -16.805 1.00 75.31 361 ASN A CA 1
ATOM 2794 C C . ASN A 1 361 ? 16.032 12.861 -16.369 1.00 75.31 361 ASN A C 1
ATOM 2796 O O . ASN A 1 361 ? 16.918 13.027 -15.524 1.00 75.31 361 ASN A O 1
ATOM 2800 N N . LYS A 1 362 ? 15.396 13.886 -16.940 1.00 75.44 362 LYS A N 1
ATOM 2801 C CA . LYS A 1 362 ? 15.607 15.274 -16.520 1.00 75.44 362 LYS A CA 1
ATOM 2802 C C . LYS A 1 362 ? 14.988 15.475 -15.135 1.00 75.44 362 LYS A C 1
ATOM 2804 O O . LYS A 1 362 ? 13.827 15.146 -14.931 1.00 75.44 362 LYS A O 1
ATOM 2809 N N . VAL A 1 363 ? 15.754 16.036 -14.202 1.00 71.50 363 VAL A N 1
ATOM 2810 C CA . VAL A 1 363 ? 15.240 16.401 -12.874 1.00 71.50 363 VAL A CA 1
ATOM 2811 C C . VAL A 1 363 ? 14.214 17.538 -13.041 1.00 71.50 363 VAL A C 1
ATOM 2813 O O . VAL A 1 363 ? 14.559 18.545 -13.671 1.00 71.50 363 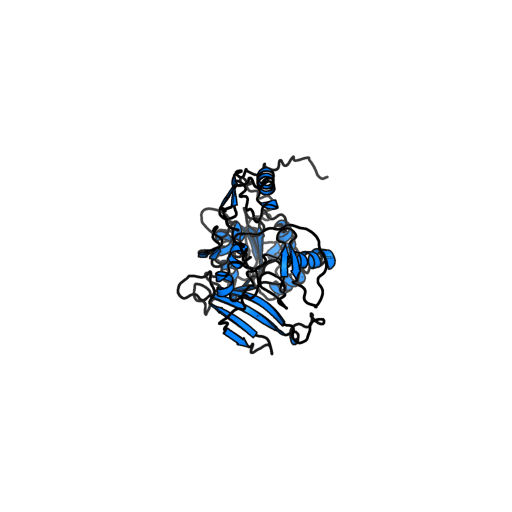VAL A O 1
ATOM 2816 N N . PRO A 1 364 ? 12.968 17.397 -12.548 1.00 66.19 364 PRO A N 1
ATOM 2817 C CA . PRO A 1 364 ? 11.955 18.443 -12.621 1.00 66.19 364 PRO A CA 1
ATOM 2818 C C . PRO A 1 364 ? 12.346 19.631 -11.740 1.00 66.19 364 PRO A C 1
ATOM 2820 O O . PRO A 1 364 ? 13.123 19.495 -10.793 1.00 66.19 364 PRO A O 1
ATOM 2823 N N . GLU A 1 365 ? 11.794 20.806 -12.038 1.00 61.03 365 GLU A N 1
ATOM 2824 C CA . GLU A 1 365 ? 11.931 21.944 -11.132 1.00 61.03 365 GLU A CA 1
ATOM 2825 C C . GLU A 1 365 ? 11.180 21.679 -9.825 1.00 61.03 365 GLU A C 1
ATOM 2827 O O . GLU A 1 365 ? 10.026 21.248 -9.843 1.00 61.03 365 GLU A O 1
ATOM 2832 N N . SER A 1 366 ? 11.815 21.981 -8.690 1.00 62.81 366 SER A N 1
ATOM 2833 C CA . SER A 1 366 ? 11.143 21.923 -7.394 1.00 62.81 366 SER A CA 1
ATOM 2834 C C . SER A 1 366 ? 9.998 22.946 -7.339 1.00 62.81 366 SER A C 1
ATOM 2836 O O . SER A 1 366 ? 10.209 24.112 -7.705 1.00 62.81 366 SER A O 1
ATOM 2838 N N . PRO A 1 367 ? 8.799 22.556 -6.867 1.00 65.06 367 PRO A N 1
ATOM 2839 C CA . PRO A 1 367 ? 7.701 23.494 -6.667 1.00 65.06 367 PRO A CA 1
ATOM 2840 C C . PRO A 1 367 ? 8.041 24.522 -5.575 1.00 65.06 367 PRO A C 1
ATOM 2842 O O . PRO A 1 367 ? 8.995 24.361 -4.811 1.00 65.06 367 PRO A O 1
ATOM 2845 N N . VAL A 1 368 ? 7.257 25.602 -5.502 1.00 66.50 368 VAL A N 1
ATOM 2846 C CA . VAL A 1 368 ? 7.324 26.556 -4.381 1.00 66.50 368 VAL A CA 1
ATOM 2847 C C . VAL A 1 368 ? 6.891 25.833 -3.104 1.00 66.50 368 VAL A C 1
ATOM 2849 O O . VAL A 1 368 ? 5.883 25.126 -3.125 1.00 66.50 368 VAL A O 1
ATOM 2852 N N . ASN A 1 369 ? 7.631 25.990 -2.002 1.00 68.75 369 ASN A N 1
ATOM 2853 C CA . ASN A 1 369 ? 7.245 25.351 -0.746 1.00 68.75 369 ASN A CA 1
ATOM 2854 C C . ASN A 1 369 ? 5.911 25.931 -0.241 1.00 68.75 369 ASN A C 1
ATOM 2856 O O . ASN A 1 369 ? 5.690 27.141 -0.278 1.00 68.75 369 ASN A O 1
ATOM 2860 N N . THR A 1 370 ? 5.014 25.066 0.223 1.00 75.44 370 THR A N 1
ATOM 2861 C CA . THR A 1 370 ? 3.795 25.480 0.929 1.00 75.44 370 THR A CA 1
ATOM 2862 C C . THR A 1 370 ? 4.019 25.242 2.407 1.00 75.44 370 THR A C 1
ATOM 2864 O O . THR A 1 370 ? 4.287 24.115 2.796 1.00 75.44 370 THR A O 1
ATOM 2867 N N . CYS A 1 371 ? 3.942 26.305 3.201 1.00 69.00 371 CYS A N 1
ATOM 2868 C CA . CYS A 1 371 ? 4.211 26.273 4.631 1.00 69.00 371 CYS A CA 1
ATOM 2869 C C . CYS A 1 371 ? 2.923 25.970 5.392 1.00 69.00 371 CYS A C 1
ATOM 2871 O O . CYS A 1 371 ? 2.062 26.836 5.539 1.00 69.00 371 CYS A O 1
ATOM 2873 N N . PHE A 1 372 ? 2.779 24.740 5.858 1.00 69.19 372 PHE A N 1
ATOM 2874 C CA . PHE A 1 372 ? 1.703 24.332 6.745 1.00 69.19 372 PHE A CA 1
ATOM 2875 C C . PHE A 1 372 ? 2.137 24.620 8.182 1.00 69.19 372 PHE A C 1
ATOM 2877 O O . PHE A 1 372 ? 3.179 24.156 8.624 1.00 69.19 372 PHE A O 1
ATOM 2884 N N . VAL A 1 373 ? 1.339 25.367 8.942 1.00 65.62 373 VAL A N 1
ATOM 2885 C CA . VAL A 1 373 ? 1.635 25.741 10.339 1.00 65.62 373 VAL A CA 1
ATOM 2886 C C . VAL A 1 373 ? 1.823 24.513 11.218 1.00 65.62 373 VAL A C 1
ATOM 2888 O O . VAL A 1 373 ? 2.693 24.482 12.084 1.00 65.62 373 VAL A O 1
ATOM 2891 N N . ARG A 1 374 ? 1.026 23.475 10.956 1.00 58.41 374 ARG A N 1
ATOM 2892 C CA . ARG A 1 374 ? 1.124 22.184 11.640 1.00 58.41 374 ARG A CA 1
ATOM 2893 C C . ARG A 1 374 ? 2.320 21.347 11.176 1.00 58.41 374 ARG A C 1
ATOM 2895 O O . ARG A 1 374 ? 2.577 20.337 11.813 1.00 58.41 374 ARG A O 1
ATOM 2902 N N . ASP A 1 375 ? 3.036 21.782 10.131 1.00 57.81 375 ASP A N 1
ATOM 2903 C CA . ASP A 1 375 ? 4.290 21.229 9.594 1.00 57.81 375 ASP A CA 1
ATOM 2904 C C . ASP A 1 375 ? 5.368 22.286 9.383 1.00 57.81 375 ASP A C 1
ATOM 2906 O O . ASP A 1 375 ? 6.118 22.293 8.405 1.00 57.81 375 ASP A O 1
ATOM 2910 N N . ALA A 1 376 ? 5.445 23.226 10.324 1.00 59.59 376 ALA A N 1
ATOM 2911 C CA . ALA A 1 376 ? 6.307 24.367 10.125 1.00 59.59 376 ALA A CA 1
ATOM 2912 C C . ALA A 1 376 ? 7.793 23.995 9.929 1.00 59.59 376 ALA A C 1
ATOM 2914 O O . ALA A 1 376 ? 8.410 24.504 8.996 1.00 59.59 376 ALA A O 1
ATOM 2915 N N . PRO A 1 377 ? 8.378 23.067 10.710 1.00 56.97 377 PRO A N 1
ATOM 2916 C CA . PRO A 1 377 ? 9.791 22.713 10.570 1.00 56.97 377 PRO A CA 1
ATOM 2917 C C . PRO A 1 377 ? 10.208 22.105 9.221 1.00 56.97 377 PRO A C 1
ATOM 2919 O O . PRO A 1 377 ? 11.373 22.244 8.858 1.00 56.97 377 PRO A O 1
ATOM 2922 N N . LEU A 1 378 ? 9.316 21.415 8.493 1.00 56.22 378 LEU A N 1
ATOM 2923 C CA . LEU A 1 378 ? 9.661 20.770 7.212 1.00 56.22 378 LEU A CA 1
ATOM 2924 C C . LEU A 1 378 ? 9.114 21.521 6.001 1.00 56.22 378 LEU A C 1
ATOM 2926 O O . LEU A 1 378 ? 9.727 21.518 4.932 1.00 56.22 378 LEU A O 1
ATOM 2930 N N . SER A 1 379 ? 7.947 22.138 6.152 1.00 58.12 379 SER A N 1
ATOM 2931 C CA . SER A 1 379 ? 7.225 22.746 5.039 1.00 58.12 379 SER A CA 1
ATOM 2932 C C . SER A 1 379 ? 7.503 24.245 4.886 1.00 58.12 379 SER A C 1
ATOM 2934 O O . SER A 1 379 ? 7.314 24.798 3.796 1.00 58.12 379 SER A O 1
ATOM 2936 N N . CYS A 1 380 ? 7.982 24.914 5.939 1.00 69.00 380 CYS A N 1
ATOM 2937 C CA . CYS A 1 380 ? 8.231 26.353 5.950 1.00 69.00 380 CYS A CA 1
ATOM 2938 C C . CYS A 1 380 ? 9.699 26.698 5.717 1.00 69.00 380 CYS A C 1
ATOM 2940 O O . CYS A 1 380 ? 10.612 25.972 6.098 1.00 69.00 380 CYS A O 1
ATOM 2942 N N . THR A 1 381 ? 9.931 27.852 5.099 1.00 79.75 381 THR A N 1
ATOM 2943 C CA . THR A 1 381 ? 11.265 28.453 5.056 1.00 79.75 381 THR A CA 1
ATOM 2944 C C . THR A 1 381 ? 11.656 29.004 6.428 1.00 79.75 381 THR A C 1
ATOM 2946 O O . THR A 1 381 ? 10.791 29.277 7.258 1.00 79.75 381 THR A O 1
ATOM 2949 N N . ASP A 1 382 ? 12.947 29.273 6.636 1.00 83.12 382 ASP A N 1
ATOM 2950 C CA . ASP A 1 382 ? 13.436 29.952 7.848 1.00 83.12 382 ASP A CA 1
ATOM 2951 C C . ASP A 1 382 ? 12.702 31.281 8.107 1.00 83.12 382 ASP A C 1
ATOM 2953 O O . ASP A 1 382 ? 12.379 31.620 9.241 1.00 83.12 382 ASP A O 1
ATOM 2957 N N . GLU A 1 383 ? 12.380 32.023 7.043 1.00 84.31 383 GLU A N 1
ATOM 2958 C CA . GLU A 1 383 ? 11.609 33.272 7.106 1.00 84.31 383 GLU A CA 1
ATOM 2959 C C . GLU A 1 383 ? 10.183 33.040 7.625 1.00 84.31 383 GLU A C 1
ATOM 2961 O O . GLU A 1 383 ? 9.703 33.763 8.496 1.00 84.31 383 GLU A O 1
ATOM 2966 N N . GLN A 1 384 ? 9.514 32.004 7.121 1.00 84.06 384 GLN A N 1
ATOM 2967 C CA . GLN A 1 384 ? 8.171 31.627 7.553 1.00 84.06 384 GLN A CA 1
ATOM 2968 C C . GLN A 1 384 ? 8.165 31.079 8.988 1.00 84.06 384 GLN A C 1
ATOM 2970 O O . GLN A 1 384 ? 7.259 31.396 9.757 1.00 84.06 384 GLN A O 1
ATOM 2975 N N . LEU A 1 385 ? 9.193 30.320 9.377 1.00 82.06 385 LEU A N 1
ATOM 2976 C CA . LEU A 1 385 ? 9.394 29.845 10.747 1.00 82.06 385 LEU A CA 1
ATOM 2977 C C . LEU A 1 385 ? 9.597 30.996 11.732 1.00 82.06 385 LEU A C 1
ATOM 2979 O O . LEU A 1 385 ? 8.993 30.999 12.806 1.00 82.06 385 LEU A O 1
ATOM 2983 N N . MET A 1 386 ? 10.406 31.992 11.366 1.00 82.94 386 MET A N 1
ATOM 2984 C CA . MET A 1 386 ? 10.589 33.186 12.188 1.00 82.94 386 MET A CA 1
ATOM 2985 C C . MET A 1 386 ? 9.274 33.946 12.339 1.00 82.94 386 MET A C 1
ATOM 2987 O O . MET A 1 386 ? 8.887 34.227 13.469 1.00 82.94 386 MET A O 1
ATOM 2991 N N . ALA A 1 387 ? 8.547 34.184 11.241 1.00 81.50 387 ALA A N 1
ATOM 2992 C CA . ALA A 1 387 ? 7.252 34.867 11.273 1.00 81.50 387 ALA A CA 1
ATOM 2993 C C . ALA A 1 387 ? 6.221 34.143 12.158 1.00 81.50 387 ALA A C 1
ATOM 2995 O O . ALA A 1 387 ? 5.465 34.789 12.882 1.00 81.50 387 ALA A O 1
ATOM 2996 N N . LEU A 1 388 ? 6.208 32.805 12.143 1.00 78.31 388 LEU A N 1
ATOM 2997 C CA . LEU A 1 388 ? 5.378 32.004 13.048 1.00 78.31 388 LEU A CA 1
ATOM 2998 C C . LEU A 1 388 ? 5.806 32.160 14.511 1.00 78.31 388 LEU A C 1
ATOM 3000 O O . LEU A 1 388 ? 4.956 32.320 15.381 1.00 78.31 388 LEU A O 1
ATOM 3004 N N . THR A 1 389 ? 7.114 32.150 14.777 1.00 78.12 389 THR A N 1
ATOM 3005 C CA . THR A 1 389 ? 7.676 32.243 16.135 1.00 78.12 389 THR A CA 1
ATOM 3006 C C . THR A 1 389 ? 7.376 33.589 16.795 1.00 78.12 389 THR A C 1
ATOM 3008 O O . THR A 1 389 ? 7.100 33.637 17.990 1.00 78.12 389 THR A O 1
ATOM 3011 N N . VAL A 1 390 ? 7.406 34.681 16.027 1.00 81.62 390 VAL A N 1
ATOM 3012 C CA . VAL A 1 390 ? 7.156 36.040 16.540 1.00 81.62 390 VAL A CA 1
ATOM 3013 C C . VAL A 1 390 ? 5.682 36.464 16.452 1.00 81.62 390 VAL A C 1
ATOM 3015 O O . VAL A 1 390 ? 5.345 37.577 16.843 1.00 81.62 390 VAL A O 1
ATOM 3018 N N . GLY A 1 391 ? 4.794 35.587 15.966 1.00 82.81 391 GLY A N 1
ATOM 3019 C CA . GLY A 1 391 ? 3.354 35.854 15.861 1.00 82.81 391 GLY A CA 1
ATOM 3020 C C . GLY A 1 391 ? 2.947 36.797 14.720 1.00 82.81 391 GLY A C 1
ATOM 3021 O O . GLY A 1 391 ? 1.830 37.308 14.722 1.00 82.81 391 GLY A O 1
ATOM 3022 N N . GLU A 1 392 ? 3.826 37.030 13.746 1.00 87.69 392 GLU A N 1
ATOM 3023 C CA . GLU A 1 392 ? 3.596 37.932 12.605 1.00 87.69 392 GLU A CA 1
ATOM 3024 C C . GLU A 1 392 ? 3.090 37.206 11.347 1.00 87.69 392 GLU A C 1
ATOM 3026 O O . GLU A 1 392 ? 2.650 37.843 10.387 1.00 87.69 392 GLU A O 1
ATOM 3031 N N . ALA A 1 393 ? 3.133 35.872 11.331 1.00 88.50 393 ALA A N 1
ATOM 3032 C CA . ALA A 1 393 ? 2.651 35.083 10.205 1.00 88.50 393 ALA A CA 1
ATOM 3033 C C . ALA A 1 393 ? 1.129 35.202 10.037 1.00 88.50 393 ALA A C 1
ATOM 3035 O O . ALA A 1 393 ? 0.357 34.957 10.969 1.00 88.50 393 ALA A O 1
ATOM 3036 N N . LYS A 1 394 ? 0.675 35.475 8.809 1.00 85.69 394 LYS A N 1
ATOM 3037 C CA . LYS A 1 394 ? -0.745 35.328 8.465 1.00 85.69 394 LYS A CA 1
ATOM 3038 C C . LYS A 1 394 ? -1.026 33.884 8.098 1.00 85.69 394 LYS A C 1
ATOM 3040 O O . LYS A 1 394 ? -0.432 33.348 7.160 1.00 85.69 394 LYS A O 1
ATOM 3045 N N . VAL A 1 395 ? -1.974 33.287 8.809 1.00 79.75 395 VAL A N 1
ATOM 3046 C CA . VAL A 1 395 ? -2.381 31.893 8.634 1.00 79.75 395 VAL A CA 1
ATOM 3047 C C . VAL A 1 395 ? -3.806 31.843 8.108 1.00 79.75 395 VAL A C 1
ATOM 3049 O O . VAL A 1 395 ? -4.702 32.476 8.663 1.00 79.75 395 VAL A O 1
ATOM 3052 N N . LYS A 1 396 ? -4.022 31.062 7.053 1.00 69.38 396 LYS A N 1
ATOM 3053 C CA . LYS A 1 396 ? -5.349 30.723 6.545 1.00 69.38 396 LYS A CA 1
ATOM 3054 C C . LYS A 1 396 ? -5.410 29.220 6.309 1.00 69.38 396 LYS A C 1
ATOM 3056 O O . LYS A 1 396 ? -4.512 28.683 5.673 1.00 69.38 396 LYS A O 1
ATOM 3061 N N . ASP A 1 397 ? -6.440 28.558 6.834 1.00 68.25 397 ASP A N 1
ATOM 3062 C CA . ASP A 1 397 ? -6.664 27.113 6.662 1.00 68.25 397 ASP A CA 1
ATOM 3063 C C . ASP A 1 397 ? -5.411 26.277 6.992 1.00 68.25 397 ASP A C 1
ATOM 3065 O O . ASP A 1 397 ? -5.024 25.372 6.261 1.00 68.25 397 ASP A O 1
ATOM 3069 N N . TRP A 1 398 ? -4.741 26.626 8.099 1.00 67.75 398 TRP A N 1
ATOM 3070 C CA . TRP A 1 398 ? -3.485 26.016 8.561 1.00 67.75 398 TRP A CA 1
ATOM 3071 C C . TRP A 1 398 ? -2.259 26.231 7.658 1.00 67.75 398 TRP A C 1
ATOM 3073 O O . TRP A 1 398 ? -1.222 25.621 7.907 1.00 67.75 398 TRP A O 1
ATOM 3083 N N . VAL A 1 399 ? -2.325 27.121 6.665 1.00 71.38 399 VAL A N 1
ATOM 3084 C CA . VAL A 1 399 ? -1.215 27.478 5.766 1.00 71.38 399 VAL A CA 1
ATOM 3085 C C . VAL A 1 399 ? -0.755 28.912 6.027 1.00 71.38 399 VAL A C 1
ATOM 3087 O O . VAL A 1 399 ? -1.574 29.829 6.116 1.00 71.38 399 VAL A O 1
ATOM 3090 N N . VAL A 1 400 ? 0.558 29.132 6.120 1.00 75.00 400 VAL A N 1
ATOM 3091 C CA . VAL A 1 400 ? 1.141 30.479 6.149 1.00 75.00 400 VAL A CA 1
ATOM 3092 C C . VAL A 1 400 ? 1.039 31.086 4.759 1.00 75.00 400 VAL A C 1
ATOM 3094 O O . VAL A 1 400 ? 1.700 30.650 3.813 1.00 75.00 400 VAL A O 1
ATOM 3097 N N . VAL A 1 401 ? 0.203 32.112 4.643 1.00 87.25 401 VAL A N 1
ATOM 3098 C CA . VAL A 1 401 ? 0.017 32.867 3.400 1.00 87.25 401 VAL A CA 1
ATOM 3099 C C . VAL A 1 401 ? 0.971 34.057 3.313 1.00 87.25 401 VAL A C 1
ATOM 3101 O O . VAL A 1 401 ? 1.341 34.460 2.209 1.00 87.25 401 VAL A O 1
ATOM 3104 N N . GLU A 1 402 ? 1.420 34.580 4.459 1.00 84.25 402 GLU A N 1
ATOM 3105 C CA . GLU A 1 402 ? 2.456 35.612 4.548 1.00 84.25 402 GLU A CA 1
ATOM 3106 C C . GLU A 1 402 ? 3.386 35.334 5.740 1.00 84.25 402 GLU A C 1
ATOM 3108 O O . GLU A 1 402 ? 2.880 35.177 6.855 1.00 84.25 402 GLU A O 1
ATOM 3113 N N . PRO A 1 403 ? 4.718 35.279 5.531 1.00 85.81 403 PRO A N 1
ATOM 3114 C CA . PRO A 1 403 ? 5.432 35.491 4.265 1.00 85.81 403 PRO A CA 1
ATOM 3115 C C . PRO A 1 403 ? 5.232 34.346 3.251 1.00 85.81 403 PRO A C 1
ATOM 3117 O O . PRO A 1 403 ? 4.975 33.195 3.612 1.00 85.81 403 PRO A O 1
ATOM 3120 N N . LYS A 1 404 ? 5.315 34.672 1.952 1.00 83.94 404 LYS A N 1
ATOM 3121 C CA . LYS A 1 404 ? 5.109 33.702 0.862 1.00 83.94 404 LYS A CA 1
ATOM 3122 C C . LYS A 1 404 ? 6.241 32.673 0.815 1.00 83.94 404 LYS A C 1
ATOM 3124 O O . LYS A 1 404 ? 7.404 33.009 1.032 1.00 83.94 404 LYS A O 1
ATOM 3129 N N . GLY A 1 405 ? 5.899 31.440 0.444 1.00 73.19 405 GLY A N 1
ATOM 3130 C CA . GLY A 1 405 ? 6.884 30.396 0.164 1.00 73.19 405 GLY A CA 1
ATOM 3131 C C . GLY A 1 405 ? 7.825 30.772 -0.986 1.00 73.19 405 GLY A C 1
ATOM 3132 O O . GLY A 1 405 ? 7.517 31.616 -1.832 1.00 73.19 405 GLY A O 1
ATOM 3133 N N . ARG A 1 406 ? 8.989 30.128 -1.033 1.00 70.19 406 ARG A N 1
ATOM 3134 C CA . ARG A 1 406 ? 10.025 30.297 -2.056 1.00 70.19 406 ARG A CA 1
ATOM 3135 C C . ARG A 1 406 ? 10.377 28.943 -2.683 1.00 70.19 406 ARG A C 1
ATOM 3137 O O . ARG A 1 406 ? 10.175 27.883 -2.100 1.00 70.19 406 ARG A O 1
ATOM 3144 N N . LYS A 1 407 ? 10.913 28.951 -3.905 1.00 62.66 407 LYS A N 1
ATOM 3145 C CA . LYS A 1 407 ? 11.455 27.715 -4.493 1.00 62.66 407 LYS A CA 1
ATOM 3146 C C . LYS A 1 407 ? 12.673 27.261 -3.668 1.00 62.66 407 LYS A C 1
ATOM 3148 O O . LYS A 1 407 ? 13.537 28.103 -3.395 1.00 62.66 407 LYS A O 1
ATOM 3153 N N . PRO A 1 408 ? 12.792 25.969 -3.311 1.00 60.75 408 PRO A N 1
ATOM 3154 C CA . PRO A 1 408 ? 14.022 25.433 -2.744 1.00 60.75 408 PRO A CA 1
ATOM 3155 C C . PRO A 1 408 ? 15.198 25.753 -3.672 1.00 60.75 408 PRO A C 1
ATOM 3157 O O . PRO A 1 408 ? 15.093 25.583 -4.891 1.00 60.75 408 PRO A O 1
ATOM 3160 N N . LYS A 1 409 ? 16.321 26.235 -3.126 1.00 55.78 409 LYS A N 1
ATOM 3161 C CA . LYS A 1 409 ? 17.530 26.434 -3.936 1.00 55.78 409 LYS A CA 1
ATOM 3162 C C . LYS A 1 409 ? 17.952 25.078 -4.501 1.00 55.78 409 LYS A C 1
ATOM 3164 O O . LYS A 1 409 ? 18.095 24.120 -3.746 1.00 55.78 409 LYS A O 1
ATOM 3169 N N . ALA A 1 410 ? 18.163 24.999 -5.816 1.00 52.41 410 ALA A N 1
ATOM 3170 C CA . ALA A 1 410 ? 18.681 23.787 -6.439 1.00 52.41 410 ALA A CA 1
ATOM 3171 C C . ALA A 1 410 ? 20.001 23.393 -5.759 1.00 52.41 410 ALA A C 1
ATOM 3173 O O . ALA A 1 410 ? 20.920 24.212 -5.657 1.00 52.41 410 ALA A O 1
ATOM 3174 N N . MET A 1 411 ? 20.091 22.150 -5.283 1.00 44.91 411 MET A N 1
ATOM 3175 C CA . MET A 1 411 ? 21.320 21.636 -4.692 1.00 44.91 411 MET A CA 1
ATOM 3176 C C . MET A 1 411 ? 22.389 21.602 -5.792 1.00 44.91 411 MET A C 1
ATOM 3178 O O . MET A 1 411 ? 22.290 20.825 -6.743 1.00 44.91 411 MET A O 1
ATOM 3182 N N . LYS A 1 412 ? 23.391 22.486 -5.712 1.00 39.59 412 LYS A N 1
ATOM 3183 C CA . LYS A 1 412 ? 24.541 22.459 -6.622 1.00 39.59 412 LYS A CA 1
ATOM 3184 C C . LYS A 1 412 ? 25.351 21.205 -6.310 1.00 39.59 412 LYS A C 1
ATOM 3186 O O . LYS A 1 412 ? 26.147 21.196 -5.378 1.00 39.59 412 LYS A O 1
ATOM 3191 N N . VAL A 1 413 ? 25.144 20.141 -7.080 1.00 44.31 413 VAL A N 1
ATOM 3192 C CA . VAL A 1 413 ? 26.032 18.977 -7.048 1.00 44.31 413 VAL A CA 1
ATOM 3193 C C . VAL A 1 413 ? 27.321 19.379 -7.759 1.00 44.31 413 VAL A C 1
ATOM 3195 O O . VAL A 1 413 ? 27.436 19.268 -8.979 1.00 44.31 413 VAL A O 1
ATOM 3198 N N . GLU A 1 414 ? 28.297 19.888 -7.008 1.00 35.34 414 GLU A N 1
ATOM 3199 C CA . GLU A 1 414 ? 29.669 19.938 -7.501 1.00 35.34 414 GLU A CA 1
ATOM 3200 C C . GLU A 1 414 ? 30.138 18.493 -7.687 1.00 35.34 414 GLU A C 1
ATOM 3202 O O . GLU A 1 414 ? 30.360 17.767 -6.719 1.00 35.34 414 GLU A O 1
ATOM 3207 N N . ARG A 1 415 ? 30.281 18.052 -8.942 1.00 44.44 415 ARG A N 1
ATOM 3208 C CA . ARG A 1 415 ? 31.037 16.838 -9.267 1.00 44.44 415 ARG A CA 1
ATOM 3209 C C . ARG A 1 415 ? 32.506 17.077 -8.907 1.00 44.44 415 ARG A C 1
ATOM 3211 O O . ARG A 1 415 ? 33.317 17.363 -9.784 1.00 44.44 415 ARG A O 1
ATOM 3218 N N . LYS A 1 416 ? 32.862 16.971 -7.627 1.00 38.62 416 LYS A N 1
ATOM 3219 C CA . LYS A 1 416 ? 34.254 16.720 -7.243 1.00 38.62 416 LYS A CA 1
ATOM 3220 C C . LYS A 1 416 ? 34.552 15.249 -7.530 1.00 38.62 416 LYS A C 1
ATOM 3222 O O . LYS A 1 416 ? 33.733 14.373 -7.271 1.00 38.62 416 LYS A O 1
ATOM 3227 N N . GLY A 1 417 ? 35.646 15.046 -8.254 1.00 39.34 417 GLY A N 1
ATOM 3228 C CA . GLY A 1 417 ? 35.903 13.875 -9.081 1.00 39.34 417 GLY A CA 1
ATOM 3229 C C . GLY A 1 417 ? 36.164 12.565 -8.340 1.00 39.34 417 GLY A C 1
ATOM 3230 O O . GLY A 1 417 ? 36.327 12.537 -7.129 1.00 39.34 417 GLY A O 1
ATOM 3231 N N . ARG A 1 418 ? 36.213 11.505 -9.162 1.00 37.44 418 ARG A N 1
ATOM 3232 C CA . ARG A 1 418 ? 36.797 10.167 -8.951 1.00 37.44 418 ARG A CA 1
ATOM 3233 C C . ARG A 1 418 ? 36.824 9.663 -7.504 1.00 37.44 418 ARG A C 1
ATOM 3235 O O . ARG A 1 418 ? 37.758 9.942 -6.762 1.00 37.44 418 ARG A O 1
ATOM 3242 N N . PHE A 1 419 ? 35.887 8.772 -7.194 1.00 34.44 419 PHE A N 1
ATOM 3243 C CA . PHE A 1 419 ? 36.203 7.672 -6.290 1.00 34.44 419 PHE A CA 1
ATOM 3244 C C . PHE A 1 419 ? 37.138 6.722 -7.053 1.00 34.44 419 PHE A C 1
ATOM 3246 O O . PHE A 1 419 ? 36.790 6.280 -8.152 1.00 34.44 419 PHE A O 1
ATOM 3253 N N . VAL A 1 420 ? 38.353 6.559 -6.526 1.00 38.28 420 VAL A N 1
ATOM 3254 C CA . VAL A 1 420 ? 39.336 5.543 -6.939 1.00 38.28 420 VAL A CA 1
ATOM 3255 C C . VAL A 1 420 ? 38.887 4.191 -6.412 1.00 38.28 420 VAL A C 1
ATOM 3257 O O . VAL A 1 420 ? 38.398 4.172 -5.259 1.00 38.28 420 VAL A O 1
#

InterPro domains:
  IPR001563 Peptidase S10, serine carboxypeptidase [PF00450] (52-156)
  IPR001563 Peptidase S10, serine carboxypeptidase [PF00450] (183-331)
  IPR001563 Peptidase S10, serine carboxypeptidase [PR00724] (130-142)
  IPR001563 Peptidase S10, serine carboxypeptidase [PR00724] (143-153)
  IPR001563 Peptidase S10, serine carboxypeptidase [PR00724] (302-315)
  IPR001563 Peptidase S10, serine carboxypeptidase [PTHR11802] (55-158)
  IPR029058 Alpha/Beta hydrolase fold [G3DSA:3.40.50.1820] (41-172)
  IPR029058 Alpha/Beta hydrolase fold [G3DSA:3.40.50.1820] (177-342)
  IPR029058 Alpha/Beta hydrolase fold [SSF53474] (42-167)
  IPR029058 Alpha/Beta hydrolase fold [SSF53474] (178-339)

Sequence (420 aa):
MRLSKSLGLAFVSLVAAQEWVAAPKGLEVVSSKLFNGAEISYKTSVCETTEGVSAYSGYVSLPKSLLPDFQHWDEKQRAHLFFWYFEARNNPSTAPTSIYIGGGPGSSSFDNTNGLPCSVNADSNSTALNKISWNKHVNMLYIDQPLGTGFSYVDLVNGTFDTLTQTFTPVKGDGLDLLLASRTPTPHSSIENFFNQPWVQRDLGVPLNFTTGVNNIGKVWLGQTGDIMIGNLHAVERVVERGVNVALIYADRDYRCPWYGGENISLSLNFPSASEFRSAGYTPIKTNCSYTAGFVREHGNISFSRIFESGHGVAGYQPEALSVIFNRVMSRRDLATGEVDLRKHAGYKTKGRKSVRGVMNKVPESPVNTCFVRDAPLSCTDEQLMALTVGEAKVKDWVVVEPKGRKPKAMKVERKGRFV

pLDDT: mean 81.03, std 19.48, range [26.92, 98.5]

Organism: NCBI:txid1803897

Radius of gyration: 25.43 Å; chains: 1; bounding box: 63×86×76 Å

Foldseek 3Di:
DDDDDDDDDDDPPPPPPPPQQDQAPDWDKDQDPVAPPWIWTWDFFDLADQPPKTKIKGWTKAFVVVVVVPPVDDRPWIWTKIKIKIAQSPPRVPFAADEAEDPLPFFFLDDQLNLGQWDQDLLLADIDGDPLGLSNRYTYMYIRDDAPHWLIHTDDFAFDQDLQQRDTDGPDDDDDDDDDGDDDHDFDDSPLSNCQDSVNCNRNSGSDRTDRGDVVVSCCCVPPVVVVVDDDLVVVQVCVQVQAQEEAEAECPEPPCHLVNSVVSLQPRDHPCSVLLLVFFWAFAPLDDPDTQFTWWDFQRYIRTYGYQAYPSRCVRVVSLVSLQSVLSSQCADRRYSPDRSVVVRGDTHHDHSDCPPPDDDDDFADFFWAFQRRNVPRHDPVQVVCVVVVNFDDDSRTGPPPGTGGDDPPPPDCPDDDD

Secondary structure (DSSP, 8-state):
-------------------PPPPP-S-EEEE-SSSTT-EEEEEE-SS--STT--EEEEEEEEEGGG-TT-TTS-TT-EEEEEEEEE--SS-TTTS-EEEEE--TTTB-S-STTS--SEEE-TTSS-EEE-TT-GGGSSEEEEE--STTSTT-BSS---EEEETTTTEEEE-S-----------------HHHHHHTSHHHHHHHT-SS---SB-HHHHHIIIIIS-GGG---HHHHHHHHHTT--EEEEEETT-SSS-HHHHHHHHHH---TTHHHHHHPPBEEEESSSS-EEEEEEEETTEEEEEETT--SSHHHH-HHHHHHHHHHHHTTB-TTTS-SBTTT-TT-B--SBS--TT---PPPPPPPPP-BGGGHHHHS-HHHHHHHHTT--EEETTEEEESPP-PPPP----------